Protein AF-A0AAE8ML41-F1 (afdb_monomer_lite)

pLDDT: mean 70.05, std 29.0, range [19.22, 98.69]

Secondary structure (DSSP, 8-state):
-EE--PPP-----------PPPP---PPPTTEEEEEE----------------------------------------------PPPPP----S-HHHHHHHHHHHHHHHHHHHHHHHTT-S--HHHHHHHHHHHHHHHHHHHHHHHHS--S-HHHHHHHTT-HHHHHHHHHHHHS----PPP-----B-TT-PEEP----GGG----TTTEE-----SSS--TTTT----SPPEEEEEE---S-TT-EEEEEEE-TTS-EEEE-STT-EE----TT-SS-EE--S---EEPPSTT-EEEEEEPS-EEEEEEEEESS----EEEE-SSSEEEEPPPSS-TTSTTTTS-EEEEEEEEETTEEEEEE--SSEE-S-EEEEEE-TT--EEEEPPP-TTHHHHHHHHHHHHHHHH---GGGGEEE-SSS-EEEEE-HHHHHHH-TTTTTTTTHHHHHHHHHHHHHS-EEEE-SSTT-EEEEEEETTEEEETT-SSPBPPP-HHHHHHSSSTTS---TT--TTHHHHSPP-

Foldseek 3Di:
DEQDADDDDDDDDDDDDDDDDDDDDDDPDLFWDDKDFFDDDDDDDDDDDDDDDDDDDDDDDDDDDDDDDDDDDDDDDDDDDDDDDDDDDDDDPDPPVVVVVVVVVLVVLVVVVVVVVVVPDDDDVVVVVNLVVVVVVVVVVVCCCVPVVPDDPVVVVVVCVPVSNVVVLVCVVPDPPPPQPPPPPADADPLGEGEFDAADLVLQDDDPVQKQFPDDDPPPDPPLLPDDQLFDWAKDKYAYQDPFPFKWKWKWFAFSVGFIKTAAPQGDIDGADPVQAQGWDKRPDDRTHTADPHGGMDMYTYDQWGHFMKIKMWSHDDIKTWHQPPVGIIIRHFDCLRSHHNCVQIFMAIKTWGHGNSIIIIGGDCLFKDARFDKDWDQGPVRDIRISHTDHPPVLVVLLVVLSVVCVVVVFSSSHQFYAHPVGHTGMGGFPLSVCSNPVVRCFCVCVVVLVVVLVVQQVDWDWDQLVDPVGIKTWGNDPQFIDIPPAPDGQHRDGPNCVSVLCDGLSPDDSPGDPVSVRRRDDD

Structure (mmCIF, N/CA/C/O backbone):
data_AF-A0AAE8ML41-F1
#
_entry.id   AF-A0AAE8ML41-F1
#
loop_
_atom_site.group_PDB
_atom_site.id
_atom_site.type_symbol
_atom_site.label_atom_id
_atom_site.label_alt_id
_atom_site.label_comp_id
_atom_site.label_asym_id
_atom_site.label_entity_id
_atom_site.label_seq_id
_atom_site.pdbx_PDB_ins_code
_atom_site.Cartn_x
_atom_site.Cartn_y
_atom_site.Cartn_z
_atom_site.occupancy
_atom_site.B_iso_or_equiv
_atom_site.auth_seq_id
_atom_site.auth_comp_id
_atom_site.auth_asym_id
_atom_site.auth_atom_id
_atom_site.pdbx_PDB_model_num
ATOM 1 N N . MET A 1 1 ? -4.166 -1.493 -17.630 1.00 55.47 1 MET A N 1
ATOM 2 C CA . MET A 1 1 ? -4.057 -0.531 -16.513 1.00 55.47 1 MET A CA 1
ATOM 3 C C . MET A 1 1 ? -3.730 0.830 -17.105 1.00 55.47 1 MET A C 1
ATOM 5 O O . MET A 1 1 ? -3.089 0.875 -18.151 1.00 55.47 1 MET A O 1
ATOM 9 N N . ALA A 1 2 ? -4.220 1.913 -16.515 1.00 27.84 2 ALA A N 1
ATOM 10 C CA . ALA A 1 2 ? -4.048 3.259 -17.047 1.00 27.84 2 ALA A CA 1
ATOM 11 C C . ALA A 1 2 ? -3.725 4.226 -15.911 1.00 27.84 2 ALA A C 1
ATOM 13 O O . ALA A 1 2 ? -4.442 4.266 -14.918 1.00 27.84 2 ALA A O 1
ATOM 14 N N . ILE A 1 3 ? -2.685 5.035 -16.076 1.00 33.97 3 ILE A N 1
ATOM 15 C CA . ILE A 1 3 ? -2.474 6.200 -15.214 1.00 33.97 3 ILE A CA 1
ATOM 16 C C . ILE A 1 3 ? -3.446 7.273 -15.714 1.00 33.97 3 ILE A C 1
ATOM 18 O O . ILE A 1 3 ? -3.464 7.524 -16.920 1.00 33.97 3 ILE A O 1
ATOM 22 N N . THR A 1 4 ? -4.300 7.859 -14.871 1.00 31.72 4 THR A N 1
ATOM 23 C CA . THR A 1 4 ? -5.467 8.638 -15.339 1.00 31.72 4 THR A CA 1
ATOM 24 C C . THR A 1 4 ? -5.586 10.029 -14.735 1.00 31.72 4 THR A C 1
ATOM 26 O O . THR A 1 4 ? -5.443 10.215 -13.535 1.00 31.72 4 THR A O 1
ATOM 29 N N . ARG A 1 5 ? -5.988 10.994 -15.570 1.00 28.91 5 ARG A N 1
ATOM 30 C CA . ARG A 1 5 ? -6.470 12.317 -15.158 1.00 28.91 5 ARG A CA 1
ATOM 31 C C . ARG A 1 5 ? -7.857 12.526 -15.772 1.00 28.91 5 ARG A C 1
ATOM 33 O O . ARG A 1 5 ? -7.953 12.907 -16.936 1.00 28.91 5 ARG A O 1
ATOM 40 N N . SER A 1 6 ? -8.919 12.192 -15.036 1.00 28.22 6 SER A N 1
ATOM 41 C CA . SER A 1 6 ? -10.299 12.321 -15.538 1.00 28.22 6 SER A CA 1
ATOM 42 C C . SER A 1 6 ? -10.838 13.750 -15.389 1.00 28.22 6 SER A C 1
ATOM 44 O O . SER A 1 6 ? -10.327 14.541 -14.595 1.00 28.22 6 SER A O 1
ATOM 46 N N . SER A 1 7 ? -11.851 14.092 -16.185 1.00 27.92 7 SER A N 1
ATOM 47 C CA . SER A 1 7 ? -12.430 15.441 -16.270 1.00 27.92 7 SER A CA 1
ATOM 48 C C . SER A 1 7 ? -13.702 15.594 -15.424 1.00 27.92 7 SER A C 1
ATOM 50 O O . SER A 1 7 ? -14.370 14.615 -15.101 1.00 27.92 7 SER A O 1
ATOM 52 N N . ARG A 1 8 ? -14.013 16.840 -15.036 1.00 26.28 8 ARG A N 1
ATOM 53 C CA . ARG A 1 8 ? -15.127 17.185 -14.135 1.00 26.28 8 ARG A CA 1
ATOM 54 C C . ARG A 1 8 ? -16.485 16.701 -14.655 1.00 26.28 8 ARG A C 1
ATOM 56 O O . ARG A 1 8 ? -16.868 17.036 -15.771 1.00 26.28 8 ARG A O 1
ATOM 63 N N . ILE A 1 9 ? -17.278 16.126 -13.755 1.00 25.75 9 ILE A N 1
ATOM 64 C CA . ILE A 1 9 ? -18.746 16.185 -13.785 1.00 25.75 9 ILE A CA 1
ATOM 65 C C . ILE A 1 9 ? -19.188 16.843 -12.467 1.00 25.75 9 ILE A C 1
ATOM 67 O O . ILE A 1 9 ? -18.585 16.597 -11.425 1.00 25.75 9 ILE A O 1
ATOM 71 N N . ARG A 1 10 ? -20.188 17.733 -12.512 1.00 25.52 10 ARG A N 1
ATOM 72 C CA . ARG A 1 10 ? -20.783 18.367 -11.319 1.00 25.52 10 ARG A CA 1
ATOM 73 C C . ARG A 1 10 ? -21.998 17.567 -10.845 1.00 25.52 10 ARG A C 1
ATOM 75 O O . ARG A 1 10 ? -22.843 17.221 -11.664 1.00 25.52 10 ARG A O 1
ATOM 82 N N . SER A 1 11 ? -22.153 17.434 -9.533 1.00 24.70 11 SER A N 1
ATOM 83 C CA . SER A 1 11 ? -23.434 17.179 -8.860 1.00 24.70 11 SER A CA 1
ATOM 84 C C . SER A 1 11 ? -23.532 18.041 -7.594 1.00 24.70 11 SER A C 1
ATOM 86 O O . SER A 1 11 ? -22.520 18.543 -7.104 1.00 24.70 11 SER A O 1
ATOM 88 N N . SER A 1 12 ? -24.753 18.297 -7.129 1.00 25.03 12 SER A N 1
ATOM 89 C CA . SER A 1 12 ? -25.080 19.310 -6.115 1.00 25.03 12 SER A CA 1
ATOM 90 C C . SER A 1 12 ? -25.002 18.811 -4.667 1.00 25.03 12 SER A C 1
ATOM 92 O O . SER A 1 12 ? -25.076 17.616 -4.398 1.00 25.03 12 SER A O 1
ATOM 94 N N . THR A 1 13 ? -24.896 19.759 -3.736 1.00 25.33 13 THR A N 1
ATOM 95 C CA . THR A 1 13 ? -24.903 19.567 -2.277 1.00 25.33 13 THR A CA 1
ATOM 96 C C . THR A 1 13 ? -26.307 19.398 -1.695 1.00 25.33 13 THR A C 1
ATOM 98 O O . THR A 1 13 ? -27.231 20.088 -2.123 1.00 25.33 13 THR A O 1
ATOM 101 N N . SER A 1 14 ? -26.429 18.606 -0.627 1.00 24.69 14 SER A N 1
ATOM 102 C CA . SER A 1 14 ? -27.565 18.607 0.306 1.00 24.69 14 SER A CA 1
ATOM 103 C C . SER A 1 14 ? -27.083 18.295 1.730 1.00 24.69 14 SER A C 1
ATOM 105 O O . SER A 1 14 ? -26.182 17.475 1.903 1.00 24.69 14 SER A O 1
ATOM 107 N N . SER A 1 15 ? -27.667 18.958 2.729 1.00 24.95 15 SER A N 1
ATOM 108 C CA . SER A 1 15 ? -27.318 18.839 4.158 1.00 24.95 15 SER A CA 1
ATOM 109 C C . SER A 1 15 ? -27.904 17.567 4.816 1.00 24.95 15 SER A C 1
ATOM 111 O O . SER A 1 15 ? -28.771 16.937 4.209 1.00 24.95 15 SER A O 1
ATOM 113 N N . PRO A 1 16 ? -27.444 17.159 6.020 1.00 28.30 16 PRO A N 1
ATOM 114 C CA . PRO A 1 16 ? -27.832 15.885 6.637 1.00 28.30 16 PRO A CA 1
ATOM 115 C C . PRO A 1 16 ? -29.041 15.980 7.587 1.00 28.30 16 PRO A C 1
ATOM 117 O O . PRO A 1 16 ? -29.184 16.965 8.307 1.00 28.30 16 PRO A O 1
ATOM 120 N N . GLU A 1 17 ? -29.824 14.899 7.672 1.00 27.92 17 GLU A N 1
ATOM 121 C CA . GLU A 1 17 ? -30.825 14.644 8.723 1.00 27.92 17 GLU A CA 1
ATOM 122 C C . GLU A 1 17 ? -30.768 13.177 9.207 1.00 27.92 17 GLU A C 1
ATOM 124 O O . GLU A 1 17 ? -30.438 12.274 8.440 1.00 27.92 17 GLU A O 1
ATOM 129 N N . ASP A 1 18 ? -31.080 12.989 10.494 1.00 27.86 18 ASP A N 1
ATOM 130 C CA . ASP A 1 18 ? -31.420 11.779 11.264 1.00 27.86 18 ASP A CA 1
ATOM 131 C C . ASP A 1 18 ? -30.800 10.397 10.957 1.00 27.86 18 ASP A C 1
ATOM 133 O O . ASP A 1 18 ? -31.028 9.737 9.941 1.00 27.86 18 ASP A O 1
ATOM 137 N N . THR A 1 19 ? -30.147 9.851 11.990 1.00 28.59 19 THR A N 1
ATOM 138 C CA . THR A 1 19 ? -29.627 8.478 12.024 1.00 28.59 19 THR A CA 1
ATOM 139 C C . THR A 1 19 ? -30.714 7.453 12.370 1.00 28.59 19 THR A C 1
ATOM 141 O O . THR A 1 19 ? -31.215 7.381 13.491 1.00 28.59 19 THR A O 1
ATOM 144 N N . LYS A 1 20 ? -31.036 6.585 11.405 1.00 27.17 20 LYS A N 1
ATOM 145 C CA . LYS A 1 20 ? -31.812 5.345 11.602 1.00 27.17 20 LYS A CA 1
ATOM 146 C C . LYS A 1 20 ? -30.871 4.128 11.664 1.00 27.17 20 LYS A C 1
ATOM 148 O O . LYS A 1 20 ? -29.755 4.221 11.155 1.00 27.17 20 LYS A O 1
ATOM 153 N N . PRO A 1 21 ? -31.273 3.000 12.290 1.00 29.12 21 PRO A N 1
ATOM 154 C CA . PRO A 1 21 ? -30.405 1.830 12.451 1.00 29.12 21 PRO A CA 1
ATOM 155 C C . PRO A 1 21 ? -29.902 1.306 11.098 1.00 29.12 21 PRO A C 1
ATOM 157 O O . PRO A 1 21 ? -30.691 0.956 10.220 1.00 29.12 21 PRO A O 1
ATOM 160 N N . GLY A 1 22 ? -28.578 1.287 10.933 1.00 28.95 22 GLY A N 1
ATOM 161 C CA . GLY A 1 22 ? -27.926 0.982 9.663 1.00 28.95 22 GLY A CA 1
ATOM 162 C C . GLY A 1 22 ? -27.803 -0.516 9.397 1.00 28.95 22 GLY A C 1
ATOM 163 O O . GLY A 1 22 ? -27.084 -1.215 10.105 1.00 28.95 22 GLY A O 1
ATOM 164 N N . TYR A 1 23 ? -28.433 -0.989 8.322 1.00 26.88 23 TYR A N 1
ATOM 165 C CA . TYR A 1 23 ? -28.110 -2.281 7.716 1.00 26.88 23 TYR A CA 1
ATOM 166 C C . TYR A 1 23 ? -26.818 -2.151 6.898 1.00 26.88 23 TYR A C 1
ATOM 168 O O . TYR A 1 23 ? -26.771 -1.400 5.919 1.00 26.88 23 TYR A O 1
ATOM 176 N N . ILE A 1 24 ? -25.769 -2.887 7.275 1.00 33.47 24 ILE A N 1
ATOM 177 C CA . ILE A 1 24 ? -24.485 -2.881 6.561 1.00 33.47 24 ILE A CA 1
ATOM 178 C C . ILE A 1 24 ? -24.578 -3.809 5.340 1.00 33.47 24 ILE A C 1
ATOM 180 O O . ILE A 1 24 ? -24.312 -5.007 5.399 1.00 33.47 24 ILE A O 1
ATOM 184 N N . HIS A 1 25 ? -24.966 -3.246 4.196 1.00 25.72 25 HIS A N 1
ATOM 185 C CA . HIS A 1 25 ? -24.898 -3.953 2.918 1.00 25.72 25 HIS A CA 1
ATOM 186 C C . HIS A 1 25 ? -23.476 -3.923 2.348 1.00 25.72 25 HIS A C 1
ATOM 188 O O . HIS A 1 25 ? -23.096 -2.971 1.661 1.00 25.72 25 HIS A O 1
ATOM 194 N N . HIS A 1 26 ? -22.718 -5.000 2.565 1.00 35.81 26 HIS A N 1
ATOM 195 C CA . HIS A 1 26 ? -21.456 -5.237 1.864 1.00 35.81 26 HIS A CA 1
ATOM 196 C C . HIS A 1 26 ? -21.672 -5.260 0.338 1.00 35.81 26 HIS A C 1
ATOM 198 O O . HIS A 1 26 ? -22.262 -6.183 -0.222 1.00 35.81 26 HIS A O 1
ATOM 204 N N . LYS A 1 27 ? -21.188 -4.218 -0.344 1.00 24.84 27 LYS A N 1
ATOM 205 C CA . LYS A 1 27 ? -20.986 -4.190 -1.800 1.00 24.84 27 LYS A CA 1
ATOM 206 C C . LYS A 1 27 ? -19.488 -4.348 -2.087 1.00 24.84 27 LYS A C 1
ATOM 208 O O . LYS A 1 27 ? -18.689 -3.890 -1.271 1.00 24.84 27 LYS A O 1
ATOM 213 N N . PRO A 1 28 ? -19.086 -4.924 -3.236 1.00 29.58 28 PRO A N 1
ATOM 214 C CA . PRO A 1 28 ? -17.687 -4.915 -3.656 1.00 29.58 28 PRO A CA 1
ATOM 215 C C . PRO A 1 28 ? -17.130 -3.486 -3.696 1.00 29.58 28 PRO A C 1
ATOM 217 O O . PRO A 1 28 ? -17.836 -2.559 -4.106 1.00 29.58 28 PRO A O 1
ATOM 220 N N . SER A 1 29 ? -15.870 -3.306 -3.296 1.00 37.03 29 SER A N 1
ATOM 221 C CA . SER A 1 29 ? -15.217 -1.997 -3.345 1.00 37.03 29 SER A CA 1
ATOM 222 C C . SER A 1 29 ? -15.101 -1.501 -4.793 1.00 37.03 29 SER A C 1
ATOM 224 O O . SER A 1 29 ? -14.806 -2.273 -5.705 1.00 37.03 29 SER A O 1
ATOM 226 N N . ALA A 1 30 ? -15.274 -0.194 -5.019 1.00 39.94 30 ALA A N 1
ATOM 227 C CA . ALA A 1 30 ? -15.186 0.421 -6.356 1.00 39.94 30 ALA A CA 1
ATOM 228 C C . ALA A 1 30 ? -13.781 0.335 -7.006 1.00 39.94 30 ALA A C 1
ATOM 230 O O . ALA A 1 30 ? -13.586 0.745 -8.153 1.00 39.94 30 ALA A O 1
ATOM 231 N N . ASN A 1 31 ? -12.816 -0.211 -6.264 1.00 38.53 31 ASN A N 1
ATOM 232 C CA . ASN A 1 31 ? -11.388 -0.225 -6.551 1.00 38.53 31 ASN A CA 1
ATOM 233 C C . ASN A 1 31 ? -10.877 -1.613 -7.001 1.00 38.53 31 ASN A C 1
ATOM 235 O O . ASN A 1 31 ? -9.704 -1.750 -7.355 1.00 38.53 31 ASN A O 1
ATOM 239 N N . SER A 1 32 ? -11.738 -2.639 -6.990 1.00 35.00 32 SER A N 1
ATOM 240 C CA . SER A 1 32 ? -11.384 -4.047 -7.226 1.00 35.00 32 SER A CA 1
ATOM 241 C C . SER A 1 32 ? -12.220 -4.705 -8.333 1.00 35.00 32 SER A C 1
ATOM 243 O O . SER A 1 32 ? -13.298 -4.233 -8.697 1.00 35.00 32 SER A O 1
ATOM 245 N N . PHE A 1 33 ? -11.723 -5.823 -8.874 1.00 35.41 33 PHE A N 1
ATOM 246 C CA . PHE A 1 33 ? -12.496 -6.719 -9.740 1.00 35.41 33 PHE A CA 1
ATOM 247 C C . PHE A 1 33 ? -12.778 -8.047 -9.034 1.00 35.41 33 PHE A C 1
ATOM 249 O O . PHE A 1 33 ? -11.857 -8.712 -8.559 1.00 35.41 33 PHE A O 1
ATOM 256 N N . THR A 1 34 ? -14.044 -8.472 -9.019 1.00 34.78 34 THR A N 1
ATOM 257 C CA . THR A 1 34 ? -14.427 -9.817 -8.565 1.00 34.78 34 THR A CA 1
ATOM 258 C C . THR A 1 34 ? -14.085 -10.874 -9.621 1.00 34.78 34 THR A C 1
ATOM 260 O O . THR A 1 34 ? -14.006 -10.595 -10.819 1.00 34.78 34 THR A O 1
ATOM 263 N N . SER A 1 35 ? -13.838 -12.107 -9.172 1.00 38.75 35 SER A N 1
ATOM 264 C CA . SER A 1 35 ? -13.163 -13.147 -9.955 1.00 38.75 35 SER A CA 1
ATOM 265 C C . SER A 1 35 ? -13.896 -13.542 -11.245 1.00 38.75 35 SER A C 1
ATOM 267 O O . SER A 1 35 ? -14.928 -14.216 -11.206 1.00 38.75 35 SER A O 1
ATOM 269 N N . VAL A 1 36 ? -13.320 -13.210 -12.404 1.00 44.38 36 VAL A N 1
ATOM 270 C CA . VAL A 1 36 ? -13.864 -13.608 -13.714 1.00 44.38 36 VAL A CA 1
ATOM 271 C C . VAL A 1 36 ? -13.203 -14.898 -14.200 1.00 44.38 36 VAL A C 1
ATOM 273 O O . VAL A 1 36 ? -12.045 -14.895 -14.617 1.00 44.38 36 VAL A O 1
ATOM 276 N N . SER A 1 37 ? -13.947 -16.008 -14.201 1.00 34.25 37 SER A N 1
ATOM 277 C CA . SER A 1 37 ? -13.475 -17.264 -14.800 1.00 34.25 37 SER A CA 1
ATOM 278 C C . SER A 1 37 ? -13.421 -17.146 -16.320 1.00 34.25 37 SER A C 1
ATOM 280 O O . SER A 1 37 ? -14.420 -16.792 -16.947 1.00 34.25 37 SER A O 1
ATOM 282 N N . THR A 1 38 ? -12.288 -17.481 -16.940 1.00 40.56 38 THR A N 1
ATOM 283 C CA . THR A 1 38 ? -12.157 -17.403 -18.403 1.00 40.56 38 THR A CA 1
ATOM 284 C C . THR A 1 38 ? -12.148 -18.800 -19.055 1.00 40.56 38 THR A C 1
ATOM 286 O O . THR A 1 38 ? -11.208 -19.198 -19.744 1.00 40.56 38 THR A O 1
ATOM 289 N N . TRP A 1 39 ? -13.214 -19.574 -18.823 1.00 27.17 39 TRP A N 1
ATOM 290 C CA . TRP A 1 39 ? -13.370 -20.953 -19.321 1.00 27.17 39 TRP A CA 1
ATOM 291 C C . TRP A 1 39 ? -13.500 -21.047 -20.857 1.00 27.17 39 TRP A C 1
ATOM 293 O O . TRP A 1 39 ? -13.723 -20.049 -21.543 1.00 27.17 39 TRP A O 1
ATOM 303 N N . SER A 1 40 ? -13.320 -22.249 -21.420 1.00 29.84 40 SER A N 1
ATOM 304 C CA . SER A 1 40 ? -13.475 -22.532 -22.860 1.00 29.84 40 SER A CA 1
ATOM 305 C C . SER A 1 40 ? -13.584 -24.055 -23.101 1.00 29.84 40 SER A C 1
ATOM 307 O O . SER A 1 40 ? -12.852 -24.796 -22.439 1.00 29.84 40 SER A O 1
ATOM 309 N N . PRO A 1 41 ? -14.457 -24.557 -24.002 1.00 27.17 41 PRO A N 1
ATOM 310 C CA . PRO A 1 41 ? -14.645 -26.001 -24.202 1.00 27.17 41 PRO A CA 1
ATOM 311 C C . PRO A 1 41 ? -13.417 -26.740 -24.765 1.00 27.17 41 PRO A C 1
ATOM 313 O O . PRO A 1 41 ? -12.616 -26.188 -25.519 1.00 27.17 41 PRO A O 1
ATOM 316 N N . ARG A 1 42 ? -13.287 -28.030 -24.427 1.00 26.48 42 ARG A N 1
ATOM 317 C CA . ARG A 1 42 ? -12.184 -28.901 -24.877 1.00 26.48 42 ARG A CA 1
ATOM 318 C C . ARG A 1 42 ? -12.442 -29.467 -26.278 1.00 26.48 42 ARG A C 1
ATOM 320 O O . ARG A 1 42 ? -13.453 -30.132 -26.478 1.00 26.48 42 ARG A O 1
ATOM 327 N N . HIS A 1 43 ? -11.462 -29.374 -27.179 1.00 27.48 43 HIS A N 1
ATOM 328 C CA . HIS A 1 43 ? -11.391 -30.217 -28.382 1.00 27.48 43 HIS A CA 1
ATOM 329 C C . HIS A 1 43 ? -10.222 -31.212 -28.311 1.00 27.48 43 HIS A C 1
ATOM 331 O O . HIS A 1 43 ? -9.120 -30.876 -27.884 1.00 27.48 43 HIS A O 1
ATOM 337 N N . ARG A 1 44 ? -10.469 -32.458 -28.739 1.00 26.38 44 ARG A N 1
ATOM 338 C CA . ARG A 1 44 ? -9.465 -33.533 -28.843 1.00 26.38 44 ARG A CA 1
ATOM 339 C C . ARG A 1 44 ? -8.763 -33.508 -30.209 1.00 26.38 44 ARG A C 1
ATOM 341 O O . ARG A 1 44 ? -9.449 -33.624 -31.220 1.00 26.38 44 ARG A O 1
ATOM 348 N N . ARG A 1 45 ? -7.425 -33.538 -30.220 1.00 25.58 45 ARG A N 1
ATOM 349 C CA . ARG A 1 45 ? -6.529 -34.264 -31.164 1.00 25.58 45 ARG A CA 1
ATOM 350 C C . ARG A 1 45 ? -5.116 -34.203 -30.553 1.00 25.58 45 ARG A C 1
ATOM 352 O O . ARG A 1 45 ? -4.682 -33.121 -30.194 1.00 25.58 45 ARG A O 1
ATOM 359 N N . ARG A 1 46 ? -4.518 -35.309 -30.091 1.00 25.08 46 ARG A N 1
ATOM 360 C CA . ARG A 1 46 ? -3.969 -36.519 -30.762 1.00 25.08 46 ARG A CA 1
ATOM 361 C C . ARG A 1 46 ? -2.507 -36.290 -31.190 1.00 25.08 46 ARG A C 1
ATOM 363 O O . ARG A 1 46 ? -2.192 -35.276 -31.791 1.00 25.08 46 ARG A O 1
ATOM 370 N N . GLN A 1 47 ? -1.636 -37.217 -30.790 1.00 24.05 47 GLN A N 1
ATOM 371 C CA . GLN A 1 47 ? -0.171 -37.092 -30.789 1.00 24.05 47 GLN A CA 1
ATOM 372 C C . GLN A 1 47 ? 0.468 -37.183 -32.184 1.00 24.05 47 GLN A C 1
ATOM 374 O O . GLN A 1 47 ? -0.000 -37.954 -33.019 1.00 24.05 47 GLN A O 1
ATOM 379 N N . GLN A 1 48 ? 1.633 -36.547 -32.335 1.00 23.39 48 GLN A N 1
ATOM 380 C CA . GLN A 1 48 ? 2.785 -37.067 -33.089 1.00 23.39 48 GLN A CA 1
ATOM 381 C C . GLN A 1 48 ? 4.089 -36.642 -32.376 1.00 23.39 48 GLN A C 1
ATOM 383 O O . GLN A 1 48 ? 4.037 -35.867 -31.419 1.00 23.39 48 GLN A O 1
ATOM 388 N N . ARG A 1 49 ? 5.229 -37.266 -32.712 1.00 22.25 49 ARG A N 1
ATOM 389 C CA . ARG A 1 49 ? 6.429 -37.347 -31.848 1.00 22.25 49 ARG A CA 1
ATOM 390 C C . ARG A 1 49 ? 7.700 -37.576 -32.690 1.00 22.25 49 ARG A C 1
ATOM 392 O O . ARG A 1 49 ? 7.573 -38.033 -33.821 1.00 22.25 49 ARG A O 1
ATOM 399 N N . GLN A 1 50 ? 8.877 -37.434 -32.065 1.00 22.98 50 GLN A N 1
ATOM 400 C CA . GLN A 1 50 ? 10.228 -37.757 -32.587 1.00 22.98 50 GLN A CA 1
ATOM 401 C C . GLN A 1 50 ? 10.864 -36.640 -33.478 1.00 22.98 50 GLN A C 1
ATOM 403 O O . GLN A 1 50 ? 10.188 -35.647 -33.738 1.00 22.98 50 GLN A O 1
ATOM 408 N N . PRO A 1 51 ? 12.188 -36.663 -33.773 1.00 27.84 51 PRO A N 1
ATOM 409 C CA . PRO A 1 51 ? 13.176 -36.078 -32.842 1.00 27.84 51 PRO A CA 1
ATOM 410 C C . PRO A 1 51 ? 14.350 -35.329 -33.528 1.00 27.84 51 PRO A C 1
ATOM 412 O O . PRO A 1 51 ? 14.547 -35.464 -34.726 1.00 27.84 51 PRO A O 1
ATOM 415 N N . TYR A 1 52 ? 15.230 -34.668 -32.761 1.00 22.83 52 TYR A N 1
ATOM 416 C CA . TYR A 1 52 ? 16.641 -34.476 -33.162 1.00 22.83 52 TYR A CA 1
ATOM 417 C C . TYR A 1 52 ? 17.602 -34.553 -31.956 1.00 22.83 52 TYR A C 1
ATOM 419 O O . TYR A 1 52 ? 17.168 -34.524 -30.804 1.00 22.83 52 TYR A O 1
ATOM 427 N N . ARG A 1 53 ? 18.895 -34.770 -32.237 1.00 20.28 53 ARG A N 1
ATOM 428 C CA . ARG A 1 53 ? 19.974 -35.180 -31.306 1.00 20.28 53 ARG A CA 1
ATOM 429 C C . ARG A 1 53 ? 21.308 -34.513 -31.725 1.00 20.28 53 ARG A C 1
ATOM 431 O O . ARG A 1 53 ? 21.298 -33.775 -32.703 1.00 20.28 53 ARG A O 1
ATOM 438 N N . TYR A 1 54 ? 22.417 -34.877 -31.062 1.00 21.45 54 TYR A N 1
ATOM 439 C CA . TYR A 1 54 ? 23.819 -34.416 -31.228 1.00 21.45 54 TYR A CA 1
ATOM 440 C C . TYR A 1 54 ? 24.179 -33.073 -30.547 1.00 21.45 54 TYR A C 1
ATOM 442 O O . TYR A 1 54 ? 23.327 -32.199 -30.449 1.00 21.45 54 TYR A O 1
ATOM 450 N N . GLU A 1 55 ? 25.425 -32.815 -30.106 1.00 20.88 55 GLU A N 1
ATOM 451 C CA . GLU A 1 55 ? 26.386 -33.672 -29.361 1.00 20.88 55 GLU A CA 1
ATOM 452 C C . GLU A 1 55 ? 27.515 -32.823 -28.711 1.00 20.88 55 GLU A C 1
ATOM 454 O O . GLU A 1 55 ? 27.510 -31.598 -28.798 1.00 20.88 55 GLU A O 1
ATOM 459 N N . PHE A 1 56 ? 28.470 -33.466 -28.025 1.00 21.02 56 PHE A N 1
ATOM 460 C CA . PHE A 1 56 ? 29.568 -32.846 -27.258 1.00 21.02 56 PHE A CA 1
ATOM 461 C C . PHE A 1 56 ? 30.749 -32.315 -28.099 1.00 21.02 56 PHE A C 1
ATOM 463 O O . PHE A 1 56 ? 31.108 -32.920 -29.107 1.00 21.02 56 PHE A O 1
ATOM 470 N N . ARG A 1 57 ? 31.502 -31.340 -27.543 1.00 22.59 57 ARG A N 1
ATOM 471 C CA . ARG A 1 57 ? 32.991 -31.360 -27.498 1.00 22.59 57 ARG A CA 1
ATOM 472 C C . ARG A 1 57 ? 33.600 -30.386 -26.466 1.00 22.59 57 ARG A C 1
ATOM 474 O O . ARG A 1 57 ? 32.955 -29.425 -26.066 1.00 22.59 57 ARG A O 1
ATOM 481 N N . HIS A 1 58 ? 34.844 -30.653 -26.039 1.00 22.52 58 HIS A N 1
ATOM 482 C CA . HIS A 1 58 ? 35.596 -29.932 -24.987 1.00 22.52 58 HIS A CA 1
ATOM 483 C C . HIS A 1 58 ? 37.087 -29.721 -25.361 1.00 22.52 58 HIS A C 1
ATOM 485 O O . HIS A 1 58 ? 37.697 -30.627 -25.924 1.00 22.52 58 HIS A O 1
ATOM 491 N N . SER A 1 59 ? 37.670 -28.573 -24.961 1.00 24.14 59 SER A N 1
ATOM 492 C CA . SER A 1 59 ? 39.118 -28.213 -24.907 1.00 24.14 59 SER A CA 1
ATOM 493 C C . SER A 1 59 ? 39.282 -26.808 -24.269 1.00 24.14 59 SER A C 1
ATOM 495 O O . SER A 1 59 ? 38.349 -26.020 -24.382 1.00 24.14 59 SER A O 1
ATOM 497 N N . GLY A 1 60 ? 40.366 -26.359 -23.611 1.00 20.62 60 GLY A N 1
ATOM 498 C CA . GLY A 1 60 ? 41.629 -26.989 -23.170 1.00 20.62 60 GLY A CA 1
ATOM 499 C C . GLY A 1 60 ? 42.892 -26.455 -23.892 1.00 20.62 60 GLY A C 1
ATOM 500 O O . GLY A 1 60 ? 42.890 -26.458 -25.114 1.00 20.62 60 GLY A O 1
ATOM 501 N N . CYS A 1 61 ? 44.011 -26.051 -23.253 1.00 19.22 61 CYS A N 1
ATOM 502 C CA . CYS A 1 61 ? 44.318 -25.758 -21.832 1.00 19.22 61 CYS A CA 1
ATOM 503 C C . CYS A 1 61 ? 45.719 -25.067 -21.677 1.00 19.22 61 CYS A C 1
ATOM 505 O O . CYS A 1 61 ? 46.560 -25.280 -22.543 1.00 19.22 61 CYS A O 1
ATOM 507 N N . ARG A 1 62 ? 46.018 -24.404 -20.526 1.00 21.41 62 ARG A N 1
ATOM 508 C CA . ARG A 1 62 ? 47.361 -23.893 -20.054 1.00 21.41 62 ARG A CA 1
ATOM 509 C C . ARG A 1 62 ? 47.970 -22.688 -20.841 1.00 21.41 62 ARG A C 1
ATOM 511 O O . ARG A 1 62 ? 47.510 -22.421 -21.937 1.00 21.41 62 ARG A O 1
ATOM 518 N N . SER A 1 63 ? 49.002 -21.922 -20.403 1.00 22.70 63 SER A N 1
ATOM 519 C CA . SER A 1 63 ? 49.514 -21.483 -19.061 1.00 22.70 63 SER A CA 1
ATOM 520 C C . SER A 1 63 ? 50.702 -20.467 -19.155 1.00 22.70 63 SER A C 1
ATOM 522 O O . SER A 1 63 ? 51.467 -20.559 -20.108 1.00 22.70 63 SER A O 1
ATOM 524 N N . SER A 1 64 ? 50.980 -19.674 -18.090 1.00 23.64 64 SER A N 1
ATOM 525 C CA . SER A 1 64 ? 52.229 -18.883 -17.785 1.00 23.64 64 SER A CA 1
ATOM 526 C C . SER A 1 64 ? 52.523 -17.581 -18.588 1.00 23.64 64 SER A C 1
ATOM 528 O O . SER A 1 64 ? 52.001 -17.437 -19.682 1.00 23.64 64 SER A O 1
ATOM 530 N N . GLY A 1 65 ? 53.329 -16.590 -18.129 1.00 21.89 65 GLY A N 1
ATOM 531 C CA . GLY A 1 65 ? 53.917 -16.313 -16.789 1.00 21.89 65 GLY A CA 1
ATOM 532 C C . GLY A 1 65 ? 55.080 -15.262 -16.735 1.00 21.89 65 GLY A C 1
ATOM 533 O O . GLY A 1 65 ? 55.671 -14.956 -17.762 1.00 21.89 65 GLY A O 1
ATOM 534 N N . ARG A 1 66 ? 55.471 -14.820 -15.509 1.00 24.14 66 ARG A N 1
ATOM 535 C CA . ARG A 1 66 ? 56.667 -14.006 -15.064 1.00 24.14 66 ARG A CA 1
ATOM 536 C C . ARG A 1 66 ? 56.569 -12.457 -14.900 1.00 24.14 66 ARG A C 1
ATOM 538 O O . ARG A 1 66 ? 55.572 -11.841 -15.241 1.00 24.14 66 ARG A O 1
ATOM 545 N N . LYS A 1 67 ? 57.584 -11.885 -14.207 1.00 24.20 67 LYS A N 1
ATOM 546 C CA . LYS A 1 67 ? 57.700 -10.538 -13.569 1.00 24.20 67 LYS A CA 1
ATOM 547 C C . LYS A 1 67 ? 59.052 -9.858 -13.894 1.00 24.20 67 LYS A C 1
ATOM 549 O O . LYS A 1 67 ? 59.990 -10.579 -14.221 1.00 24.20 67 LYS A O 1
ATOM 554 N N . LEU A 1 68 ? 59.212 -8.556 -13.589 1.00 23.61 68 LEU A N 1
ATOM 555 C CA . LEU A 1 68 ? 60.508 -7.920 -13.230 1.00 23.61 68 LEU A CA 1
ATOM 556 C C . LEU A 1 68 ? 60.333 -6.680 -12.299 1.00 23.61 68 LEU A C 1
ATOM 558 O O . LEU A 1 68 ? 59.219 -6.449 -11.832 1.00 23.61 68 LEU A O 1
ATOM 562 N N . ARG A 1 69 ? 61.421 -5.983 -11.908 1.00 22.38 69 ARG A N 1
ATOM 563 C CA . ARG A 1 69 ? 61.516 -5.061 -10.734 1.00 22.38 69 ARG A CA 1
ATOM 564 C C . ARG A 1 69 ? 61.948 -3.607 -11.061 1.00 22.38 69 ARG A C 1
ATOM 566 O O . ARG A 1 69 ? 62.510 -3.358 -12.119 1.00 22.38 69 ARG A O 1
ATOM 573 N N . SER A 1 70 ? 61.734 -2.700 -10.091 1.00 28.22 70 SER A N 1
ATOM 574 C CA . SER A 1 70 ? 62.293 -1.328 -9.943 1.00 28.22 70 SER A CA 1
ATOM 575 C C . SER A 1 70 ? 63.763 -1.309 -9.445 1.00 28.22 70 SER A C 1
ATOM 577 O O . SER A 1 70 ? 64.303 -2.404 -9.236 1.00 28.22 70 SER A O 1
ATOM 579 N N . PRO A 1 71 ? 64.430 -0.133 -9.237 1.00 37.00 71 PRO A N 1
ATOM 580 C CA . PRO A 1 71 ? 64.449 0.502 -7.880 1.00 37.00 71 PRO A CA 1
ATOM 581 C C . PRO A 1 71 ? 64.787 2.036 -7.720 1.00 37.00 71 PRO A C 1
ATOM 583 O O . PRO A 1 71 ? 65.495 2.595 -8.548 1.00 37.00 71 PRO A O 1
ATOM 586 N N . LEU A 1 72 ? 64.431 2.632 -6.547 1.00 24.70 72 LEU A N 1
ATOM 587 C CA . LEU A 1 72 ? 64.982 3.878 -5.892 1.00 24.70 72 LEU A CA 1
ATOM 588 C C . LEU A 1 72 ? 64.817 5.228 -6.678 1.00 24.70 72 LEU A C 1
ATOM 590 O O . LEU A 1 72 ? 64.362 5.181 -7.812 1.00 24.70 72 LEU A O 1
ATOM 594 N N . GLN A 1 73 ? 65.070 6.481 -6.217 1.00 27.03 73 GLN A N 1
ATOM 595 C CA . GLN A 1 73 ? 65.284 7.227 -4.928 1.00 27.03 73 GLN A CA 1
ATOM 596 C C . GLN A 1 73 ? 64.949 8.745 -5.188 1.00 27.03 73 GLN A C 1
ATOM 598 O O . GLN A 1 73 ? 64.577 9.040 -6.317 1.00 27.03 73 GLN A O 1
ATOM 603 N N . SER A 1 74 ? 65.042 9.812 -4.356 1.00 26.14 74 SER A N 1
ATOM 604 C CA . SER A 1 74 ? 65.401 10.200 -2.950 1.00 26.14 74 SER A CA 1
ATOM 605 C C . SER A 1 74 ? 64.695 11.582 -2.643 1.00 26.14 74 SER A C 1
ATOM 607 O O . SER A 1 74 ? 63.777 11.905 -3.386 1.00 26.14 74 SER A O 1
ATOM 609 N N . ALA A 1 75 ? 64.932 12.482 -1.655 1.00 25.16 75 ALA A N 1
ATOM 610 C CA . ALA A 1 75 ? 65.911 12.649 -0.557 1.00 25.16 75 ALA A CA 1
ATOM 611 C C . ALA A 1 75 ? 65.376 13.423 0.703 1.00 25.16 75 ALA A C 1
ATOM 613 O O . ALA A 1 75 ? 65.002 12.780 1.681 1.00 25.16 75 ALA A O 1
ATOM 614 N N . ARG A 1 76 ? 65.452 14.777 0.742 1.00 25.11 76 ARG A N 1
ATOM 615 C CA . ARG A 1 76 ? 65.442 15.698 1.932 1.00 25.11 76 ARG A CA 1
ATOM 616 C C . ARG A 1 76 ? 65.166 17.169 1.490 1.00 25.11 76 ARG A C 1
ATOM 618 O O . ARG A 1 76 ? 65.317 17.410 0.300 1.00 25.11 76 ARG A O 1
ATOM 625 N N . SER A 1 77 ? 64.872 18.222 2.289 1.00 25.39 77 SER A N 1
ATOM 626 C CA . SER A 1 77 ? 64.430 18.492 3.698 1.00 25.39 77 SER A CA 1
ATOM 627 C C . SER A 1 77 ? 64.262 20.036 3.891 1.00 25.39 77 SER A C 1
ATOM 629 O O . SER A 1 77 ? 65.005 20.755 3.234 1.00 25.39 77 SER A O 1
ATOM 631 N N . ALA A 1 78 ? 63.453 20.656 4.777 1.00 25.28 78 ALA A N 1
ATOM 632 C CA . ALA A 1 78 ? 62.430 20.152 5.713 1.00 25.28 78 ALA A CA 1
ATOM 633 C C . ALA A 1 78 ? 61.205 21.102 5.991 1.00 25.28 78 ALA A C 1
ATOM 635 O O . ALA A 1 78 ? 60.141 20.747 5.488 1.00 25.28 78 ALA A O 1
ATOM 636 N N . PRO A 1 79 ? 61.232 22.195 6.814 1.00 36.78 79 PRO A N 1
ATOM 637 C CA . PRO A 1 79 ? 60.119 22.386 7.771 1.00 36.78 79 PRO A CA 1
ATOM 638 C C . PRO A 1 79 ? 59.359 23.738 7.815 1.00 36.78 79 PRO A C 1
ATOM 640 O O . PRO A 1 79 ? 59.958 24.807 7.872 1.00 36.78 79 PRO A O 1
ATOM 643 N N . LEU A 1 80 ? 58.032 23.640 7.995 1.00 23.50 80 LEU A N 1
ATOM 644 C CA . LEU A 1 80 ? 57.148 24.515 8.798 1.00 23.50 80 LEU A CA 1
ATOM 645 C C . LEU A 1 80 ? 56.025 23.621 9.412 1.00 23.50 80 LEU A C 1
ATOM 647 O O . LEU A 1 80 ? 55.852 22.492 8.944 1.00 23.50 80 LEU A O 1
ATOM 651 N N . PRO A 1 81 ? 55.325 24.024 10.495 1.00 30.00 81 PRO A N 1
ATOM 652 C CA . PRO A 1 81 ? 54.692 23.077 11.431 1.00 30.00 81 PRO A CA 1
ATOM 653 C C . PRO A 1 81 ? 53.244 22.671 11.099 1.00 30.00 81 PRO A C 1
ATOM 655 O O . PRO A 1 81 ? 52.454 23.506 10.661 1.00 30.00 81 PRO A O 1
ATOM 658 N N . LYS A 1 82 ? 52.864 21.419 11.421 1.00 26.86 82 LYS A N 1
ATOM 659 C CA . LYS A 1 82 ? 51.474 20.921 11.380 1.00 26.86 82 LYS A CA 1
ATOM 660 C C . LYS A 1 82 ? 51.164 19.785 12.372 1.00 26.86 82 LYS A C 1
ATOM 662 O O . LYS A 1 82 ? 51.951 18.856 12.494 1.00 26.86 82 LYS A O 1
ATOM 667 N N . GLU A 1 83 ? 49.949 19.877 12.927 1.00 25.39 83 GLU A N 1
ATOM 668 C CA . GLU A 1 83 ? 48.980 18.817 13.301 1.00 25.39 83 GLU A CA 1
ATOM 669 C C . GLU A 1 83 ? 49.346 17.747 14.374 1.00 25.39 83 GLU A C 1
ATOM 671 O O . GLU A 1 83 ? 50.513 17.415 14.581 1.00 25.39 83 GLU A O 1
ATOM 676 N N . PRO A 1 84 ? 48.346 17.237 15.136 1.00 24.95 84 PRO A N 1
ATOM 677 C CA . PRO A 1 84 ? 48.566 16.292 16.237 1.00 24.95 84 PRO A CA 1
ATOM 678 C C . PRO A 1 84 ? 48.943 14.882 15.755 1.00 24.95 84 PRO A C 1
ATOM 680 O O . PRO A 1 84 ? 48.595 14.452 14.657 1.00 24.95 84 PRO A O 1
ATOM 683 N N . GLN A 1 85 ? 49.671 14.150 16.601 1.00 25.11 85 GLN A N 1
ATOM 684 C CA . GLN A 1 85 ? 50.360 12.913 16.224 1.00 25.11 85 GLN A CA 1
ATOM 685 C C . GLN A 1 85 ? 49.422 11.706 16.056 1.00 25.11 85 GLN A C 1
ATOM 687 O O . GLN A 1 85 ? 48.537 11.469 16.878 1.00 25.11 85 GLN A O 1
ATOM 692 N N . LEU A 1 86 ? 49.691 10.878 15.038 1.00 26.44 86 LEU A N 1
ATOM 693 C CA . LEU A 1 86 ? 49.130 9.527 14.936 1.00 26.44 86 LEU A CA 1
ATOM 694 C C . LEU A 1 86 ? 49.632 8.646 16.090 1.00 26.44 86 LEU A C 1
ATOM 696 O O . LEU A 1 86 ? 50.824 8.626 16.401 1.00 26.44 86 LEU A O 1
ATOM 700 N N . ILE A 1 87 ? 48.732 7.838 16.652 1.00 26.22 87 ILE A N 1
ATOM 701 C CA . ILE A 1 87 ? 49.088 6.760 17.583 1.00 26.22 87 ILE A CA 1
ATOM 702 C C . ILE A 1 87 ? 49.861 5.667 16.806 1.00 26.22 87 ILE A C 1
ATOM 704 O O . ILE A 1 87 ? 49.429 5.298 15.710 1.00 26.22 87 ILE A O 1
ATOM 708 N N . PRO A 1 88 ? 50.984 5.125 17.325 1.00 26.66 88 PRO A N 1
ATOM 709 C CA . PRO A 1 88 ? 51.807 4.171 16.580 1.00 26.66 88 PRO A CA 1
ATOM 710 C C . PRO A 1 88 ? 51.094 2.860 16.228 1.00 26.66 88 PRO A C 1
ATOM 712 O O . PRO A 1 88 ? 50.515 2.189 17.084 1.00 26.66 88 PRO A O 1
ATOM 715 N N . THR A 1 89 ? 51.240 2.422 14.976 1.00 32.81 89 THR A N 1
ATOM 716 C CA . THR A 1 89 ? 50.798 1.102 14.508 1.00 32.81 89 THR A CA 1
ATOM 717 C C . THR A 1 89 ? 51.724 -0.004 15.022 1.00 32.81 89 THR A C 1
ATOM 719 O O . THR A 1 89 ? 52.606 -0.485 14.306 1.00 32.81 89 THR A O 1
ATOM 722 N N . HIS A 1 90 ? 51.530 -0.434 16.269 1.00 29.81 90 HIS A N 1
ATOM 7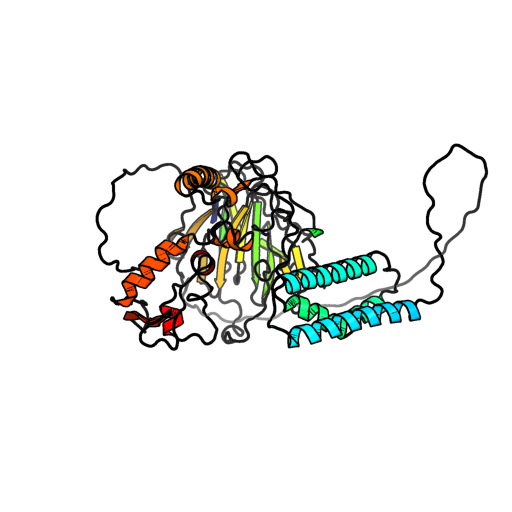23 C CA . HIS A 1 90 ? 52.120 -1.683 16.746 1.00 29.81 90 HIS A CA 1
ATOM 724 C C . HIS A 1 90 ? 51.501 -2.881 15.998 1.00 29.81 90 HIS A C 1
ATOM 726 O O . HIS A 1 90 ? 50.276 -3.019 16.001 1.00 29.81 90 HIS A O 1
ATOM 732 N N . PRO A 1 91 ? 52.299 -3.793 15.409 1.00 31.55 91 PRO A N 1
ATOM 733 C CA . PRO A 1 91 ? 51.766 -5.057 14.915 1.00 31.55 91 PRO A CA 1
ATOM 734 C C . PRO A 1 91 ? 51.236 -5.877 16.101 1.00 31.55 91 PRO A C 1
ATOM 736 O O . PRO A 1 91 ? 51.963 -6.121 17.068 1.00 31.55 91 PRO A O 1
ATOM 739 N N . MET A 1 92 ? 49.965 -6.288 16.038 1.00 33.97 92 MET A N 1
ATOM 740 C CA . MET A 1 92 ? 49.312 -7.070 17.096 1.00 33.97 92 MET A CA 1
ATOM 741 C C . MET A 1 92 ? 50.074 -8.375 17.355 1.00 33.97 92 MET A C 1
ATOM 743 O O . MET A 1 92 ? 50.095 -9.271 16.514 1.00 33.97 92 MET A O 1
ATOM 747 N N . LYS A 1 93 ? 50.691 -8.482 18.538 1.00 36.16 93 LYS A N 1
ATOM 748 C CA . LYS A 1 93 ? 51.597 -9.590 18.885 1.00 36.16 93 LYS A CA 1
ATOM 749 C C . LYS A 1 93 ? 50.923 -10.950 19.091 1.00 36.16 93 LYS A C 1
ATOM 751 O O . LYS A 1 93 ? 51.634 -11.947 19.114 1.00 36.16 93 LYS A O 1
ATOM 756 N N . ASP A 1 94 ? 49.598 -11.002 19.227 1.00 40.19 94 ASP A N 1
ATOM 757 C CA . ASP A 1 94 ? 48.849 -12.262 19.231 1.00 40.19 94 ASP A CA 1
ATOM 758 C C . ASP A 1 94 ? 47.376 -12.082 18.794 1.00 40.19 94 ASP A C 1
ATOM 760 O O . ASP A 1 94 ? 46.558 -11.567 19.562 1.00 40.19 94 ASP A O 1
ATOM 764 N N . PRO A 1 95 ? 46.996 -12.549 17.590 1.00 36.16 95 PRO A N 1
ATOM 765 C CA . PRO A 1 95 ? 45.598 -12.597 17.161 1.00 36.16 95 PRO A CA 1
ATOM 766 C C . PRO A 1 95 ? 44.714 -13.552 17.984 1.00 36.16 95 PRO A C 1
ATOM 768 O O . PRO A 1 95 ? 43.500 -13.356 18.036 1.00 36.16 95 PRO A O 1
ATOM 771 N N . LYS A 1 96 ? 45.274 -14.589 18.631 1.00 35.62 96 LYS A N 1
ATOM 772 C CA . LYS A 1 96 ? 44.482 -15.620 19.324 1.00 35.62 96 LYS A CA 1
ATOM 773 C C . LYS A 1 96 ? 43.910 -15.120 20.647 1.00 35.62 96 LYS A C 1
ATOM 775 O O . LYS A 1 96 ? 42.713 -15.278 20.874 1.00 35.62 96 LYS A O 1
ATOM 780 N N . SER A 1 97 ? 44.706 -14.476 21.501 1.00 34.75 97 SER A N 1
ATOM 781 C CA . SER A 1 97 ? 44.200 -13.855 22.736 1.00 34.75 97 SER A CA 1
ATOM 782 C C . SER A 1 97 ? 43.288 -12.656 22.467 1.00 34.75 97 SER A C 1
ATOM 784 O O . SER A 1 97 ? 42.379 -12.417 23.263 1.00 34.75 97 SER A O 1
ATOM 786 N N . TYR A 1 98 ? 43.460 -11.958 21.337 1.00 34.88 98 TYR A N 1
ATOM 787 C CA . TYR A 1 98 ? 42.525 -10.928 20.878 1.00 34.88 98 TYR A CA 1
ATOM 788 C C . TYR A 1 98 ? 41.163 -11.534 20.500 1.00 34.88 98 TYR A C 1
ATOM 790 O O . TYR A 1 98 ? 40.154 -11.170 21.103 1.00 34.88 98 TYR A O 1
ATOM 798 N N . ASN A 1 99 ? 41.133 -12.553 19.627 1.00 42.31 99 ASN A N 1
ATOM 799 C CA . ASN A 1 99 ? 39.904 -13.304 19.334 1.00 42.31 99 ASN A CA 1
ATOM 800 C C . ASN A 1 99 ? 39.269 -13.884 20.605 1.00 42.31 99 ASN A C 1
ATOM 802 O O . ASN A 1 99 ? 38.063 -13.774 20.781 1.00 42.31 99 ASN A O 1
ATOM 806 N N . ALA A 1 100 ? 40.058 -14.437 21.529 1.00 37.91 100 ALA A N 1
ATOM 807 C CA . ALA A 1 100 ? 39.539 -14.977 22.783 1.00 37.91 100 ALA A CA 1
ATOM 808 C C . ALA A 1 100 ? 38.960 -13.901 23.721 1.00 37.91 100 ALA A C 1
ATOM 810 O O . ALA A 1 100 ? 38.162 -14.226 24.594 1.00 37.91 100 ALA A O 1
ATOM 811 N N . ARG A 1 101 ? 39.365 -12.626 23.627 1.00 38.00 101 ARG A N 1
ATOM 812 C CA . ARG A 1 101 ? 38.693 -11.527 24.351 1.00 38.00 101 ARG A CA 1
ATOM 813 C C . ARG A 1 101 ? 37.372 -11.164 23.677 1.00 38.00 101 ARG A C 1
ATOM 815 O O . ARG A 1 101 ? 36.365 -11.098 24.367 1.00 38.00 101 ARG A O 1
ATOM 822 N N . ASN A 1 102 ? 37.366 -11.030 22.353 1.00 41.91 102 ASN A N 1
ATOM 823 C CA . ASN A 1 102 ? 36.162 -10.676 21.599 1.00 41.91 102 ASN A CA 1
ATOM 824 C C . ASN A 1 102 ? 35.087 -11.775 21.672 1.00 41.91 102 ASN A C 1
ATOM 826 O O . ASN A 1 102 ? 33.914 -11.452 21.818 1.00 41.91 102 ASN A O 1
ATOM 830 N N . LEU A 1 103 ? 35.488 -13.053 21.662 1.00 41.19 103 LEU A N 1
ATOM 831 C CA . LEU A 1 103 ? 34.608 -14.194 21.938 1.00 41.19 103 LEU A CA 1
ATOM 832 C C . LEU A 1 103 ? 33.983 -14.075 23.328 1.00 41.19 103 LEU A C 1
ATOM 834 O O . LEU A 1 103 ? 32.769 -14.024 23.409 1.00 41.19 103 LEU A O 1
ATOM 838 N N . ARG A 1 104 ? 34.770 -13.862 24.394 1.00 42.28 104 ARG A N 1
ATOM 839 C CA . ARG A 1 104 ? 34.212 -13.654 25.747 1.00 42.28 104 ARG A CA 1
ATOM 840 C C . ARG A 1 104 ? 33.253 -12.466 25.846 1.00 42.28 104 ARG A C 1
ATOM 842 O O . ARG A 1 104 ? 32.307 -12.541 26.617 1.00 42.28 104 ARG A O 1
ATOM 849 N N . CYS A 1 105 ? 33.457 -11.393 25.081 1.00 40.41 105 CYS A N 1
ATOM 850 C CA . CYS A 1 105 ? 32.494 -10.289 25.019 1.00 40.41 105 CYS A CA 1
ATOM 851 C C . CYS A 1 105 ? 31.209 -10.658 24.255 1.00 40.41 105 CYS A C 1
ATOM 853 O O . CYS A 1 105 ? 30.142 -10.166 24.610 1.00 40.41 105 CYS A O 1
ATOM 855 N N . ALA A 1 106 ? 31.288 -11.525 23.240 1.00 43.12 106 ALA A N 1
ATOM 856 C CA . ALA A 1 106 ? 30.114 -12.082 22.568 1.00 43.12 106 ALA A CA 1
ATOM 857 C C . ALA A 1 106 ? 29.376 -13.091 23.466 1.00 43.12 106 ALA A C 1
ATOM 859 O O . ALA A 1 106 ? 28.161 -13.001 23.593 1.00 43.12 106 ALA A O 1
ATOM 860 N N . ASP A 1 107 ? 30.105 -13.973 24.155 1.00 41.75 107 ASP A N 1
ATOM 861 C CA . ASP A 1 107 ? 29.569 -14.915 25.139 1.00 41.75 107 ASP A CA 1
ATOM 862 C C . ASP A 1 107 ? 28.840 -14.152 26.260 1.00 41.75 107 ASP A C 1
ATOM 864 O O . ASP A 1 107 ? 27.693 -14.452 26.554 1.00 41.75 107 ASP A O 1
ATOM 868 N N . GLN A 1 108 ? 29.438 -13.084 26.807 1.00 43.44 108 GLN A N 1
ATOM 869 C CA . GLN A 1 108 ? 28.795 -12.198 27.793 1.00 43.44 108 GLN A CA 1
ATOM 870 C C . GLN A 1 108 ? 27.553 -11.469 27.255 1.00 43.44 108 GLN A C 1
ATOM 872 O O . GLN A 1 108 ? 26.632 -11.187 28.019 1.00 43.44 108 GLN A O 1
ATOM 877 N N . ALA A 1 109 ? 27.504 -11.155 25.957 1.00 43.16 109 ALA A N 1
ATOM 878 C CA . ALA A 1 109 ? 26.311 -10.586 25.333 1.00 43.16 109 ALA A CA 1
ATOM 879 C C . ALA A 1 109 ? 25.200 -11.636 25.144 1.00 43.16 109 ALA A C 1
ATOM 881 O O . ALA A 1 109 ? 24.026 -11.297 25.249 1.00 43.16 109 ALA A O 1
ATOM 882 N N . ILE A 1 110 ? 25.558 -12.902 24.909 1.00 44.22 110 ILE A N 1
ATOM 883 C CA . ILE A 1 110 ? 24.621 -14.031 24.806 1.00 44.22 110 ILE A CA 1
ATOM 884 C C . ILE A 1 110 ? 24.081 -14.408 26.188 1.00 44.22 110 ILE A C 1
ATOM 886 O O . ILE A 1 110 ? 22.873 -14.500 26.347 1.00 44.22 110 ILE A O 1
ATOM 890 N N . ASP A 1 111 ? 24.944 -14.508 27.198 1.00 42.94 111 ASP A N 1
ATOM 891 C CA . ASP A 1 111 ? 24.585 -14.757 28.603 1.00 42.94 111 ASP A CA 1
ATOM 892 C C . ASP A 1 111 ? 23.602 -13.679 29.116 1.00 42.94 111 ASP A C 1
ATOM 894 O O . ASP A 1 111 ? 22.596 -13.968 29.769 1.00 42.94 111 ASP A O 1
ATOM 898 N N . ALA A 1 112 ? 23.812 -12.419 28.708 1.00 41.41 112 ALA A N 1
ATOM 899 C CA . ALA A 1 112 ? 22.872 -11.324 28.946 1.00 41.41 112 ALA A CA 1
ATOM 900 C C . ALA A 1 112 ? 21.547 -11.459 28.165 1.00 41.41 112 ALA A C 1
ATOM 902 O O . ALA A 1 112 ? 20.504 -11.087 28.698 1.00 41.41 112 ALA A O 1
ATOM 903 N N . LEU A 1 113 ? 21.554 -11.977 26.930 1.00 42.19 113 LEU A N 1
ATOM 904 C CA . LEU A 1 113 ? 20.344 -12.204 26.124 1.00 42.19 113 LEU A CA 1
ATOM 905 C C . LEU A 1 113 ? 19.511 -13.392 26.634 1.00 42.19 113 LEU A C 1
ATOM 907 O O . LEU A 1 113 ? 18.291 -13.278 26.720 1.00 42.19 113 LEU A O 1
ATOM 911 N N . GLU A 1 114 ? 20.145 -14.489 27.046 1.00 42.75 114 GLU A N 1
ATOM 912 C CA . GLU A 1 114 ? 19.468 -15.641 27.659 1.00 42.75 114 GLU A CA 1
ATOM 913 C C . GLU A 1 114 ? 18.909 -15.271 29.049 1.00 42.75 114 GLU A C 1
ATOM 915 O O . GLU A 1 114 ? 17.779 -15.626 29.390 1.00 42.75 114 GLU A O 1
ATOM 920 N N . THR A 1 115 ? 19.617 -14.420 29.805 1.00 37.78 115 THR A N 1
ATOM 921 C CA . THR A 1 115 ? 19.090 -13.799 31.037 1.00 37.78 115 THR A CA 1
ATOM 922 C C . THR A 1 115 ? 17.924 -12.828 30.770 1.00 37.78 115 THR A C 1
ATOM 924 O O . THR A 1 115 ? 17.088 -12.617 31.650 1.00 37.78 115 THR A O 1
ATOM 927 N N . LEU A 1 116 ? 17.827 -12.229 29.576 1.00 38.69 116 LEU A N 1
ATOM 928 C CA . LEU A 1 116 ? 16.728 -11.323 29.213 1.00 38.69 116 LEU A CA 1
ATOM 929 C C . LEU A 1 116 ? 15.436 -12.065 28.848 1.00 38.69 116 LEU A C 1
ATOM 931 O O . LEU A 1 116 ? 14.366 -11.595 29.235 1.00 38.69 116 LEU A O 1
ATOM 935 N N . ASP A 1 117 ? 15.522 -13.218 28.180 1.00 38.91 117 ASP A N 1
ATOM 936 C CA . ASP A 1 117 ? 14.357 -14.072 27.887 1.00 38.91 117 ASP A CA 1
ATOM 937 C C . ASP A 1 117 ? 13.688 -14.560 29.191 1.00 38.91 117 ASP A C 1
ATOM 939 O O . ASP A 1 117 ? 12.471 -14.480 29.366 1.00 38.91 117 ASP A O 1
ATOM 943 N N . ALA A 1 118 ? 14.506 -14.910 30.192 1.00 35.25 118 ALA A N 1
ATOM 944 C CA . ALA A 1 118 ? 14.055 -15.270 31.538 1.00 35.25 118 ALA A CA 1
ATOM 945 C C . ALA A 1 118 ? 13.420 -14.112 32.349 1.00 35.25 118 ALA A C 1
ATOM 947 O O . ALA A 1 118 ? 12.813 -14.360 33.394 1.00 35.25 118 ALA A O 1
ATOM 948 N N . LEU A 1 119 ? 13.548 -12.851 31.908 1.00 35.66 119 LEU A N 1
ATOM 949 C CA . LEU A 1 119 ? 13.151 -11.647 32.659 1.00 35.66 119 LEU A CA 1
ATOM 950 C C . LEU A 1 119 ? 12.144 -10.752 31.909 1.00 35.66 119 LEU A C 1
ATOM 952 O O . LEU A 1 119 ? 12.115 -9.533 32.102 1.00 35.66 119 LEU A O 1
ATOM 956 N N . ALA A 1 120 ? 11.266 -11.350 31.099 1.00 36.81 120 ALA A N 1
ATOM 957 C CA . ALA A 1 120 ? 10.245 -10.680 30.281 1.00 36.81 120 ALA A CA 1
ATOM 958 C C . ALA A 1 120 ? 9.077 -10.000 31.060 1.00 36.81 120 ALA A C 1
ATOM 960 O O . ALA A 1 120 ? 7.913 -10.097 30.666 1.00 36.81 120 ALA A O 1
ATOM 961 N N . ARG A 1 121 ? 9.356 -9.307 32.178 1.00 43.44 121 ARG A N 1
ATOM 962 C CA . ARG A 1 121 ? 8.393 -8.521 32.983 1.00 43.44 121 ARG A CA 1
ATOM 963 C C . ARG A 1 121 ? 9.026 -7.290 33.666 1.00 43.44 121 ARG A C 1
ATOM 965 O O . ARG A 1 121 ? 8.963 -7.175 34.886 1.00 43.44 121 ARG A O 1
ATOM 972 N N . GLU A 1 122 ? 9.616 -6.347 32.923 1.00 41.69 122 GLU A N 1
ATOM 973 C CA . GLU A 1 122 ? 10.021 -5.044 33.500 1.00 41.69 122 GLU A CA 1
ATOM 974 C C . GLU A 1 122 ? 10.132 -3.889 32.473 1.00 41.69 122 GLU A C 1
ATOM 976 O O . GLU A 1 122 ? 9.806 -4.055 31.300 1.00 41.69 122 GLU A O 1
ATOM 981 N N . SER A 1 123 ? 10.487 -2.678 32.927 1.00 47.50 123 SER A N 1
ATOM 982 C CA . SER A 1 123 ? 10.033 -1.411 32.318 1.00 47.50 123 SER A CA 1
ATOM 983 C C . SER A 1 123 ? 10.785 -0.872 31.078 1.00 47.50 123 SER A C 1
ATOM 985 O O . SER A 1 123 ? 11.955 -1.160 30.813 1.00 47.50 123 SER A O 1
ATOM 987 N N . SER A 1 124 ? 10.087 0.011 30.345 1.00 44.94 124 SER A N 1
ATOM 988 C CA . SER A 1 124 ? 10.487 0.666 29.081 1.00 44.94 124 SER A CA 1
ATOM 989 C C . SER A 1 124 ? 11.928 1.201 29.033 1.00 44.94 124 SER A C 1
ATOM 991 O O . SER A 1 124 ? 12.637 0.987 28.050 1.00 44.94 124 SER A O 1
ATOM 993 N N . ASP A 1 125 ? 12.405 1.884 30.077 1.00 38.53 125 ASP A N 1
ATOM 994 C CA . ASP A 1 125 ? 13.736 2.519 30.050 1.00 38.53 125 ASP A CA 1
ATOM 995 C C . ASP A 1 125 ? 14.896 1.541 30.305 1.00 38.53 125 ASP A C 1
ATOM 997 O O . ASP A 1 125 ? 16.068 1.927 30.220 1.00 38.53 125 ASP A O 1
ATOM 1001 N N . LYS A 1 126 ? 14.587 0.271 30.588 1.00 40.12 126 LYS A N 1
ATOM 1002 C CA . LYS A 1 126 ? 15.521 -0.863 30.527 1.00 40.12 126 LYS A CA 1
ATOM 1003 C C . LYS A 1 126 ? 15.595 -1.372 29.080 1.00 40.12 126 LYS A C 1
ATOM 1005 O O . LYS A 1 126 ? 16.679 -1.430 28.508 1.00 40.12 126 LYS A O 1
ATOM 1010 N N . ILE A 1 127 ? 14.436 -1.582 28.444 1.00 43.34 127 ILE A N 1
ATOM 1011 C CA . ILE A 1 127 ? 14.301 -2.004 27.035 1.00 43.34 127 ILE A CA 1
ATOM 1012 C C . ILE A 1 127 ? 15.038 -1.040 26.087 1.00 43.34 127 ILE A C 1
ATOM 1014 O O . ILE A 1 127 ? 15.851 -1.481 25.277 1.00 43.34 127 ILE A O 1
ATOM 1018 N N . ARG A 1 128 ? 14.844 0.279 26.239 1.00 39.25 128 ARG A N 1
ATOM 1019 C CA . ARG A 1 128 ? 15.532 1.312 25.434 1.00 39.25 128 ARG A CA 1
ATOM 1020 C C . ARG A 1 128 ? 17.062 1.228 25.517 1.00 39.25 128 ARG A C 1
ATOM 1022 O O . ARG A 1 128 ? 17.739 1.368 24.501 1.00 39.25 128 ARG A O 1
ATOM 1029 N N . ARG A 1 129 ? 17.615 0.976 26.711 1.00 39.31 129 ARG A N 1
ATOM 1030 C CA . ARG A 1 129 ? 19.068 0.815 26.912 1.00 39.31 129 ARG A CA 1
ATOM 1031 C C . ARG A 1 129 ? 19.588 -0.490 26.310 1.00 39.31 129 ARG A C 1
ATOM 1033 O O . ARG A 1 129 ? 20.653 -0.486 25.701 1.00 39.31 129 ARG A O 1
ATOM 1040 N N . ASN A 1 130 ? 18.816 -1.570 26.407 1.00 42.41 130 ASN A N 1
ATOM 1041 C CA . ASN A 1 130 ? 19.183 -2.869 25.845 1.00 42.41 130 ASN A CA 1
ATOM 1042 C C . ASN A 1 130 ? 19.174 -2.850 24.304 1.00 42.41 130 ASN A C 1
ATOM 1044 O O . ASN A 1 130 ? 20.105 -3.356 23.682 1.00 42.41 130 ASN A O 1
ATOM 1048 N N . ALA A 1 131 ? 18.188 -2.190 23.685 1.00 41.81 131 ALA A N 1
ATOM 1049 C CA . ALA A 1 131 ? 18.138 -1.993 22.234 1.00 41.81 131 ALA A CA 1
ATOM 1050 C C . ALA A 1 131 ? 19.338 -1.175 21.718 1.00 41.81 131 ALA A C 1
ATOM 1052 O O . ALA A 1 131 ? 19.966 -1.550 20.728 1.00 41.81 131 ALA A O 1
ATOM 1053 N N . ALA A 1 132 ? 19.719 -0.103 22.426 1.00 40.03 132 ALA A N 1
ATOM 1054 C CA . ALA A 1 132 ? 20.911 0.682 22.097 1.00 40.03 132 ALA A CA 1
ATOM 1055 C C . ALA A 1 132 ? 22.214 -0.140 22.208 1.00 40.03 132 ALA A C 1
ATOM 1057 O O . ALA A 1 132 ? 23.104 0.008 21.372 1.00 40.03 132 ALA A O 1
ATOM 1058 N N . LEU A 1 133 ? 22.311 -1.040 23.194 1.00 40.19 133 LEU A N 1
ATOM 1059 C CA . LEU A 1 133 ? 23.432 -1.977 23.352 1.00 40.19 133 LEU A CA 1
ATOM 1060 C C . LEU A 1 133 ? 23.516 -2.992 22.201 1.00 40.19 133 LEU A C 1
ATOM 1062 O O . LEU A 1 133 ? 24.593 -3.173 21.634 1.00 40.19 133 LEU A O 1
ATOM 1066 N N . ALA A 1 134 ? 22.394 -3.599 21.805 1.00 43.81 134 ALA A N 1
ATOM 1067 C CA . ALA A 1 134 ? 22.341 -4.523 20.668 1.00 43.81 134 ALA A CA 1
ATOM 1068 C C . ALA A 1 134 ? 22.713 -3.829 19.341 1.00 43.81 134 ALA A C 1
ATOM 1070 O O . ALA A 1 134 ? 23.493 -4.363 18.546 1.00 43.81 134 ALA A O 1
ATOM 1071 N N . PHE A 1 135 ? 22.230 -2.601 19.128 1.00 43.34 135 PHE A N 1
ATOM 1072 C CA . PHE A 1 135 ? 22.596 -1.782 17.971 1.00 43.34 135 PHE A CA 1
ATOM 1073 C C . PHE A 1 135 ? 24.092 -1.423 17.971 1.00 43.34 135 PHE A C 1
ATOM 1075 O O . PHE A 1 135 ? 24.761 -1.592 16.954 1.00 43.34 135 PHE A O 1
ATOM 1082 N N . ALA A 1 136 ? 24.655 -1.009 19.112 1.00 40.41 136 ALA A N 1
ATOM 1083 C CA . ALA A 1 136 ? 26.079 -0.687 19.246 1.00 40.41 136 ALA A CA 1
ATOM 1084 C C . ALA A 1 136 ? 26.998 -1.908 19.038 1.00 40.41 136 ALA A C 1
ATOM 1086 O O . ALA A 1 136 ? 28.053 -1.790 18.406 1.00 40.41 136 ALA A O 1
ATOM 1087 N N . ALA A 1 137 ? 26.595 -3.090 19.514 1.00 43.53 137 ALA A N 1
ATOM 1088 C CA . ALA A 1 137 ? 27.299 -4.343 19.247 1.00 43.53 137 ALA A CA 1
ATOM 1089 C C . ALA A 1 137 ? 27.276 -4.692 17.747 1.00 43.53 137 ALA A C 1
ATOM 1091 O O . ALA A 1 137 ? 28.316 -5.013 17.172 1.00 43.53 137 ALA A O 1
ATOM 1092 N N . THR A 1 138 ? 26.122 -4.534 17.091 1.00 46.56 138 THR A N 1
ATOM 1093 C CA . THR A 1 138 ? 25.948 -4.773 15.646 1.00 46.56 138 THR A CA 1
ATOM 1094 C C . THR A 1 138 ? 26.777 -3.800 14.797 1.00 46.56 138 THR A C 1
ATOM 1096 O O . THR A 1 138 ? 27.487 -4.222 13.886 1.00 46.56 138 THR A O 1
ATOM 1099 N N . GLN A 1 139 ? 26.772 -2.506 15.138 1.00 43.03 139 GLN A N 1
ATOM 1100 C CA . GLN A 1 139 ? 27.633 -1.481 14.528 1.00 43.03 139 GLN A CA 1
ATOM 1101 C C . GLN A 1 139 ? 29.121 -1.845 14.655 1.00 43.03 139 GLN A C 1
ATOM 1103 O O . GLN A 1 139 ? 29.869 -1.790 13.680 1.00 43.03 139 GLN A O 1
ATOM 1108 N N . THR A 1 140 ? 29.544 -2.285 15.844 1.00 41.16 140 THR A N 1
ATOM 1109 C CA . THR A 1 140 ? 30.936 -2.668 16.132 1.00 41.16 140 THR A CA 1
ATOM 1110 C C . THR A 1 140 ? 31.355 -3.925 15.359 1.00 41.16 140 THR A C 1
ATOM 1112 O O . THR A 1 140 ? 32.464 -3.982 14.826 1.00 41.16 140 THR A O 1
ATOM 1115 N N . PHE A 1 141 ? 30.465 -4.915 15.241 1.00 48.88 141 PHE A N 1
ATOM 1116 C CA . PHE A 1 141 ? 30.669 -6.113 14.424 1.00 48.88 141 PHE A CA 1
ATOM 1117 C C . PHE A 1 141 ? 30.810 -5.767 12.933 1.00 48.88 141 PHE A C 1
ATOM 1119 O O . PHE A 1 141 ? 31.776 -6.182 12.292 1.00 48.88 141 PHE A O 1
ATOM 1126 N N . ASN A 1 142 ? 29.911 -4.937 12.396 1.00 48.47 142 ASN A N 1
ATOM 1127 C CA . ASN A 1 142 ? 29.952 -4.498 10.998 1.00 48.47 142 ASN A CA 1
ATOM 1128 C C . ASN A 1 142 ? 31.221 -3.686 10.687 1.00 48.47 142 ASN A C 1
ATOM 1130 O O . ASN A 1 142 ? 31.879 -3.935 9.674 1.00 48.47 142 ASN A O 1
ATOM 1134 N N . TYR A 1 143 ? 31.622 -2.782 11.588 1.00 41.12 143 TYR A N 1
ATOM 1135 C CA . TYR A 1 143 ? 32.890 -2.058 11.492 1.00 41.12 143 TYR A CA 1
ATOM 1136 C C . TYR A 1 143 ? 34.088 -3.020 11.452 1.00 41.12 143 TYR A C 1
ATOM 1138 O O . TYR A 1 143 ? 34.974 -2.859 10.610 1.00 41.12 143 TYR A O 1
ATOM 1146 N N . PHE A 1 144 ? 34.098 -4.051 12.305 1.00 40.91 144 PHE A N 1
ATOM 1147 C CA . PHE A 1 144 ? 35.171 -5.047 12.346 1.00 40.91 144 PHE A CA 1
ATOM 1148 C C . PHE A 1 144 ? 35.270 -5.857 11.043 1.00 40.91 144 PHE A C 1
ATOM 1150 O O . PHE A 1 144 ? 36.367 -6.009 10.501 1.00 40.91 144 PHE A O 1
ATOM 1157 N N . VAL A 1 145 ? 34.133 -6.310 10.499 1.00 47.25 145 VAL A N 1
ATOM 1158 C CA . VAL A 1 145 ? 34.061 -7.028 9.213 1.00 47.25 145 VAL A CA 1
ATOM 1159 C C . VAL A 1 145 ? 34.574 -6.163 8.055 1.00 47.25 145 VAL A C 1
ATOM 1161 O O . VAL A 1 145 ? 35.323 -6.661 7.215 1.00 47.25 145 VAL A O 1
ATOM 1164 N N . GLN A 1 146 ? 34.235 -4.870 8.025 1.00 42.62 146 GLN A N 1
ATOM 1165 C CA . GLN A 1 146 ? 34.709 -3.944 6.988 1.00 42.62 146 GLN A CA 1
ATOM 1166 C C . GLN A 1 146 ? 36.210 -3.621 7.095 1.00 42.62 146 GLN A C 1
ATOM 1168 O O . GLN A 1 146 ? 36.893 -3.572 6.074 1.00 42.62 146 GLN A O 1
ATOM 1173 N N . HIS A 1 147 ? 36.738 -3.398 8.304 1.00 37.41 147 HIS A N 1
ATOM 1174 C CA . HIS A 1 147 ? 38.076 -2.812 8.489 1.00 37.41 147 HIS A CA 1
ATOM 1175 C C . HIS A 1 147 ? 39.194 -3.833 8.747 1.00 37.41 147 HIS A C 1
ATOM 1177 O O . HIS A 1 147 ? 40.363 -3.520 8.526 1.00 37.41 147 HIS A O 1
ATOM 1183 N N . PHE A 1 148 ? 38.864 -5.059 9.172 1.00 41.62 148 PHE A N 1
ATOM 1184 C CA . PHE A 1 148 ? 39.844 -6.121 9.454 1.00 41.62 148 PHE A CA 1
ATOM 1185 C C . PHE A 1 148 ? 39.693 -7.348 8.538 1.00 41.62 148 PHE A C 1
ATOM 1187 O O . PHE A 1 148 ? 40.253 -8.409 8.814 1.00 41.62 148 PHE A O 1
ATOM 1194 N N . GLY A 1 149 ? 38.991 -7.190 7.408 1.00 41.72 149 GLY A N 1
ATOM 1195 C CA . GLY A 1 149 ? 38.716 -8.207 6.383 1.00 41.72 149 GLY A CA 1
ATOM 1196 C C . GLY A 1 149 ? 39.921 -8.701 5.566 1.00 41.72 149 GLY A C 1
ATOM 1197 O O . GLY A 1 149 ? 39.795 -8.919 4.367 1.00 41.72 149 GLY A O 1
ATOM 1198 N N . ASN A 1 150 ? 41.082 -8.899 6.198 1.00 40.72 150 ASN A N 1
ATOM 1199 C CA . ASN A 1 150 ? 42.275 -9.522 5.605 1.00 40.72 150 ASN A CA 1
ATOM 1200 C C . ASN A 1 150 ? 42.449 -10.992 6.052 1.00 40.72 150 ASN A C 1
ATOM 1202 O O . ASN A 1 150 ? 43.547 -11.548 6.010 1.00 40.72 150 ASN A O 1
ATOM 1206 N N . ALA A 1 151 ? 41.358 -11.622 6.500 1.00 39.84 151 ALA A N 1
ATOM 1207 C CA . ALA A 1 151 ? 41.271 -13.069 6.651 1.00 39.84 151 ALA A CA 1
ATOM 1208 C C . ALA A 1 151 ? 41.141 -13.727 5.269 1.00 39.84 151 ALA A C 1
ATOM 1210 O O . ALA A 1 151 ? 40.437 -13.225 4.392 1.00 39.84 151 ALA A O 1
ATOM 1211 N N . THR A 1 152 ? 41.798 -14.869 5.068 1.00 40.00 152 THR A N 1
ATOM 1212 C CA . THR A 1 152 ? 41.633 -15.668 3.849 1.00 40.00 152 THR A CA 1
ATOM 1213 C C . THR A 1 152 ? 40.192 -16.158 3.705 1.00 40.00 152 THR A C 1
ATOM 1215 O O . THR A 1 152 ? 39.551 -16.502 4.695 1.00 40.00 152 THR A O 1
ATOM 1218 N N . SER A 1 153 ? 39.681 -16.232 2.469 1.00 44.06 153 SER A N 1
ATOM 1219 C CA . SER A 1 153 ? 38.256 -16.484 2.167 1.00 44.06 153 SER A CA 1
ATOM 1220 C C . SER A 1 153 ? 37.674 -17.762 2.787 1.00 44.06 153 SER A C 1
ATOM 1222 O O . SER A 1 153 ? 36.467 -17.861 2.999 1.00 44.06 153 SER A O 1
ATOM 1224 N N . ASP A 1 154 ? 38.532 -18.739 3.080 1.00 39.50 154 ASP A N 1
ATOM 1225 C CA . ASP A 1 154 ? 38.176 -19.997 3.735 1.00 39.50 154 ASP A CA 1
ATOM 1226 C C . ASP A 1 154 ? 37.759 -19.807 5.210 1.00 39.50 154 ASP A C 1
ATOM 1228 O O . ASP A 1 154 ? 36.958 -20.574 5.736 1.00 39.50 154 ASP A O 1
ATOM 1232 N N . ASP A 1 155 ? 38.240 -18.755 5.882 1.00 37.31 155 ASP A N 1
ATOM 1233 C CA . ASP A 1 155 ? 37.935 -18.474 7.290 1.00 37.31 155 ASP A CA 1
ATOM 1234 C C . ASP A 1 155 ? 36.679 -17.612 7.459 1.00 37.31 155 ASP A C 1
ATOM 1236 O O . ASP A 1 155 ? 35.882 -17.868 8.362 1.00 37.31 155 ASP A O 1
ATOM 1240 N N . THR A 1 156 ? 36.408 -16.684 6.534 1.00 40.69 156 THR A N 1
ATOM 1241 C CA . THR A 1 156 ? 35.108 -15.990 6.444 1.00 40.69 156 THR A CA 1
ATOM 1242 C C . THR A 1 156 ? 33.966 -17.002 6.289 1.00 40.69 156 THR A C 1
ATOM 1244 O O . THR A 1 156 ? 32.934 -16.907 6.955 1.00 40.69 156 THR A O 1
ATOM 1247 N N . ALA A 1 157 ? 34.186 -18.042 5.475 1.00 36.12 157 ALA A N 1
ATOM 1248 C CA . ALA A 1 157 ? 33.242 -19.139 5.273 1.00 36.12 157 ALA A CA 1
ATOM 1249 C C . ALA A 1 157 ? 33.069 -20.056 6.502 1.00 36.12 157 ALA A C 1
ATOM 1251 O O . ALA A 1 157 ? 32.033 -20.710 6.620 1.00 36.12 157 ALA A O 1
ATOM 1252 N N . LYS A 1 158 ? 34.043 -20.109 7.423 1.00 36.66 158 LYS A N 1
ATOM 1253 C CA . LYS A 1 158 ? 33.915 -20.803 8.721 1.00 36.66 158 LYS A CA 1
ATOM 1254 C C . LYS A 1 158 ? 33.184 -19.935 9.741 1.00 36.66 158 LYS A C 1
ATOM 1256 O O . LYS A 1 158 ? 32.346 -20.452 10.472 1.00 36.66 158 LYS A O 1
ATOM 1261 N N . LEU A 1 159 ? 33.430 -18.624 9.742 1.00 38.28 159 LEU A N 1
ATOM 1262 C CA . LEU A 1 159 ? 32.770 -17.672 10.638 1.00 38.28 159 LEU A CA 1
ATOM 1263 C C . LEU A 1 159 ? 31.243 -17.662 10.421 1.00 38.28 159 LEU A C 1
ATOM 1265 O O . LEU A 1 159 ? 30.489 -17.846 11.371 1.00 38.28 159 LEU A O 1
ATOM 1269 N N . HIS A 1 160 ? 30.775 -17.598 9.168 1.00 40.53 160 HIS A N 1
ATOM 1270 C CA . HIS A 1 160 ? 29.341 -17.707 8.838 1.00 40.53 160 HIS A CA 1
ATOM 1271 C C . HIS A 1 160 ? 28.726 -19.108 9.064 1.00 40.53 160 HIS A C 1
ATOM 1273 O O . HIS A 1 160 ? 27.504 -19.262 9.025 1.00 40.53 160 HIS A O 1
ATOM 1279 N N . LYS A 1 161 ? 29.549 -20.137 9.308 1.00 37.78 161 LYS A N 1
ATOM 1280 C CA . LYS A 1 161 ? 29.109 -21.492 9.690 1.00 37.78 161 LYS A CA 1
ATOM 1281 C C . LYS A 1 161 ? 29.160 -21.739 11.200 1.00 37.78 161 LYS A C 1
ATOM 1283 O O . LYS A 1 161 ? 28.780 -22.821 11.635 1.00 37.78 161 LYS A O 1
ATOM 1288 N N . HIS A 1 162 ? 29.623 -20.777 11.998 1.00 38.31 162 HIS A N 1
ATOM 1289 C CA . HIS A 1 162 ? 29.653 -20.923 13.447 1.00 38.31 162 HIS A CA 1
ATOM 1290 C C . HIS A 1 162 ? 28.222 -20.910 13.999 1.00 38.31 162 HIS A C 1
ATOM 1292 O O . HIS A 1 162 ? 27.461 -19.985 13.711 1.00 38.31 162 HIS A O 1
ATOM 1298 N N . GLU A 1 163 ? 27.851 -21.913 14.797 1.00 35.25 163 GLU A N 1
ATOM 1299 C CA . GLU A 1 163 ? 26.457 -22.122 15.217 1.00 35.25 163 GLU A CA 1
ATOM 1300 C C . GLU A 1 163 ? 25.877 -20.900 15.947 1.00 35.25 163 GLU A C 1
ATOM 1302 O O . GLU A 1 163 ? 24.762 -20.475 15.665 1.00 35.25 163 GLU A O 1
ATOM 1307 N N . ILE A 1 164 ? 26.682 -20.255 16.798 1.00 37.19 164 ILE A N 1
ATOM 1308 C CA . ILE A 1 164 ? 26.334 -19.004 17.491 1.00 37.19 164 ILE A CA 1
ATOM 1309 C C . ILE A 1 164 ? 25.982 -17.872 16.507 1.00 37.19 164 ILE A C 1
ATOM 1311 O O . ILE A 1 164 ? 25.040 -17.120 16.739 1.00 37.19 164 ILE A O 1
ATOM 1315 N N . ILE A 1 165 ? 26.694 -17.761 15.381 1.00 41.81 165 ILE A N 1
ATOM 1316 C CA . ILE A 1 165 ? 26.437 -16.729 14.364 1.00 41.81 165 ILE A CA 1
ATOM 1317 C C . ILE A 1 165 ? 25.189 -17.077 13.542 1.00 41.81 165 ILE A C 1
ATOM 1319 O O . ILE A 1 165 ? 24.462 -16.178 13.125 1.00 41.81 165 ILE A O 1
ATOM 1323 N N . GLN A 1 166 ? 24.870 -18.361 13.359 1.00 39.28 166 GLN A N 1
ATOM 1324 C CA . GLN A 1 166 ? 23.575 -18.753 12.795 1.00 39.28 166 GLN A CA 1
ATOM 1325 C C . GLN A 1 166 ? 22.427 -18.464 13.769 1.00 39.28 166 GLN A C 1
ATOM 1327 O O . GLN A 1 166 ? 21.429 -17.888 13.347 1.00 39.28 166 GLN A O 1
ATOM 1332 N N . ARG A 1 167 ? 22.589 -18.746 15.069 1.00 38.47 167 ARG A N 1
ATOM 1333 C CA . ARG A 1 167 ? 21.611 -18.395 16.114 1.00 38.47 167 ARG A CA 1
ATOM 1334 C C . ARG A 1 167 ? 21.377 -16.882 16.206 1.00 38.47 167 ARG A C 1
ATOM 1336 O O . ARG A 1 167 ? 20.226 -16.474 16.251 1.00 38.47 167 ARG A O 1
ATOM 1343 N N . LEU A 1 168 ? 22.424 -16.053 16.137 1.00 39.06 168 LEU A N 1
ATOM 1344 C CA . LEU A 1 168 ? 22.297 -14.586 16.101 1.00 39.06 168 LEU A CA 1
ATOM 1345 C C . LEU A 1 168 ? 21.557 -14.083 14.850 1.00 39.06 168 LEU A C 1
ATOM 1347 O O . LEU A 1 168 ? 20.687 -13.227 14.969 1.00 39.06 168 LEU A O 1
ATOM 1351 N N . ASN A 1 169 ? 21.851 -14.630 13.664 1.00 40.34 169 ASN A N 1
ATOM 1352 C CA . ASN A 1 169 ? 21.141 -14.259 12.432 1.00 40.34 169 ASN A CA 1
ATOM 1353 C C . ASN A 1 169 ? 19.680 -14.743 12.420 1.00 40.34 169 ASN A C 1
ATOM 1355 O O . ASN A 1 169 ? 18.811 -14.036 11.923 1.00 40.34 169 ASN A O 1
ATOM 1359 N N . VAL A 1 170 ? 19.392 -15.923 12.982 1.00 36.41 170 VAL A N 1
ATOM 1360 C CA . VAL A 1 170 ? 18.014 -16.408 13.167 1.00 36.41 170 VAL A CA 1
ATOM 1361 C C . VAL A 1 170 ? 17.276 -15.533 14.175 1.00 36.41 170 VAL A C 1
ATOM 1363 O O . VAL A 1 170 ? 16.165 -15.113 13.877 1.00 36.41 170 VAL A O 1
ATOM 1366 N N . ALA A 1 171 ? 17.903 -15.177 15.301 1.00 35.97 171 ALA A N 1
ATOM 1367 C CA . ALA A 1 171 ? 17.332 -14.246 16.269 1.00 35.97 171 ALA A CA 1
ATOM 1368 C C . ALA A 1 171 ? 16.955 -12.917 15.597 1.00 35.97 171 ALA A C 1
ATOM 1370 O O . ALA A 1 171 ? 15.819 -12.492 15.747 1.00 35.97 171 ALA A O 1
ATOM 1371 N N . LEU A 1 172 ? 17.839 -12.348 14.766 1.00 36.88 172 LEU A N 1
ATOM 1372 C CA . LEU A 1 172 ? 17.600 -11.142 13.953 1.00 36.88 172 LEU A CA 1
ATOM 1373 C C . LEU A 1 172 ? 16.449 -11.258 12.934 1.00 36.88 172 LEU A C 1
ATOM 1375 O O . LEU A 1 172 ? 15.918 -10.236 12.511 1.00 36.88 172 LEU A O 1
ATOM 1379 N N . LEU A 1 173 ? 16.070 -12.475 12.531 1.00 35.88 173 LEU A N 1
ATOM 1380 C CA . LEU A 1 173 ? 14.936 -12.747 11.636 1.00 35.88 173 LEU A CA 1
ATOM 1381 C C . LEU A 1 173 ? 13.642 -13.094 12.395 1.00 35.88 173 LEU A C 1
ATOM 1383 O O . LEU A 1 173 ? 12.556 -12.964 11.835 1.00 35.88 173 LEU A O 1
ATOM 1387 N N . THR A 1 174 ? 13.739 -13.547 13.650 1.00 31.62 174 THR A N 1
ATOM 1388 C CA . THR A 1 174 ? 12.585 -13.908 14.494 1.00 31.62 174 THR A CA 1
ATOM 1389 C C . THR A 1 174 ? 12.196 -12.837 15.509 1.00 31.62 174 THR A C 1
ATOM 1391 O O . THR A 1 174 ? 11.063 -12.842 15.983 1.00 31.62 174 THR A O 1
ATOM 1394 N N . SER A 1 175 ? 13.099 -11.919 15.862 1.00 31.75 175 SER A N 1
ATOM 1395 C CA . SER A 1 175 ? 12.770 -10.770 16.696 1.00 31.75 175 SER A CA 1
ATOM 1396 C C . SER A 1 175 ? 12.222 -9.643 15.828 1.00 31.75 175 SER A C 1
ATOM 1398 O O . SER A 1 175 ? 12.870 -9.163 14.901 1.00 31.75 175 SER A O 1
ATOM 1400 N N . SER A 1 176 ? 11.026 -9.163 16.168 1.00 30.67 176 SER A N 1
ATOM 1401 C CA . SER A 1 176 ? 10.435 -7.961 15.575 1.00 30.67 176 SER A CA 1
ATOM 1402 C C . SER A 1 176 ? 11.125 -6.694 16.095 1.00 30.67 176 SER A C 1
ATOM 1404 O O . SER A 1 176 ? 10.492 -5.819 16.683 1.00 30.67 176 SER A O 1
ATOM 1406 N N . PHE A 1 177 ? 12.441 -6.588 15.890 1.00 32.97 177 PHE A N 1
ATOM 1407 C CA . PHE A 1 177 ? 13.146 -5.321 16.007 1.00 32.97 177 PHE A CA 1
ATOM 1408 C C . PHE A 1 177 ? 12.769 -4.446 14.814 1.00 32.97 177 PHE A C 1
ATOM 1410 O O . PHE A 1 177 ? 13.523 -4.321 13.850 1.00 32.97 177 PHE A O 1
ATOM 1417 N N . SER A 1 178 ? 11.614 -3.784 14.916 1.00 30.98 178 SER A N 1
ATOM 1418 C CA . SER A 1 178 ? 11.440 -2.491 14.264 1.00 30.98 178 SER A CA 1
ATOM 1419 C C . SER A 1 178 ? 12.663 -1.656 14.625 1.00 30.98 178 SER A C 1
ATOM 1421 O O . SER A 1 178 ? 12.898 -1.382 15.808 1.00 30.98 178 SER A O 1
ATOM 1423 N N . ALA A 1 179 ? 13.474 -1.301 13.630 1.00 32.94 179 ALA A N 1
ATOM 1424 C CA . ALA A 1 179 ? 14.551 -0.352 13.836 1.00 32.94 179 ALA A CA 1
ATOM 1425 C C . ALA A 1 179 ? 13.893 0.941 14.320 1.00 32.94 179 ALA A C 1
ATOM 1427 O O . ALA A 1 179 ? 13.197 1.598 13.552 1.00 32.94 179 ALA A O 1
ATOM 1428 N N . VAL A 1 180 ? 14.041 1.265 15.611 1.00 31.22 180 VAL A N 1
ATOM 1429 C CA . VAL A 1 180 ? 13.528 2.526 16.158 1.00 31.22 180 VAL A CA 1
ATOM 1430 C C . VAL A 1 180 ? 14.157 3.627 15.311 1.00 31.22 180 VAL A C 1
ATOM 1432 O O . VAL A 1 180 ? 15.392 3.708 15.319 1.00 31.22 180 VAL A O 1
ATOM 1435 N N . PRO A 1 181 ? 13.371 4.430 14.566 1.00 37.44 181 PRO A N 1
ATOM 1436 C CA . PRO A 1 181 ? 13.947 5.382 13.637 1.00 37.44 181 PRO A CA 1
ATOM 1437 C C . PRO A 1 181 ? 14.929 6.275 14.386 1.00 37.44 181 PRO A C 1
ATOM 1439 O O . PRO A 1 181 ? 14.576 6.894 15.396 1.00 37.44 181 PRO A O 1
ATOM 1442 N N . SER A 1 182 ? 16.180 6.318 13.914 1.00 35.09 182 SER A N 1
ATOM 1443 C CA . SER A 1 182 ? 17.139 7.315 14.388 1.00 35.09 182 SER A CA 1
ATOM 1444 C C . SER A 1 182 ? 16.446 8.667 14.270 1.00 35.09 182 SER A C 1
ATOM 1446 O O . SER A 1 182 ? 15.943 8.990 13.193 1.00 35.09 182 SER A O 1
ATOM 1448 N N . ALA A 1 183 ? 16.355 9.411 15.378 1.00 37.19 183 ALA A N 1
ATOM 1449 C CA . ALA A 1 183 ? 15.464 10.563 15.537 1.00 37.19 183 ALA A CA 1
ATOM 1450 C C . ALA A 1 183 ? 15.957 11.818 14.784 1.00 37.19 183 ALA A C 1
ATOM 1452 O O . ALA A 1 183 ? 16.034 12.926 15.324 1.00 37.19 183 ALA A O 1
ATOM 1453 N N . HIS A 1 184 ? 16.293 11.637 13.509 1.00 46.59 184 HIS A N 1
ATOM 1454 C CA . HIS A 1 184 ? 16.438 12.676 12.516 1.00 46.59 184 HIS A CA 1
ATOM 1455 C C . HIS A 1 184 ? 15.107 13.413 12.419 1.00 46.59 184 HIS A C 1
ATOM 1457 O O . HIS A 1 184 ? 14.148 12.918 11.832 1.00 46.59 184 HIS A O 1
ATOM 1463 N N . LYS A 1 185 ? 15.054 14.617 12.993 1.00 55.06 185 LYS A N 1
ATOM 1464 C CA . LYS A 1 185 ? 13.960 15.555 12.750 1.00 55.06 185 LYS A CA 1
ATOM 1465 C C . LYS A 1 185 ? 13.889 15.808 11.246 1.00 55.06 185 LYS A C 1
ATOM 1467 O O . LYS A 1 185 ? 14.718 16.547 10.715 1.00 55.06 185 LYS A O 1
ATOM 1472 N N . HIS A 1 186 ? 12.942 15.166 10.566 1.00 70.69 186 HIS A N 1
ATOM 1473 C CA . HIS A 1 186 ? 12.683 15.427 9.158 1.00 70.69 186 HIS A CA 1
ATOM 1474 C C . HIS A 1 186 ? 12.410 16.923 8.992 1.00 70.69 186 HIS A C 1
ATOM 1476 O O . HIS A 1 186 ? 11.693 17.516 9.802 1.00 70.69 186 HIS A O 1
ATOM 1482 N N . SER A 1 187 ? 12.996 17.550 7.969 1.00 88.00 187 SER A N 1
ATOM 1483 C CA . SER A 1 187 ? 12.561 18.899 7.614 1.00 88.00 187 SER A CA 1
ATOM 1484 C C . SER A 1 187 ? 11.091 18.859 7.177 1.00 88.00 187 SER A C 1
ATOM 1486 O O . SER A 1 187 ? 10.594 17.838 6.698 1.00 88.00 187 SER A O 1
ATOM 1488 N N . VAL A 1 188 ? 10.378 19.955 7.415 1.00 94.44 188 VAL A N 1
ATOM 1489 C CA . VAL A 1 188 ? 8.924 20.043 7.241 1.00 94.44 188 VAL A CA 1
ATOM 1490 C C . VAL A 1 188 ? 8.627 21.269 6.384 1.00 94.44 188 VAL A C 1
ATOM 1492 O O . VAL A 1 188 ? 9.322 22.282 6.502 1.00 94.44 188 VAL A O 1
ATOM 1495 N N . THR A 1 189 ? 7.633 21.196 5.500 1.00 96.62 189 THR A N 1
ATOM 1496 C CA . THR A 1 189 ? 7.190 22.373 4.731 1.00 96.62 189 THR A CA 1
ATOM 1497 C C . THR A 1 189 ? 6.430 23.367 5.631 1.00 96.62 189 THR A C 1
ATOM 1499 O O . THR A 1 189 ? 5.968 22.973 6.706 1.00 96.62 189 THR A O 1
ATOM 1502 N N . PRO A 1 190 ? 6.246 24.643 5.229 1.00 95.56 190 PRO A N 1
ATOM 1503 C CA . PRO A 1 190 ? 5.459 25.619 5.999 1.00 95.56 190 PRO A CA 1
ATOM 1504 C C . PRO A 1 190 ? 4.011 25.177 6.274 1.00 95.56 190 PRO A C 1
ATOM 1506 O O . PRO A 1 190 ? 3.414 25.560 7.278 1.00 95.56 190 PRO A O 1
ATOM 1509 N N . GLU A 1 191 ? 3.448 24.344 5.400 1.00 96.12 191 GLU A N 1
ATOM 1510 C CA . GLU A 1 191 ? 2.119 23.752 5.544 1.00 96.12 191 GLU A CA 1
ATOM 1511 C C . GLU A 1 191 ? 2.097 22.662 6.622 1.00 96.12 191 GLU A C 1
ATOM 1513 O O . GLU A 1 191 ? 1.046 22.417 7.215 1.00 96.12 191 GLU A O 1
ATOM 1518 N N . GLY A 1 192 ? 3.242 22.041 6.922 1.00 95.19 192 GLY A N 1
ATOM 1519 C CA . GLY A 1 192 ? 3.387 20.922 7.852 1.00 95.19 192 GLY A CA 1
ATOM 1520 C C . GLY A 1 192 ? 3.505 19.550 7.180 1.00 95.19 192 GLY A C 1
ATOM 1521 O O . GLY A 1 192 ? 3.090 18.569 7.796 1.0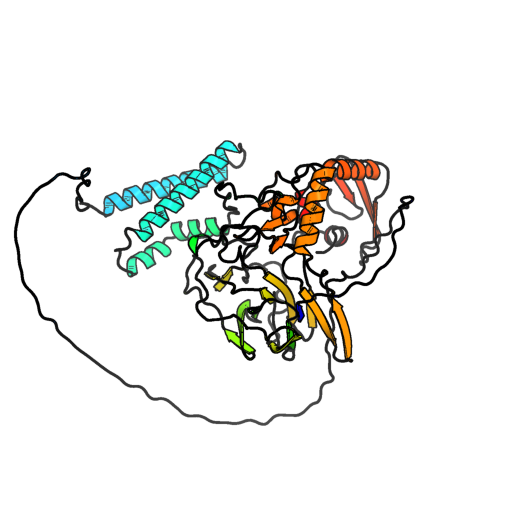0 95.19 192 GLY A O 1
ATOM 1522 N N . PHE A 1 193 ? 3.998 19.474 5.936 1.00 97.69 193 PHE A N 1
ATOM 1523 C CA . PHE A 1 193 ? 4.230 18.213 5.216 1.00 97.69 193 PHE A CA 1
ATOM 1524 C C . PHE A 1 193 ? 5.631 17.656 5.508 1.00 97.69 193 PHE A C 1
ATOM 1526 O O . PHE A 1 193 ? 6.614 18.402 5.491 1.00 97.69 193 PHE A O 1
ATOM 1533 N N . THR A 1 194 ? 5.736 16.348 5.737 1.00 96.62 194 THR A N 1
ATOM 1534 C CA . THR A 1 194 ? 6.999 15.653 6.033 1.00 96.62 194 THR A CA 1
ATOM 1535 C C . THR A 1 194 ? 7.871 15.597 4.779 1.00 96.62 194 THR A C 1
ATOM 1537 O O . THR A 1 194 ? 7.457 15.046 3.759 1.00 96.62 194 THR A O 1
ATOM 1540 N N . LYS A 1 195 ? 9.084 16.159 4.819 1.00 97.00 195 LYS A N 1
ATOM 1541 C CA . LYS A 1 195 ? 9.964 16.234 3.645 1.00 97.00 195 LYS A CA 1
ATOM 1542 C C . LYS A 1 195 ? 10.925 15.044 3.573 1.00 97.00 195 LYS A C 1
ATOM 1544 O O . LYS A 1 195 ? 11.551 14.676 4.570 1.00 97.00 195 LYS A O 1
ATOM 1549 N N . VAL A 1 196 ? 11.077 14.457 2.388 1.00 96.31 196 VAL A N 1
ATOM 1550 C CA . VAL A 1 196 ? 11.968 13.307 2.148 1.00 96.31 196 VAL A CA 1
ATOM 1551 C C . VAL A 1 196 ? 13.424 13.723 1.960 1.00 96.31 196 VAL A C 1
ATOM 1553 O O . VAL A 1 196 ? 13.729 14.816 1.483 1.00 96.31 196 VAL A O 1
ATOM 1556 N N . HIS A 1 197 ? 14.330 12.828 2.348 1.00 94.56 197 HIS A N 1
ATOM 1557 C CA . HIS A 1 197 ? 15.779 13.016 2.301 1.00 94.56 197 HIS A CA 1
ATOM 1558 C C . HIS A 1 197 ? 16.408 11.704 1.788 1.00 94.56 197 HIS A C 1
ATOM 1560 O O . HIS A 1 197 ? 17.001 10.977 2.591 1.00 94.56 197 HIS A O 1
ATOM 1566 N N . PRO A 1 198 ? 16.207 11.357 0.496 1.00 94.56 198 PRO A N 1
ATOM 1567 C CA . PRO A 1 198 ? 16.520 10.037 -0.054 1.00 94.56 198 PRO A CA 1
ATOM 1568 C C . PRO A 1 198 ? 17.993 9.678 0.150 1.00 94.56 198 PRO A C 1
ATOM 1570 O O . PRO A 1 198 ? 18.884 10.512 -0.026 1.00 94.56 198 PRO A O 1
ATOM 1573 N N . GLY A 1 199 ? 18.217 8.436 0.561 1.00 93.94 199 GLY A N 1
ATOM 1574 C CA . GLY A 1 199 ? 19.500 7.900 0.982 1.00 93.94 199 GLY A CA 1
ATOM 1575 C C . GLY A 1 199 ? 20.151 6.962 -0.031 1.00 93.94 199 GLY A C 1
ATOM 1576 O O . GLY A 1 199 ? 19.773 6.911 -1.206 1.00 93.94 199 GLY A O 1
ATOM 1577 N N . GLY A 1 200 ? 21.163 6.237 0.439 1.00 90.38 200 GLY A N 1
ATOM 1578 C CA . GLY A 1 200 ? 21.898 5.248 -0.346 1.00 90.38 200 GLY A CA 1
ATOM 1579 C C . GLY A 1 200 ? 21.410 3.813 -0.130 1.00 90.38 200 GLY A C 1
ATOM 1580 O O . GLY A 1 200 ? 20.306 3.562 0.349 1.00 90.38 200 GLY A O 1
ATOM 1581 N N . LEU A 1 201 ? 22.254 2.841 -0.485 1.00 88.44 201 LEU A N 1
ATOM 1582 C CA . LEU A 1 201 ? 21.975 1.414 -0.258 1.00 88.44 201 LEU A CA 1
ATOM 1583 C C . LEU A 1 201 ? 21.894 1.091 1.245 1.00 88.44 201 LEU A C 1
ATOM 1585 O O . LEU A 1 201 ? 21.152 0.208 1.662 1.00 88.44 201 LEU A O 1
ATOM 1589 N N . GLU A 1 202 ? 22.661 1.829 2.039 1.00 87.75 202 GLU A N 1
ATOM 1590 C CA . GLU A 1 202 ? 22.734 1.799 3.495 1.00 87.75 202 GLU A CA 1
ATOM 1591 C C . GLU A 1 202 ? 21.440 2.235 4.201 1.00 87.75 202 GLU A C 1
ATOM 1593 O O . GLU A 1 202 ? 21.238 1.872 5.356 1.00 87.75 202 GLU A O 1
ATOM 1598 N N . ASP A 1 203 ? 20.557 2.962 3.508 1.00 91.31 203 ASP A N 1
ATOM 1599 C CA . ASP A 1 203 ? 19.258 3.414 4.022 1.00 91.31 203 ASP A CA 1
ATOM 1600 C C . ASP A 1 203 ? 18.091 2.498 3.599 1.00 91.31 203 ASP A C 1
ATOM 1602 O O . ASP A 1 203 ? 16.929 2.798 3.878 1.00 91.31 203 ASP A O 1
ATOM 1606 N N . VAL A 1 204 ? 18.376 1.375 2.922 1.00 91.00 204 VAL A N 1
ATOM 1607 C CA . VAL A 1 204 ? 17.369 0.380 2.521 1.00 91.00 204 VAL A CA 1
ATOM 1608 C C . VAL A 1 204 ? 17.016 -0.516 3.707 1.00 91.00 204 VAL A C 1
ATOM 1610 O O . VAL A 1 204 ? 17.721 -1.473 4.033 1.00 91.00 204 VAL A O 1
ATOM 1613 N N . GLU A 1 205 ? 15.882 -0.225 4.334 1.00 89.50 205 GLU A N 1
ATOM 1614 C CA . GLU A 1 205 ? 15.301 -1.053 5.391 1.00 89.50 205 GLU A CA 1
ATOM 1615 C C . GLU A 1 205 ? 14.749 -2.377 4.839 1.00 89.50 205 GLU A C 1
ATOM 1617 O O . GLU A 1 205 ? 14.097 -2.419 3.792 1.00 89.50 205 GLU A O 1
ATOM 1622 N N . VAL A 1 206 ? 14.963 -3.466 5.581 1.00 86.56 206 VAL A N 1
ATOM 1623 C CA . VAL A 1 206 ? 14.389 -4.789 5.301 1.00 86.56 206 VAL A CA 1
ATOM 1624 C C . VAL A 1 206 ? 13.433 -5.144 6.430 1.00 86.56 206 VAL A C 1
ATOM 1626 O O . VAL A 1 206 ? 13.843 -5.244 7.583 1.00 86.56 206 VAL A O 1
ATOM 1629 N N . THR A 1 207 ? 12.160 -5.342 6.100 1.00 83.69 207 THR A N 1
ATOM 1630 C CA . THR A 1 207 ? 11.097 -5.668 7.057 1.00 83.69 207 THR A CA 1
ATOM 1631 C C . THR A 1 207 ? 10.207 -6.776 6.502 1.00 83.69 207 THR A C 1
ATOM 1633 O O . THR A 1 207 ? 10.140 -7.001 5.293 1.00 83.69 207 THR A O 1
ATOM 1636 N N . THR A 1 208 ? 9.458 -7.450 7.371 1.00 77.62 208 THR A N 1
ATOM 1637 C CA . THR A 1 208 ? 8.437 -8.422 6.945 1.00 77.62 208 THR A CA 1
ATOM 1638 C C . THR A 1 208 ? 7.330 -7.792 6.093 1.00 77.62 208 THR A C 1
ATOM 1640 O O . THR A 1 208 ? 6.736 -8.495 5.283 1.00 77.62 208 THR A O 1
ATOM 1643 N N . GLY A 1 209 ? 7.076 -6.484 6.231 1.00 76.19 209 GLY A N 1
ATOM 1644 C CA . GLY A 1 209 ? 6.075 -5.753 5.447 1.00 76.19 209 GLY A CA 1
ATOM 1645 C C . GLY A 1 209 ? 6.530 -5.344 4.040 1.00 76.19 209 GLY A C 1
ATOM 1646 O O . GLY A 1 209 ? 5.697 -5.264 3.139 1.00 76.19 209 GLY A O 1
ATOM 1647 N N . ASN A 1 210 ? 7.832 -5.110 3.811 1.00 87.31 210 ASN A N 1
ATOM 1648 C CA . ASN A 1 210 ? 8.347 -4.749 2.480 1.00 87.31 210 ASN A CA 1
ATOM 1649 C C . ASN A 1 210 ? 9.001 -5.909 1.709 1.00 87.31 210 ASN A C 1
ATOM 1651 O O . ASN A 1 210 ? 9.215 -5.780 0.501 1.00 87.31 210 ASN A O 1
ATOM 1655 N N . LEU A 1 211 ? 9.254 -7.059 2.337 1.00 90.56 211 LEU A N 1
ATOM 1656 C CA . LEU A 1 211 ? 9.735 -8.258 1.647 1.00 90.56 211 LEU A CA 1
ATOM 1657 C C . LEU A 1 211 ? 8.638 -8.952 0.823 1.00 90.56 211 LEU A C 1
ATOM 1659 O O . LEU A 1 211 ? 7.603 -9.358 1.341 1.00 90.56 211 LEU A O 1
ATOM 1663 N N . LEU A 1 212 ? 8.917 -9.178 -0.461 1.00 89.88 212 LEU A N 1
ATOM 1664 C CA . LEU A 1 212 ? 8.208 -10.141 -1.303 1.00 89.88 212 LEU A CA 1
ATOM 1665 C C . LEU A 1 212 ? 9.033 -11.439 -1.366 1.00 89.88 212 LEU A C 1
ATOM 1667 O O . LEU A 1 212 ? 10.034 -11.514 -2.086 1.00 89.88 212 LEU A O 1
ATOM 1671 N N . SER A 1 213 ? 8.608 -12.431 -0.581 1.00 79.69 213 SER A N 1
ATOM 1672 C CA . SER A 1 213 ? 9.281 -13.713 -0.314 1.00 79.69 213 SER A CA 1
ATOM 1673 C C . SER A 1 213 ? 8.314 -14.912 -0.413 1.00 79.69 213 SER A C 1
ATOM 1675 O O . SER A 1 213 ? 7.115 -14.730 -0.636 1.00 79.69 213 SER A O 1
ATOM 1677 N N . GLU A 1 214 ? 8.804 -16.146 -0.211 1.00 66.06 214 GLU A N 1
ATOM 1678 C CA . GLU A 1 214 ? 7.955 -17.328 0.043 1.00 66.06 214 GLU A CA 1
ATOM 1679 C C . GLU A 1 214 ? 8.225 -17.956 1.427 1.00 66.06 214 GLU A C 1
ATOM 1681 O O . GLU A 1 214 ? 8.668 -19.094 1.554 1.00 66.06 214 GLU A O 1
ATOM 1686 N N . ALA A 1 215 ? 7.888 -17.218 2.488 1.00 47.78 215 ALA A N 1
ATOM 1687 C CA . ALA A 1 215 ? 7.728 -17.744 3.846 1.00 47.78 215 ALA A CA 1
ATOM 1688 C C . ALA A 1 215 ? 6.687 -16.884 4.599 1.00 47.78 215 ALA A C 1
ATOM 1690 O O . ALA A 1 215 ? 6.710 -15.668 4.468 1.00 47.78 215 ALA A O 1
ATOM 1691 N N . LEU A 1 216 ? 5.730 -17.401 5.381 1.00 37.91 216 LEU A N 1
ATOM 1692 C CA . LEU A 1 216 ? 5.418 -18.782 5.768 1.00 37.91 216 LEU A CA 1
ATOM 1693 C C . LEU A 1 216 ? 3.992 -19.173 5.342 1.00 37.91 216 LEU A C 1
ATOM 1695 O O . LEU A 1 216 ? 3.062 -18.374 5.356 1.00 37.91 216 LEU A O 1
ATOM 1699 N N . SER A 1 217 ? 3.793 -20.457 5.058 1.00 33.03 217 SER A N 1
ATOM 1700 C CA . SER A 1 217 ? 2.466 -21.078 4.974 1.00 33.03 217 SER A CA 1
ATOM 1701 C C . SER A 1 217 ? 2.561 -22.528 5.441 1.00 33.03 217 SER A C 1
ATOM 1703 O O . SER A 1 217 ? 2.465 -23.468 4.655 1.00 33.03 217 SER A O 1
ATOM 1705 N N . LYS A 1 218 ? 2.828 -22.707 6.742 1.00 32.69 218 LYS A N 1
ATOM 1706 C CA . LYS A 1 218 ? 2.865 -24.036 7.377 1.00 32.69 218 LYS A CA 1
ATOM 1707 C C . LYS A 1 218 ? 1.462 -24.559 7.727 1.00 32.69 218 LYS A C 1
ATOM 1709 O O . LYS A 1 218 ? 1.299 -25.775 7.743 1.00 32.69 218 LYS A O 1
ATOM 1714 N N . GLY A 1 219 ? 0.467 -23.683 7.925 1.00 32.28 219 GLY A N 1
ATOM 1715 C CA . GLY A 1 219 ? -0.945 -24.060 8.081 1.00 32.28 219 GLY A CA 1
ATOM 1716 C C . GLY A 1 219 ? -1.750 -24.128 6.774 1.00 32.28 219 GLY A C 1
ATOM 1717 O O . GLY A 1 219 ? -2.649 -24.962 6.649 1.00 32.28 219 GLY A O 1
ATOM 1718 N N . ALA A 1 220 ? -1.431 -23.313 5.757 1.00 31.62 220 ALA A N 1
ATOM 1719 C CA . ALA A 1 220 ? -2.183 -23.323 4.498 1.00 31.62 220 ALA A CA 1
ATOM 1720 C C . ALA A 1 220 ? -1.967 -24.639 3.722 1.00 31.62 220 ALA A C 1
ATOM 1722 O O . ALA A 1 220 ? -0.867 -24.960 3.268 1.00 31.62 220 ALA A O 1
ATOM 1723 N N . SER A 1 221 ? -3.044 -25.412 3.571 1.00 29.77 221 SER A N 1
ATOM 1724 C CA . SER A 1 221 ? -2.996 -26.769 3.021 1.00 29.77 221 SER A CA 1
ATOM 1725 C C . SER A 1 221 ? -2.378 -26.822 1.614 1.00 29.77 221 SER A C 1
ATOM 1727 O O . SER A 1 221 ? -2.741 -26.039 0.733 1.00 29.77 221 SER A O 1
ATOM 1729 N N . ARG A 1 222 ? -1.479 -27.791 1.370 1.00 33.84 222 ARG A N 1
ATOM 1730 C CA . ARG A 1 222 ? -0.678 -27.956 0.129 1.00 33.84 222 ARG A CA 1
ATOM 1731 C C . ARG A 1 222 ? -1.499 -28.472 -1.074 1.00 33.84 222 ARG A C 1
ATOM 1733 O O . ARG A 1 222 ? -1.038 -29.276 -1.873 1.00 33.84 222 ARG A O 1
ATOM 1740 N N . VAL A 1 223 ? -2.730 -27.989 -1.226 1.00 33.59 223 VAL A N 1
ATOM 1741 C CA . VAL A 1 223 ? -3.740 -28.412 -2.220 1.00 33.59 223 VAL A CA 1
ATOM 1742 C C . VAL A 1 223 ? -3.496 -27.799 -3.615 1.00 33.59 223 VAL A C 1
ATOM 1744 O O . VAL A 1 223 ? -4.198 -28.111 -4.576 1.00 33.59 223 VAL A O 1
ATOM 1747 N N . LEU A 1 224 ? -2.482 -26.938 -3.761 1.00 41.12 224 LEU A N 1
ATOM 1748 C CA . LEU A 1 224 ? -2.127 -26.279 -5.026 1.00 41.12 224 LEU A CA 1
ATOM 1749 C C . LEU A 1 224 ? -0.789 -26.730 -5.638 1.00 41.12 224 LEU A C 1
ATOM 1751 O O . LEU A 1 224 ? -0.469 -26.286 -6.737 1.00 41.12 224 LEU A O 1
ATOM 1755 N N . THR A 1 225 ? -0.028 -27.621 -4.994 1.00 35.84 225 THR A N 1
ATOM 1756 C CA . THR A 1 225 ? 1.341 -27.976 -5.426 1.00 35.84 225 THR A CA 1
ATOM 1757 C C . THR A 1 225 ? 1.429 -29.058 -6.513 1.00 35.84 225 THR A C 1
ATOM 1759 O O . THR A 1 225 ? 2.514 -29.580 -6.737 1.00 35.84 225 THR A O 1
ATOM 1762 N N . ASP A 1 226 ? 0.325 -29.416 -7.183 1.00 37.94 226 ASP A N 1
ATOM 1763 C CA . ASP A 1 226 ? 0.319 -30.466 -8.222 1.00 37.94 226 ASP A CA 1
ATOM 1764 C C . ASP A 1 226 ? -0.622 -30.180 -9.413 1.00 37.94 226 ASP A C 1
ATOM 1766 O O . ASP A 1 226 ? -1.353 -31.048 -9.888 1.00 37.94 226 ASP A O 1
ATOM 1770 N N . ARG A 1 227 ? -0.632 -28.933 -9.913 1.00 41.25 227 ARG A N 1
ATOM 1771 C CA . ARG A 1 227 ? -1.016 -28.638 -11.310 1.00 41.25 227 ARG A CA 1
ATOM 1772 C C . ARG A 1 227 ? -0.140 -27.541 -11.898 1.00 41.25 227 ARG A C 1
ATOM 1774 O O . ARG A 1 227 ? -0.175 -26.401 -11.440 1.00 41.25 227 ARG A O 1
ATOM 1781 N N . GLY A 1 228 ? 0.595 -27.896 -12.952 1.00 47.72 228 GLY A N 1
ATOM 1782 C CA . GLY A 1 228 ? 1.252 -26.932 -13.833 1.00 47.72 228 GLY A CA 1
ATOM 1783 C C . 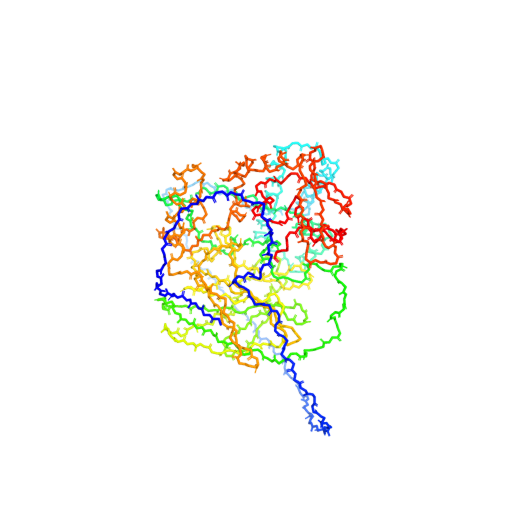GLY A 1 228 ? 0.247 -25.995 -14.512 1.00 47.72 228 GLY A C 1
ATOM 1784 O O . GLY A 1 228 ? -0.965 -26.186 -14.426 1.00 47.72 228 GLY A O 1
ATOM 1785 N N . SER A 1 229 ? 0.757 -24.956 -15.172 1.00 55.09 229 SER A N 1
ATOM 1786 C CA . SER A 1 229 ? -0.047 -23.804 -15.589 1.00 55.09 229 SER A CA 1
ATOM 1787 C C . SER A 1 229 ? -1.216 -24.133 -16.535 1.00 55.09 229 SER A C 1
ATOM 1789 O O . SER A 1 229 ? -1.036 -24.307 -17.738 1.00 55.09 229 SER A O 1
ATOM 1791 N N . ASP A 1 230 ? -2.434 -24.147 -15.982 1.00 65.31 230 ASP A N 1
ATOM 1792 C CA . ASP A 1 230 ? -3.702 -24.243 -16.723 1.00 65.31 230 ASP A CA 1
ATOM 1793 C C . ASP A 1 230 ? -4.108 -22.906 -17.394 1.00 65.31 230 ASP A C 1
ATOM 1795 O O . ASP A 1 230 ? -5.050 -22.877 -18.195 1.00 65.31 230 ASP A O 1
ATOM 1799 N N . SER A 1 231 ? -3.464 -21.775 -17.064 1.00 75.50 231 SER A N 1
ATOM 1800 C CA . SER A 1 231 ? -3.845 -20.469 -17.626 1.00 75.50 231 SER A CA 1
ATOM 1801 C C . SER A 1 231 ? -3.271 -20.222 -19.020 1.00 75.50 231 SER A C 1
ATOM 1803 O O . SER A 1 231 ? -2.198 -20.701 -19.377 1.00 75.50 231 SER A O 1
ATOM 1805 N N . ARG A 1 232 ? -3.945 -19.373 -19.800 1.00 87.06 232 ARG A N 1
ATOM 1806 C CA . ARG A 1 232 ? -3.327 -18.726 -20.972 1.00 87.06 232 ARG A CA 1
ATOM 1807 C C . ARG A 1 232 ? -2.487 -17.520 -20.526 1.00 87.06 232 ARG A C 1
ATOM 1809 O O . ARG A 1 232 ? -2.853 -16.923 -19.512 1.00 87.06 232 ARG A O 1
ATOM 1816 N N . PRO A 1 233 ? -1.430 -17.123 -21.260 1.00 90.69 233 PRO A N 1
ATOM 1817 C CA . PRO A 1 233 ? -0.730 -15.861 -21.013 1.00 90.69 233 PRO A CA 1
ATOM 1818 C C . PRO A 1 233 ? -1.707 -14.676 -21.002 1.00 90.69 233 PRO A C 1
ATOM 1820 O O . PRO A 1 233 ? -2.677 -14.671 -21.766 1.00 90.69 233 PRO A O 1
ATOM 1823 N N . LEU A 1 234 ? -1.482 -13.699 -20.121 1.00 92.25 234 LEU A N 1
ATOM 1824 C CA . LEU A 1 234 ? -2.413 -12.594 -19.878 1.00 92.25 234 LEU A CA 1
ATOM 1825 C C . LEU A 1 234 ? -1.968 -11.335 -20.645 1.00 92.25 234 LEU A C 1
ATOM 1827 O O . LEU A 1 234 ? -1.001 -10.693 -20.233 1.00 92.25 234 LEU A O 1
ATOM 1831 N N . PRO A 1 235 ? -2.646 -10.942 -21.741 1.00 93.88 235 PRO A N 1
ATOM 1832 C CA . PRO A 1 235 ? -2.341 -9.694 -22.427 1.00 93.88 235 PRO A CA 1
ATOM 1833 C C . PRO A 1 235 ? -2.773 -8.500 -21.570 1.00 93.88 235 PRO A C 1
ATOM 1835 O O . PRO A 1 235 ? -3.952 -8.338 -21.246 1.00 93.88 235 PRO A O 1
ATOM 1838 N N . ILE A 1 236 ? -1.821 -7.632 -21.242 1.00 95.50 236 ILE A N 1
ATOM 1839 C CA . ILE A 1 236 ? -2.062 -6.346 -20.593 1.00 95.50 236 ILE A CA 1
ATOM 1840 C C . ILE A 1 236 ? -1.746 -5.196 -21.547 1.00 95.50 236 ILE A C 1
ATOM 1842 O O . ILE A 1 236 ? -0.930 -5.302 -22.463 1.00 95.50 236 ILE A O 1
ATOM 1846 N N . ARG A 1 237 ? -2.370 -4.049 -21.282 1.00 96.12 237 ARG A N 1
ATOM 1847 C CA . ARG A 1 237 ? -2.012 -2.771 -21.896 1.00 96.12 237 ARG A CA 1
ATOM 1848 C C . ARG A 1 237 ? -1.782 -1.735 -20.805 1.00 96.12 237 ARG A C 1
ATOM 1850 O O . ARG A 1 237 ? -2.653 -1.547 -19.950 1.00 96.12 237 ARG A O 1
ATOM 1857 N N . LEU A 1 238 ? -0.613 -1.108 -20.840 1.00 96.00 238 LEU A N 1
ATOM 1858 C CA . LEU A 1 238 ? -0.199 0.015 -20.004 1.00 96.00 238 LEU A CA 1
ATOM 1859 C C . LEU A 1 238 ? -0.521 1.301 -20.774 1.00 96.00 238 LEU A C 1
ATOM 1861 O O . LEU A 1 238 ? -0.146 1.414 -21.939 1.00 96.00 238 LEU A O 1
ATOM 1865 N N . VAL A 1 239 ? -1.235 2.248 -20.165 1.00 95.25 239 VAL A N 1
ATOM 1866 C CA . VAL A 1 239 ? -1.633 3.512 -20.814 1.00 95.25 239 VAL A CA 1
ATOM 1867 C C . VAL A 1 239 ? -1.113 4.690 -20.001 1.00 95.25 239 VAL A C 1
ATOM 1869 O O . VAL A 1 239 ? -1.427 4.800 -18.813 1.00 95.25 239 VAL A O 1
ATOM 1872 N N . ASN A 1 240 ? -0.349 5.574 -20.644 1.00 94.81 240 ASN A N 1
ATOM 1873 C CA . ASN A 1 240 ? 0.201 6.767 -20.012 1.00 94.81 240 ASN A CA 1
ATOM 1874 C C . ASN A 1 240 ? -0.688 7.986 -20.299 1.00 94.81 240 ASN A C 1
ATOM 1876 O O . ASN A 1 240 ? -0.794 8.405 -21.448 1.00 94.81 240 ASN A O 1
ATOM 1880 N N . ASN A 1 241 ? -1.288 8.593 -19.271 1.00 90.88 241 ASN A N 1
ATOM 1881 C CA . ASN A 1 241 ? -1.935 9.909 -19.389 1.00 90.88 241 ASN A CA 1
ATOM 1882 C C . ASN A 1 241 ? -1.285 10.985 -18.494 1.00 90.88 241 ASN A C 1
ATOM 1884 O O . ASN A 1 241 ? -1.859 12.065 -18.333 1.00 90.88 241 ASN A O 1
ATOM 1888 N N . LEU A 1 242 ? -0.103 10.713 -17.925 1.00 86.88 242 LEU A N 1
ATOM 1889 C CA . LEU A 1 242 ? 0.677 11.705 -17.184 1.00 86.88 242 LEU A CA 1
ATOM 1890 C C . LEU A 1 242 ? 1.179 12.814 -18.112 1.00 86.88 242 LEU A C 1
ATOM 1892 O O . LEU A 1 242 ? 1.375 12.615 -19.308 1.00 86.88 242 LEU A O 1
ATOM 1896 N N . ASN A 1 243 ? 1.445 13.984 -17.532 1.00 76.69 243 ASN A N 1
ATOM 1897 C CA . ASN A 1 243 ? 2.203 15.049 -18.195 1.00 76.69 243 ASN A CA 1
ATOM 1898 C C . ASN A 1 243 ? 3.733 14.867 -18.041 1.00 76.69 243 ASN A C 1
ATOM 1900 O O . ASN A 1 243 ? 4.487 15.694 -18.541 1.00 76.69 243 ASN A O 1
ATOM 1904 N N . ALA A 1 244 ? 4.191 13.823 -17.339 1.00 68.12 244 ALA A N 1
ATOM 1905 C CA . ALA A 1 244 ? 5.606 13.533 -17.114 1.00 68.12 244 ALA A CA 1
ATOM 1906 C C . ALA A 1 244 ? 6.241 12.864 -18.345 1.00 68.12 244 ALA A C 1
ATOM 1908 O O . ALA A 1 244 ? 5.700 11.891 -18.875 1.00 68.12 244 ALA A O 1
ATOM 1909 N N . GLY A 1 245 ? 7.401 13.366 -18.779 1.00 68.75 245 GLY A N 1
ATOM 1910 C CA . GLY A 1 245 ? 8.126 12.839 -19.943 1.00 68.75 245 GLY A CA 1
ATOM 1911 C C . GLY A 1 245 ? 8.819 11.492 -19.705 1.00 68.75 245 GLY A C 1
ATOM 1912 O O . GLY A 1 245 ? 9.010 10.740 -20.656 1.00 68.75 245 GLY A O 1
ATOM 1913 N N . ASN A 1 246 ? 9.148 11.168 -18.450 1.00 83.81 246 ASN A N 1
ATOM 1914 C CA . ASN A 1 246 ? 10.007 10.032 -18.095 1.00 83.81 246 ASN A CA 1
ATOM 1915 C C . ASN A 1 246 ? 9.251 8.784 -17.607 1.00 83.81 246 ASN A C 1
ATOM 1917 O O . ASN A 1 246 ? 9.902 7.807 -17.244 1.00 83.81 246 ASN A O 1
ATOM 1921 N N . ALA A 1 247 ? 7.911 8.801 -17.616 1.00 94.00 247 ALA A N 1
ATOM 1922 C CA . ALA A 1 247 ? 7.067 7.822 -16.930 1.00 94.00 247 ALA A CA 1
ATOM 1923 C C . ALA A 1 247 ? 7.462 6.351 -17.182 1.00 94.00 247 ALA A C 1
ATOM 1925 O O . ALA A 1 247 ? 7.563 5.898 -18.329 1.00 94.00 247 ALA A O 1
ATOM 1926 N N . LYS A 1 248 ? 7.641 5.588 -16.100 1.00 96.19 248 LYS A N 1
ATOM 1927 C CA . LYS A 1 248 ? 8.039 4.172 -16.130 1.00 96.19 248 LYS A CA 1
ATOM 1928 C C . LYS A 1 248 ? 6.926 3.259 -15.631 1.00 96.19 248 LYS A C 1
ATOM 1930 O O . LYS A 1 248 ? 5.992 3.691 -14.954 1.00 96.19 248 LYS A O 1
ATOM 1935 N N . ALA A 1 249 ? 7.074 1.973 -15.927 1.00 97.38 249 ALA A N 1
ATOM 1936 C CA . ALA A 1 249 ? 6.399 0.887 -15.240 1.00 97.38 249 ALA A CA 1
ATOM 1937 C C . ALA A 1 249 ? 7.396 -0.216 -14.850 1.00 97.38 249 ALA A C 1
ATOM 1939 O O . ALA A 1 249 ? 8.416 -0.400 -15.514 1.00 97.38 249 ALA A O 1
ATOM 1940 N N . TYR A 1 250 ? 7.076 -0.974 -13.804 1.00 98.12 250 TYR A N 1
ATOM 1941 C CA . TYR A 1 250 ? 7.846 -2.141 -13.359 1.00 98.12 250 TYR A CA 1
ATOM 1942 C C . TYR A 1 250 ? 6.871 -3.246 -12.983 1.00 98.12 250 TYR A C 1
ATOM 1944 O O . TYR A 1 250 ? 5.891 -2.986 -12.287 1.00 98.12 250 TYR A O 1
ATOM 1952 N N . ILE A 1 251 ? 7.115 -4.469 -13.446 1.00 98.19 251 ILE A N 1
ATOM 1953 C CA . ILE A 1 251 ? 6.189 -5.592 -13.272 1.00 98.19 251 ILE A CA 1
ATOM 1954 C C . ILE A 1 251 ? 6.930 -6.719 -12.567 1.00 98.19 251 ILE A C 1
ATOM 1956 O O . ILE A 1 251 ? 7.877 -7.273 -13.121 1.00 98.19 251 ILE A O 1
ATOM 1960 N N . THR A 1 252 ? 6.479 -7.070 -11.368 1.00 97.81 252 THR A N 1
ATOM 1961 C CA . THR A 1 252 ? 7.062 -8.131 -10.537 1.00 97.81 252 THR A CA 1
ATOM 1962 C C . THR A 1 252 ? 5.970 -8.985 -9.889 1.00 97.81 252 THR A C 1
ATOM 1964 O O . THR A 1 252 ? 4.788 -8.639 -9.941 1.00 97.81 252 THR A O 1
ATOM 1967 N N . GLY A 1 253 ? 6.353 -10.123 -9.320 1.00 96.44 253 GLY A N 1
ATOM 1968 C CA . GLY A 1 253 ? 5.488 -11.073 -8.630 1.00 96.44 253 GLY A CA 1
ATOM 1969 C C . GLY A 1 253 ? 6.228 -12.383 -8.364 1.00 96.44 253 GLY A C 1
ATOM 1970 O O . GLY A 1 253 ? 7.419 -12.498 -8.656 1.00 96.44 253 GLY A O 1
ATOM 1971 N N . LEU A 1 254 ? 5.511 -13.373 -7.836 1.00 94.94 254 LEU A N 1
ATOM 1972 C CA . LEU A 1 254 ? 6.005 -14.730 -7.596 1.00 94.94 254 LEU A CA 1
ATOM 1973 C C . LEU A 1 254 ? 5.515 -15.687 -8.690 1.00 94.94 254 LEU A C 1
ATOM 1975 O O . LEU A 1 254 ? 4.336 -15.667 -9.064 1.00 94.94 254 LEU A O 1
ATOM 1979 N N . ASP A 1 255 ? 6.403 -16.543 -9.193 1.00 92.50 255 ASP A N 1
ATOM 1980 C CA . ASP A 1 255 ? 6.052 -17.583 -10.164 1.00 92.50 255 ASP A CA 1
ATOM 1981 C C . ASP A 1 255 ? 5.424 -18.834 -9.508 1.00 92.50 255 ASP A C 1
ATOM 1983 O O . ASP A 1 255 ? 5.161 -18.886 -8.302 1.00 92.50 255 ASP A O 1
ATOM 1987 N N . SER A 1 256 ? 5.150 -19.875 -10.303 1.00 89.94 256 SER A N 1
ATOM 1988 C CA . SER A 1 256 ? 4.567 -21.133 -9.806 1.00 89.94 256 SER A CA 1
ATOM 1989 C C . SER A 1 256 ? 5.505 -21.968 -8.921 1.00 89.94 256 SER A C 1
ATOM 1991 O O . SER A 1 256 ? 5.074 -22.986 -8.389 1.00 89.94 256 SER A O 1
ATOM 1993 N N . SER A 1 257 ? 6.768 -21.560 -8.778 1.00 88.38 257 SER A N 1
ATOM 1994 C CA . SER A 1 257 ? 7.773 -22.131 -7.874 1.00 88.38 257 SER A CA 1
ATOM 1995 C C . SER A 1 257 ? 8.134 -21.200 -6.708 1.00 88.38 257 SER A C 1
ATOM 1997 O O . SER A 1 257 ? 9.147 -21.427 -6.053 1.00 88.38 257 SER A O 1
ATOM 1999 N N . GLY A 1 258 ? 7.337 -20.147 -6.476 1.00 88.44 258 GLY A N 1
ATOM 2000 C CA . GLY A 1 258 ? 7.537 -19.201 -5.374 1.00 88.44 258 GLY A CA 1
ATOM 2001 C C . GLY A 1 258 ? 8.645 -18.174 -5.606 1.00 88.44 258 GLY A C 1
ATOM 2002 O O . GLY A 1 258 ? 8.931 -17.376 -4.720 1.00 88.44 258 GLY A O 1
ATOM 2003 N N . LYS A 1 259 ? 9.280 -18.161 -6.784 1.00 91.81 259 LYS A N 1
ATOM 2004 C CA . LYS A 1 259 ? 10.428 -17.289 -7.055 1.00 91.81 259 LYS A CA 1
ATOM 2005 C C . LYS A 1 259 ? 9.980 -15.915 -7.518 1.00 91.81 259 LYS A C 1
ATOM 2007 O O . LYS A 1 259 ? 9.152 -15.810 -8.426 1.00 91.81 259 LYS A O 1
ATOM 2012 N N . VAL A 1 260 ? 10.584 -14.873 -6.950 1.00 94.94 260 VAL A N 1
ATOM 2013 C CA . VAL A 1 260 ? 10.375 -13.500 -7.411 1.00 94.94 260 VAL A CA 1
ATOM 2014 C C . VAL A 1 260 ? 11.025 -13.271 -8.775 1.00 94.94 260 VAL A C 1
ATOM 2016 O O . VAL A 1 260 ? 12.179 -13.640 -8.999 1.00 94.94 260 VAL A O 1
ATOM 2019 N N . PHE A 1 261 ? 10.286 -12.650 -9.691 1.00 95.69 261 PHE A N 1
ATOM 2020 C CA . PHE A 1 261 ? 10.763 -12.296 -11.028 1.00 95.69 261 PHE A CA 1
ATOM 2021 C C . PHE A 1 261 ? 10.434 -10.834 -11.368 1.00 95.69 261 PHE A C 1
ATOM 2023 O O . PHE A 1 261 ? 9.587 -10.212 -10.727 1.00 95.69 261 PHE A O 1
ATOM 2030 N N . PHE A 1 262 ? 11.070 -10.293 -12.406 1.00 97.62 262 PHE A N 1
ATOM 2031 C CA . PHE A 1 262 ? 10.651 -9.055 -13.076 1.00 97.62 262 PHE A CA 1
ATOM 2032 C C . PHE A 1 262 ? 10.417 -9.314 -14.562 1.00 97.62 262 PHE A C 1
ATOM 2034 O O . PHE A 1 262 ? 11.234 -9.986 -15.188 1.00 97.62 262 PHE A O 1
ATOM 2041 N N . ILE A 1 263 ? 9.342 -8.758 -15.128 1.00 96.69 263 ILE A N 1
ATOM 2042 C CA . ILE A 1 263 ? 9.165 -8.656 -16.586 1.00 96.69 263 ILE A CA 1
ATOM 2043 C C . ILE A 1 263 ? 9.965 -7.446 -17.082 1.00 96.69 263 ILE A C 1
ATOM 2045 O O . ILE A 1 263 ? 9.950 -6.390 -16.448 1.00 96.69 263 ILE A O 1
ATOM 2049 N N . LEU A 1 264 ? 10.660 -7.610 -18.202 1.00 92.50 264 LEU A N 1
ATOM 2050 C CA . LEU A 1 264 ? 11.421 -6.572 -18.894 1.00 92.50 264 LEU A CA 1
ATOM 2051 C C . LEU A 1 264 ? 10.555 -5.867 -19.956 1.00 92.50 264 LEU A C 1
ATOM 2053 O O . LEU A 1 264 ? 9.333 -6.032 -20.021 1.00 92.50 264 LEU A O 1
ATOM 2057 N N . ASP A 1 265 ? 11.188 -5.091 -20.831 1.00 80.69 265 ASP A N 1
ATOM 2058 C CA . ASP A 1 265 ? 10.584 -4.748 -22.111 1.00 80.69 265 ASP A CA 1
ATOM 2059 C C . ASP A 1 265 ? 10.306 -6.009 -22.959 1.00 80.69 265 ASP A C 1
ATOM 2061 O O . ASP A 1 265 ? 10.812 -7.104 -22.713 1.00 80.69 265 ASP A O 1
ATOM 2065 N N . HIS A 1 266 ? 9.396 -5.868 -23.926 1.00 73.94 266 HIS A N 1
ATOM 2066 C CA . HIS A 1 266 ? 8.935 -6.914 -24.856 1.00 73.94 266 HIS A CA 1
ATOM 2067 C C . HIS A 1 266 ? 8.266 -8.174 -24.253 1.00 73.94 266 HIS A C 1
ATOM 2069 O O . HIS A 1 266 ? 7.551 -8.863 -24.981 1.00 73.94 266 HIS A O 1
ATOM 2075 N N . GLY A 1 267 ? 8.372 -8.423 -22.943 1.00 75.69 267 GLY A N 1
ATOM 2076 C CA . GLY A 1 267 ? 7.730 -9.542 -22.237 1.00 75.69 267 GLY A CA 1
ATOM 2077 C C . GLY A 1 267 ? 8.678 -10.654 -21.775 1.00 75.69 267 GLY A C 1
ATOM 2078 O O . GLY A 1 267 ? 8.209 -11.621 -21.174 1.00 75.69 267 GLY A O 1
ATOM 2079 N N . ASP A 1 268 ? 9.986 -10.514 -22.011 1.00 86.56 268 ASP A N 1
ATOM 2080 C CA . ASP A 1 268 ? 11.009 -11.355 -21.376 1.00 86.56 268 ASP A CA 1
ATOM 2081 C C . ASP A 1 268 ? 11.050 -11.117 -19.858 1.00 86.56 268 ASP A C 1
ATOM 2083 O O . ASP A 1 268 ? 10.484 -10.147 -19.352 1.00 86.56 268 ASP A O 1
ATOM 2087 N N . TYR A 1 269 ? 11.716 -11.991 -19.099 1.00 92.38 269 TYR A N 1
ATOM 2088 C CA . TYR A 1 269 ? 11.769 -11.879 -17.640 1.00 92.38 269 TYR A CA 1
ATOM 2089 C C . TYR A 1 269 ? 13.104 -12.320 -17.033 1.00 92.38 269 TYR A C 1
ATOM 2091 O O . TYR A 1 269 ? 13.877 -13.065 -17.636 1.00 92.38 269 TYR A O 1
ATOM 2099 N N . ILE A 1 270 ? 13.372 -11.842 -15.816 1.00 95.25 270 ILE A N 1
ATOM 2100 C CA . ILE A 1 270 ? 14.554 -12.187 -15.015 1.00 95.25 270 ILE A CA 1
ATOM 2101 C C . ILE A 1 270 ? 14.159 -12.648 -13.617 1.00 95.25 270 ILE A C 1
ATOM 2103 O O . ILE A 1 270 ? 13.158 -12.192 -13.070 1.00 95.25 270 ILE A O 1
ATOM 2107 N N . TYR A 1 271 ? 15.012 -13.468 -13.009 1.00 95.69 271 TYR A N 1
ATOM 2108 C CA . TYR A 1 271 ? 15.012 -13.724 -11.570 1.00 95.69 271 TYR A CA 1
ATOM 2109 C C . TYR A 1 271 ? 16.142 -12.899 -10.933 1.00 95.69 271 TYR A C 1
ATOM 2111 O O . TYR A 1 271 ? 17.304 -13.121 -11.287 1.00 95.69 271 TYR A O 1
ATOM 2119 N N . PRO A 1 272 ? 15.847 -11.928 -10.049 1.00 94.62 272 PRO A N 1
ATOM 2120 C CA . PRO A 1 272 ? 16.866 -11.228 -9.272 1.00 94.62 272 PRO A CA 1
ATOM 2121 C C . PRO A 1 272 ? 17.663 -12.187 -8.379 1.00 94.62 272 PRO A C 1
ATOM 2123 O O . PRO A 1 272 ? 17.118 -13.161 -7.858 1.00 94.62 272 PRO A O 1
ATOM 2126 N N . ASP A 1 273 ? 18.947 -11.890 -8.177 1.00 91.88 273 ASP A N 1
ATOM 2127 C CA . ASP A 1 273 ? 19.841 -12.706 -7.355 1.00 91.88 273 ASP A CA 1
ATOM 2128 C C . ASP A 1 273 ? 20.666 -11.854 -6.384 1.00 91.88 273 ASP A C 1
ATOM 2130 O O . ASP A 1 273 ? 21.430 -10.984 -6.810 1.00 91.88 273 ASP A O 1
ATOM 2134 N N . ALA A 1 274 ? 20.531 -12.131 -5.083 1.00 91.44 274 ALA A N 1
ATOM 2135 C CA . ALA A 1 274 ? 21.323 -11.513 -4.024 1.00 91.44 274 ALA A CA 1
ATOM 2136 C C . ALA A 1 274 ? 22.716 -12.142 -3.878 1.00 91.44 274 ALA A C 1
ATOM 2138 O O . ALA A 1 274 ? 23.523 -11.637 -3.099 1.00 91.44 274 ALA A O 1
ATOM 2139 N N . ARG A 1 275 ? 23.026 -13.234 -4.598 1.00 90.75 275 ARG A N 1
ATOM 2140 C CA . ARG A 1 275 ? 24.315 -13.952 -4.530 1.00 90.75 275 ARG A CA 1
ATOM 2141 C C . ARG A 1 275 ? 24.638 -14.427 -3.105 1.00 90.75 275 ARG A C 1
ATOM 2143 O O . ARG A 1 275 ? 25.774 -14.322 -2.646 1.00 90.75 275 ARG A O 1
ATOM 2150 N N . SER A 1 276 ? 23.606 -14.889 -2.397 1.00 86.94 276 SER A N 1
ATOM 2151 C CA . SER A 1 276 ? 23.613 -15.222 -0.962 1.00 86.94 276 SER A CA 1
ATOM 2152 C C . SER A 1 276 ? 23.970 -14.075 -0.000 1.00 86.94 276 SER A C 1
ATOM 2154 O O . SER A 1 276 ? 24.338 -14.312 1.152 1.00 86.94 276 SER A O 1
ATOM 2156 N N . SER A 1 277 ? 23.837 -12.816 -0.433 1.00 87.75 277 SER A N 1
ATOM 2157 C CA . SER A 1 277 ? 23.947 -11.658 0.457 1.00 87.75 277 SER A CA 1
ATOM 2158 C C . SER A 1 277 ? 22.759 -11.574 1.414 1.00 87.75 277 SER A C 1
ATOM 2160 O O . SER A 1 277 ? 21.605 -11.530 0.988 1.00 87.75 277 SER A O 1
ATOM 2162 N N . ARG A 1 278 ? 23.062 -11.465 2.712 1.00 85.81 278 ARG A N 1
ATOM 2163 C CA . ARG A 1 278 ? 22.089 -11.185 3.784 1.00 85.81 278 ARG A CA 1
ATOM 2164 C C . ARG A 1 278 ? 21.804 -9.692 3.982 1.00 85.81 278 ARG A C 1
ATOM 2166 O O . ARG A 1 278 ? 20.958 -9.333 4.790 1.00 85.81 278 ARG A O 1
ATOM 2173 N N . LEU A 1 279 ? 22.493 -8.838 3.227 1.00 88.06 279 LEU A N 1
ATOM 2174 C CA . LEU A 1 279 ? 22.216 -7.408 3.094 1.00 88.06 279 LEU A CA 1
ATOM 2175 C C . LEU A 1 279 ? 21.566 -7.134 1.724 1.00 88.06 279 LEU A C 1
ATOM 2177 O O . LEU A 1 279 ? 21.858 -7.876 0.778 1.00 88.06 279 LEU A O 1
ATOM 2181 N N . PRO A 1 280 ? 20.749 -6.074 1.575 1.00 90.19 280 PRO A N 1
ATOM 2182 C CA . PRO A 1 280 ? 20.195 -5.667 0.286 1.00 90.19 280 PRO A CA 1
ATOM 2183 C C . PRO A 1 280 ? 21.257 -5.530 -0.811 1.00 90.19 280 PRO A C 1
ATOM 2185 O O . PRO A 1 280 ? 22.294 -4.894 -0.630 1.00 90.19 280 PRO A O 1
ATOM 2188 N N . VAL A 1 281 ? 20.970 -6.087 -1.987 1.00 94.31 281 VAL A N 1
ATOM 2189 C CA . VAL A 1 281 ? 21.770 -5.924 -3.207 1.00 94.31 281 VAL A CA 1
ATOM 2190 C C . VAL A 1 281 ? 20.905 -5.254 -4.264 1.00 94.31 281 VAL A C 1
ATOM 2192 O O . VAL A 1 281 ? 19.844 -5.765 -4.618 1.00 94.31 281 VAL A O 1
ATOM 2195 N N . LYS A 1 282 ? 21.342 -4.108 -4.799 1.00 96.44 282 LYS A N 1
ATOM 2196 C CA . LYS A 1 282 ? 20.607 -3.406 -5.861 1.00 96.44 282 LYS A CA 1
ATOM 2197 C C . LYS A 1 282 ? 20.512 -4.269 -7.122 1.00 96.44 282 LYS A C 1
ATOM 2199 O O . LYS A 1 282 ? 21.519 -4.798 -7.597 1.00 96.44 282 LYS A O 1
ATOM 2204 N N . ILE A 1 283 ? 19.316 -4.367 -7.701 1.00 95.75 283 ILE A N 1
ATOM 2205 C CA . ILE A 1 283 ? 19.089 -5.085 -8.958 1.00 95.75 283 ILE A CA 1
ATOM 2206 C C . ILE A 1 283 ? 19.778 -4.309 -10.092 1.00 95.75 283 ILE A C 1
ATOM 2208 O O . ILE A 1 283 ? 19.321 -3.256 -10.523 1.00 95.75 283 ILE A O 1
ATOM 2212 N N . ALA A 1 284 ? 20.920 -4.825 -10.555 1.00 90.69 284 ALA A N 1
ATOM 2213 C CA . ALA A 1 284 ? 21.791 -4.146 -11.522 1.00 90.69 284 ALA A CA 1
ATOM 2214 C C . ALA A 1 284 ? 21.345 -4.282 -12.994 1.00 90.69 284 ALA A C 1
ATOM 2216 O O . ALA A 1 284 ? 21.881 -3.609 -13.873 1.00 90.69 284 ALA A O 1
ATOM 2217 N N . LYS A 1 285 ? 20.386 -5.167 -13.286 1.00 93.50 285 LYS A N 1
ATOM 2218 C CA . LYS A 1 285 ? 19.762 -5.295 -14.610 1.00 93.50 285 LYS A CA 1
ATOM 2219 C C . LYS A 1 285 ? 18.638 -4.265 -14.710 1.00 93.50 285 LYS A C 1
ATOM 2221 O O . LYS A 1 285 ? 17.813 -4.190 -13.807 1.00 93.50 285 LYS A O 1
ATOM 2226 N N . ASN A 1 286 ? 18.581 -3.512 -15.811 1.00 94.00 286 ASN A N 1
ATOM 2227 C CA . ASN A 1 286 ? 17.458 -2.608 -16.050 1.00 94.00 286 ASN A CA 1
ATOM 2228 C C . ASN A 1 286 ? 16.137 -3.399 -16.095 1.00 94.00 286 ASN A C 1
ATOM 2230 O O . ASN A 1 286 ? 15.993 -4.296 -16.926 1.00 94.00 286 ASN A O 1
ATOM 2234 N N . VAL A 1 287 ? 15.210 -3.041 -15.207 1.00 96.25 287 VAL A N 1
ATOM 2235 C CA . VAL A 1 287 ? 13.835 -3.563 -15.103 1.00 96.25 287 VAL A CA 1
ATOM 2236 C C . VAL A 1 287 ? 12.780 -2.478 -15.384 1.00 96.25 287 VAL A C 1
ATOM 2238 O O . VAL A 1 287 ? 11.586 -2.732 -15.245 1.00 96.25 287 VAL A O 1
ATOM 2241 N N . ALA A 1 288 ? 13.204 -1.269 -15.774 1.00 96.25 288 ALA A N 1
ATOM 2242 C CA . ALA A 1 288 ? 12.327 -0.145 -16.079 1.00 96.25 288 ALA A CA 1
ATOM 2243 C C . ALA A 1 288 ? 11.732 -0.265 -17.487 1.00 96.25 288 ALA A C 1
ATOM 2245 O O . ALA A 1 288 ? 12.413 -0.079 -18.500 1.00 96.25 288 ALA A O 1
ATOM 2246 N N . ILE A 1 289 ? 10.424 -0.501 -17.549 1.00 96.12 289 ILE A N 1
ATOM 2247 C CA . ILE A 1 289 ? 9.649 -0.477 -18.786 1.00 96.12 289 ILE A CA 1
ATOM 2248 C C . ILE A 1 289 ? 9.264 0.982 -19.046 1.00 96.12 289 ILE A C 1
ATOM 2250 O O . ILE A 1 289 ? 8.352 1.521 -18.418 1.00 96.12 289 ILE A O 1
ATOM 2254 N N . SER A 1 290 ? 9.973 1.650 -19.957 1.00 94.81 290 SER A N 1
ATOM 2255 C CA . SER A 1 290 ? 9.659 3.041 -20.310 1.00 94.81 290 SER A CA 1
ATOM 2256 C C . SER A 1 290 ? 8.315 3.117 -21.038 1.00 94.81 290 SER A C 1
ATOM 2258 O O . SER A 1 290 ? 8.098 2.425 -22.035 1.00 94.81 290 SER A O 1
ATOM 2260 N N . LEU A 1 291 ? 7.399 3.952 -20.543 1.00 94.38 291 LEU A N 1
ATOM 2261 C CA . LEU A 1 291 ? 6.107 4.157 -21.187 1.00 94.38 291 LEU A CA 1
ATOM 2262 C C . LEU A 1 291 ? 6.241 5.120 -22.378 1.00 94.38 291 LEU A C 1
ATOM 2264 O O . LEU A 1 291 ? 7.095 6.008 -22.364 1.00 94.38 291 LEU A O 1
ATOM 2268 N N . PRO A 1 292 ? 5.380 4.997 -23.404 1.00 92.94 292 PRO A N 1
ATOM 2269 C CA . PRO A 1 292 ? 5.281 6.010 -24.447 1.00 92.94 292 PRO A CA 1
ATOM 2270 C C . PRO A 1 292 ? 4.795 7.351 -23.875 1.00 92.94 292 PRO A C 1
ATOM 2272 O O . PRO A 1 292 ? 4.262 7.428 -22.763 1.00 92.94 292 PRO A O 1
ATOM 2275 N N . SER A 1 293 ? 4.931 8.406 -24.677 1.00 91.50 293 SER A N 1
ATOM 2276 C CA . SER A 1 293 ? 4.415 9.741 -24.368 1.00 91.50 293 SER A CA 1
ATOM 2277 C C . SER A 1 293 ? 2.901 9.747 -24.097 1.00 91.50 293 SER A C 1
ATOM 2279 O O . SER A 1 293 ? 2.170 8.808 -24.424 1.00 91.50 293 SER A O 1
ATOM 2281 N N . LYS A 1 294 ? 2.427 10.828 -23.469 1.00 92.19 294 LYS A N 1
ATOM 2282 C CA . LYS A 1 294 ? 1.033 11.018 -23.049 1.00 92.19 294 LYS A CA 1
ATOM 2283 C C . LYS A 1 294 ? 0.017 10.690 -24.155 1.00 92.19 294 LYS A C 1
ATOM 2285 O O . LYS A 1 294 ? 0.100 11.211 -25.262 1.00 92.19 294 LYS A O 1
ATOM 2290 N N . GLY A 1 295 ? -0.982 9.877 -23.815 1.00 91.38 295 GLY A N 1
ATOM 2291 C CA . GLY A 1 295 ? -1.995 9.339 -24.728 1.00 91.38 295 GLY A CA 1
ATOM 2292 C C . GLY A 1 295 ? -1.577 8.025 -25.399 1.00 91.38 295 GLY A C 1
ATOM 2293 O O . GLY A 1 295 ? -2.429 7.296 -25.905 1.00 91.38 295 GLY A O 1
ATOM 2294 N N . GLY A 1 296 ? -0.286 7.687 -25.370 1.00 93.81 296 GLY A N 1
ATOM 2295 C CA . GLY A 1 296 ? 0.248 6.425 -25.860 1.00 93.81 296 GLY A CA 1
ATOM 2296 C C . GLY A 1 296 ? -0.035 5.237 -24.936 1.00 93.81 296 GLY A C 1
ATOM 2297 O O . GLY A 1 296 ? -0.375 5.368 -23.755 1.00 93.81 296 GLY A O 1
ATOM 2298 N N . SER A 1 297 ? 0.151 4.035 -25.482 1.00 94.94 297 SER A N 1
ATOM 2299 C CA . SER A 1 297 ? 0.029 2.789 -24.726 1.00 94.94 297 SER A CA 1
ATOM 2300 C C . SER A 1 297 ? 0.997 1.713 -25.202 1.00 94.94 297 SER A C 1
ATOM 2302 O O . SER A 1 297 ? 1.151 1.532 -26.409 1.00 94.94 297 SER A O 1
ATOM 2304 N N . LEU A 1 298 ? 1.561 0.953 -24.265 1.00 93.94 298 LEU A N 1
ATOM 2305 C CA . LEU A 1 298 ? 2.383 -0.231 -24.522 1.00 93.94 298 LEU A CA 1
ATOM 2306 C C . LEU A 1 298 ? 1.570 -1.496 -24.213 1.00 93.94 298 LEU A C 1
ATOM 2308 O O . LEU A 1 298 ? 0.817 -1.522 -23.239 1.00 93.94 298 LEU A O 1
ATOM 2312 N N . SER A 1 299 ? 1.710 -2.544 -25.025 1.00 94.69 299 SER A N 1
ATOM 2313 C CA . SER A 1 299 ? 1.069 -3.846 -24.783 1.00 94.69 299 SER A CA 1
ATOM 2314 C C . SER A 1 299 ? 2.125 -4.893 -24.444 1.00 94.69 299 SER A C 1
ATOM 2316 O O . SER A 1 299 ? 3.153 -4.956 -25.111 1.00 94.69 299 SER A O 1
ATOM 2318 N N . ILE A 1 300 ? 1.872 -5.695 -23.411 1.00 94.31 300 ILE A N 1
ATOM 2319 C CA . ILE A 1 300 ? 2.788 -6.720 -22.887 1.00 94.31 300 ILE A CA 1
ATOM 2320 C C . ILE A 1 300 ? 1.971 -7.985 -22.628 1.00 94.31 300 ILE A C 1
ATOM 2322 O O . ILE A 1 300 ? 0.812 -7.903 -22.225 1.00 94.31 300 ILE A O 1
ATOM 2326 N N . THR A 1 301 ? 2.557 -9.158 -22.852 1.00 93.25 301 THR A N 1
ATOM 2327 C CA . THR A 1 301 ? 1.927 -10.436 -22.498 1.00 93.25 301 THR A CA 1
ATOM 2328 C C . THR A 1 301 ? 2.582 -10.979 -21.236 1.00 93.25 301 THR A C 1
ATOM 2330 O O . THR A 1 301 ? 3.773 -11.263 -21.241 1.00 93.25 301 THR A O 1
ATOM 2333 N N . LEU A 1 302 ? 1.814 -11.112 -20.155 1.00 94.00 302 LEU A N 1
ATOM 2334 C CA . LEU A 1 302 ? 2.307 -11.648 -18.890 1.00 94.00 302 LEU A CA 1
ATOM 2335 C C . LEU A 1 302 ? 2.308 -13.187 -18.879 1.00 94.00 302 LEU A C 1
ATOM 2337 O O . LEU A 1 302 ? 1.418 -13.802 -19.487 1.00 94.00 302 LEU A O 1
ATOM 2341 N N . PRO A 1 303 ? 3.236 -13.815 -18.129 1.00 92.31 303 PRO A N 1
ATOM 2342 C CA . PRO A 1 303 ? 3.211 -15.238 -17.817 1.00 92.31 303 PRO A CA 1
ATOM 2343 C C . PRO A 1 303 ? 1.840 -15.759 -17.342 1.00 92.31 303 PRO A C 1
ATOM 2345 O O . PRO A 1 303 ? 1.077 -15.042 -16.693 1.00 92.31 303 PRO A O 1
ATOM 2348 N N . PRO A 1 304 ? 1.517 -17.037 -17.615 1.00 90.69 304 PRO A N 1
ATOM 2349 C CA . PRO A 1 304 ? 0.226 -17.631 -17.270 1.00 90.69 304 PRO A CA 1
ATOM 2350 C C . PRO A 1 304 ? 0.052 -17.962 -15.771 1.00 90.69 304 PRO A C 1
ATOM 2352 O O . PRO A 1 304 ? -0.983 -18.494 -15.373 1.00 90.69 304 PRO A O 1
ATOM 2355 N N . PHE A 1 305 ? 1.042 -17.682 -14.927 1.00 93.69 305 PHE A N 1
ATOM 2356 C CA . PHE A 1 305 ? 0.930 -17.807 -13.476 1.00 93.69 305 PHE A CA 1
ATOM 2357 C C . PHE A 1 305 ? 1.697 -16.664 -12.817 1.00 93.69 305 PHE A C 1
ATOM 2359 O O . PHE A 1 305 ? 2.900 -16.547 -13.036 1.00 93.69 305 PHE A O 1
ATOM 2366 N N . ILE A 1 306 ? 1.009 -15.852 -12.011 1.00 94.50 306 ILE A N 1
ATOM 2367 C CA . ILE A 1 306 ? 1.606 -14.811 -11.166 1.00 94.50 306 ILE A CA 1
ATOM 2368 C C . ILE A 1 306 ? 0.841 -14.764 -9.836 1.00 94.50 306 ILE A C 1
ATOM 2370 O O . ILE A 1 306 ? -0.372 -14.549 -9.827 1.00 94.50 306 ILE A O 1
ATOM 2374 N N . ARG A 1 307 ? 1.551 -14.944 -8.719 1.00 94.56 307 ARG A N 1
ATOM 2375 C CA . ARG A 1 307 ? 1.089 -14.670 -7.345 1.00 94.56 307 ARG A CA 1
ATOM 2376 C C . ARG A 1 307 ? 1.662 -13.341 -6.865 1.00 94.56 307 ARG A C 1
ATOM 2378 O O . ARG A 1 307 ? 2.770 -12.997 -7.267 1.00 94.56 307 ARG A O 1
ATOM 2385 N N . SER A 1 308 ? 0.942 -12.637 -5.989 1.00 94.06 308 SER A N 1
ATOM 2386 C CA . SER A 1 308 ? 1.441 -11.429 -5.301 1.00 94.06 308 SER A CA 1
ATOM 2387 C C . SER A 1 308 ? 2.079 -10.415 -6.265 1.00 94.06 308 SER A C 1
ATOM 2389 O O . SER A 1 308 ? 3.162 -9.887 -6.022 1.00 94.06 308 SER A O 1
ATOM 2391 N N . GLY A 1 309 ? 1.451 -10.234 -7.429 1.00 96.31 309 GLY A N 1
ATOM 2392 C CA . GLY A 1 309 ? 1.984 -9.434 -8.519 1.00 96.31 309 GLY A CA 1
ATOM 2393 C C . GLY A 1 309 ? 1.738 -7.950 -8.292 1.00 96.31 309 GLY A C 1
ATOM 2394 O O . GLY A 1 309 ? 0.641 -7.551 -7.901 1.00 96.31 309 GLY A O 1
ATOM 2395 N N . ARG A 1 310 ? 2.736 -7.120 -8.592 1.00 97.75 310 ARG A N 1
ATOM 2396 C CA . ARG A 1 310 ? 2.624 -5.658 -8.559 1.00 97.75 310 ARG A CA 1
ATOM 2397 C C . ARG A 1 310 ? 3.086 -5.063 -9.886 1.00 97.75 310 ARG A C 1
ATOM 2399 O O . ARG A 1 310 ? 4.142 -5.422 -10.408 1.00 97.75 310 ARG A O 1
ATOM 2406 N N . ILE A 1 311 ? 2.274 -4.158 -10.432 1.00 97.94 311 ILE A N 1
ATOM 2407 C CA . ILE A 1 311 ? 2.641 -3.276 -11.545 1.00 97.94 311 ILE A CA 1
ATOM 2408 C C . ILE A 1 311 ? 2.804 -1.872 -10.976 1.00 97.94 311 ILE A C 1
ATOM 2410 O O . ILE A 1 311 ? 1.823 -1.151 -10.789 1.00 97.94 311 ILE A O 1
ATOM 2414 N N . TYR A 1 312 ? 4.050 -1.517 -10.680 1.00 97.94 312 TYR A N 1
ATOM 2415 C CA . TYR A 1 312 ? 4.436 -0.174 -10.268 1.00 97.94 312 TYR A CA 1
ATOM 2416 C C . TYR A 1 312 ? 4.409 0.770 -11.470 1.00 97.94 312 TYR A C 1
ATOM 2418 O O . TYR A 1 312 ? 4.712 0.368 -12.595 1.00 97.94 312 TYR A O 1
ATOM 2426 N N . PHE A 1 313 ? 4.113 2.036 -11.204 1.00 97.31 313 PHE A N 1
ATOM 2427 C CA . PHE A 1 313 ? 4.240 3.157 -12.126 1.00 97.31 313 PHE A CA 1
ATOM 2428 C C . PHE A 1 313 ? 4.907 4.323 -11.399 1.00 97.31 313 PHE A C 1
ATOM 2430 O O . PHE A 1 313 ? 4.589 4.569 -10.235 1.00 97.31 313 PHE A O 1
ATOM 2437 N N . SER A 1 314 ? 5.783 5.056 -12.080 1.00 96.31 314 SER A N 1
ATOM 2438 C CA . SER A 1 314 ? 6.521 6.190 -11.508 1.00 96.31 314 SER A CA 1
ATOM 2439 C C . SER A 1 314 ? 6.732 7.314 -12.523 1.00 96.31 314 SER A C 1
ATOM 2441 O O . SER A 1 314 ? 6.637 7.081 -13.733 1.00 96.31 314 SER A O 1
ATOM 2443 N N . ASP A 1 315 ? 7.005 8.532 -12.047 1.00 94.19 315 ASP A N 1
ATOM 2444 C CA . ASP A 1 315 ? 7.394 9.670 -12.894 1.00 94.19 315 ASP A CA 1
ATOM 2445 C C . ASP A 1 315 ? 8.911 9.774 -13.149 1.00 94.19 315 ASP A C 1
ATOM 2447 O O . ASP A 1 315 ? 9.303 10.409 -14.131 1.00 94.19 315 ASP A O 1
ATOM 2451 N N . ASP A 1 316 ? 9.728 9.072 -12.356 1.00 93.62 316 ASP A N 1
ATOM 2452 C CA . ASP A 1 316 ? 11.183 8.900 -12.516 1.00 93.62 316 ASP A CA 1
ATOM 2453 C C . ASP A 1 316 ? 11.625 7.436 -12.243 1.00 93.62 316 ASP A C 1
ATOM 2455 O O . ASP A 1 316 ? 10.784 6.571 -11.978 1.00 93.62 316 ASP A O 1
ATOM 2459 N N . ASP A 1 317 ? 12.917 7.112 -12.337 1.00 95.12 317 ASP A N 1
ATOM 2460 C CA . ASP A 1 317 ? 13.428 5.739 -12.159 1.00 95.12 317 ASP A CA 1
ATOM 2461 C C . ASP A 1 317 ? 13.346 5.220 -10.703 1.00 95.12 317 ASP A C 1
ATOM 2463 O O . ASP A 1 317 ? 13.829 5.853 -9.765 1.00 95.12 317 ASP A O 1
ATOM 2467 N N . LEU A 1 318 ? 12.792 4.011 -10.519 1.00 97.06 318 LEU A N 1
ATOM 2468 C CA . LEU A 1 318 ? 12.735 3.302 -9.235 1.00 97.06 318 LEU A CA 1
ATOM 2469 C C . LEU A 1 318 ? 13.909 2.327 -9.077 1.00 97.06 318 LEU A C 1
ATOM 2471 O O . LEU A 1 318 ? 14.337 1.649 -10.014 1.00 97.06 318 LEU A O 1
ATOM 2475 N N . GLN A 1 319 ? 14.394 2.216 -7.845 1.00 97.44 319 GLN A N 1
ATOM 2476 C CA . GLN A 1 319 ? 15.468 1.334 -7.413 1.00 97.44 319 GLN A CA 1
ATOM 2477 C C . GLN A 1 319 ? 14.891 0.172 -6.599 1.00 97.44 319 GLN A C 1
ATOM 2479 O O . GLN A 1 319 ? 14.273 0.376 -5.556 1.00 97.44 319 GLN A O 1
ATOM 2484 N N . PHE A 1 320 ? 15.137 -1.052 -7.064 1.00 97.81 320 PHE A N 1
ATOM 2485 C CA . PHE A 1 320 ? 14.725 -2.287 -6.397 1.00 97.81 320 PHE A CA 1
ATOM 2486 C C . PHE A 1 320 ? 15.946 -3.061 -5.891 1.00 97.81 320 PHE A C 1
ATOM 2488 O O . PHE A 1 320 ? 17.014 -3.040 -6.518 1.00 97.81 320 PHE A O 1
ATOM 2495 N N . PHE A 1 321 ? 15.781 -3.772 -4.776 1.00 97.19 321 PHE A N 1
ATOM 2496 C CA . PHE A 1 321 ? 16.858 -4.485 -4.089 1.00 97.19 321 PHE A CA 1
ATOM 2497 C C . PHE A 1 321 ? 16.432 -5.923 -3.775 1.00 97.19 321 PHE A C 1
ATOM 2499 O O . PHE A 1 321 ? 15.256 -6.195 -3.569 1.00 97.19 321 PHE A O 1
ATOM 2506 N N . VAL A 1 322 ? 17.375 -6.859 -3.750 1.00 96.06 322 VAL A N 1
ATOM 2507 C CA . VAL A 1 322 ? 17.133 -8.282 -3.472 1.00 96.06 322 VAL A CA 1
ATOM 2508 C C . VAL A 1 322 ? 18.029 -8.746 -2.323 1.00 96.06 322 VAL A C 1
ATOM 2510 O O . VAL A 1 322 ? 19.165 -8.288 -2.202 1.00 96.06 322 VAL A O 1
ATOM 2513 N N . VAL A 1 323 ? 17.520 -9.635 -1.471 1.00 92.75 323 VAL A N 1
ATOM 2514 C CA . VAL A 1 323 ? 18.231 -10.193 -0.310 1.00 92.75 323 VAL A CA 1
ATOM 2515 C C . VAL A 1 323 ? 17.963 -11.697 -0.190 1.00 92.75 323 VAL A C 1
ATOM 2517 O O . VAL A 1 323 ? 16.870 -12.161 -0.510 1.00 92.75 323 VAL A O 1
ATOM 2520 N N . ASP A 1 324 ? 18.957 -12.470 0.246 1.00 89.06 324 ASP A N 1
ATOM 2521 C CA . ASP A 1 324 ? 18.798 -13.889 0.580 1.00 89.06 324 ASP A CA 1
ATOM 2522 C C . ASP A 1 324 ? 18.279 -14.017 2.020 1.00 89.06 324 ASP A C 1
ATOM 2524 O O . ASP A 1 324 ? 18.970 -13.656 2.976 1.00 89.06 324 ASP A O 1
ATOM 2528 N N . ILE A 1 325 ? 17.062 -14.536 2.200 1.00 82.50 325 ILE A N 1
ATOM 2529 C CA . ILE A 1 325 ? 16.503 -14.796 3.539 1.00 82.50 325 ILE A CA 1
ATOM 2530 C C . ILE A 1 325 ? 16.806 -16.219 4.046 1.00 82.50 325 ILE A C 1
ATOM 2532 O O . ILE A 1 325 ? 16.742 -16.469 5.249 1.00 82.50 325 ILE A O 1
ATOM 2536 N N . GLY A 1 326 ? 17.323 -17.107 3.191 1.00 80.19 326 GLY A N 1
ATOM 2537 C CA . GLY A 1 326 ? 17.878 -18.420 3.548 1.00 80.19 326 GLY A CA 1
ATOM 2538 C C . GLY A 1 326 ? 17.150 -19.621 2.954 1.00 80.19 326 GLY A C 1
ATOM 2539 O O . GLY A 1 326 ? 17.753 -20.684 2.826 1.00 80.19 326 GLY A O 1
ATOM 2540 N N . ASP A 1 327 ? 15.893 -19.444 2.558 1.00 74.25 327 ASP A N 1
ATOM 2541 C CA . ASP A 1 327 ? 15.133 -20.353 1.694 1.00 74.25 327 ASP A CA 1
ATOM 2542 C C . ASP A 1 327 ? 15.025 -19.824 0.248 1.00 74.25 327 ASP A C 1
ATOM 2544 O O . ASP A 1 327 ? 14.830 -20.612 -0.681 1.00 74.25 327 ASP A O 1
ATOM 2548 N N . GLY A 1 328 ? 15.266 -18.525 0.019 1.00 84.00 328 GLY A N 1
ATOM 2549 C CA . GLY A 1 328 ? 15.436 -17.965 -1.320 1.00 84.00 328 GLY A CA 1
ATOM 2550 C C . GLY A 1 328 ? 15.768 -16.470 -1.388 1.00 84.00 328 GLY A C 1
ATOM 2551 O O . GLY A 1 328 ? 15.786 -15.744 -0.392 1.00 84.00 328 GLY A O 1
ATOM 2552 N N . ASN A 1 329 ? 15.994 -16.010 -2.623 1.00 90.62 329 ASN A N 1
ATOM 2553 C CA . ASN A 1 329 ? 16.084 -14.593 -2.974 1.00 90.62 329 ASN A CA 1
ATOM 2554 C C . ASN A 1 329 ? 14.699 -13.935 -2.854 1.00 90.62 329 ASN A C 1
ATOM 2556 O O . ASN A 1 329 ? 13.754 -14.367 -3.514 1.00 90.62 329 ASN A O 1
ATOM 2560 N N . SER A 1 330 ? 14.606 -12.871 -2.061 1.00 91.38 330 SER A N 1
ATOM 2561 C CA . SER A 1 330 ? 13.388 -12.087 -1.830 1.00 91.38 330 SER A CA 1
ATOM 2562 C C . SER A 1 330 ? 13.584 -10.635 -2.260 1.00 91.38 330 SER A C 1
ATOM 2564 O O . SER A 1 330 ? 14.663 -10.067 -2.078 1.00 91.38 330 SER A O 1
ATOM 2566 N N . LEU A 1 331 ? 12.548 -10.026 -2.835 1.00 96.56 331 LEU A N 1
ATOM 2567 C CA . LEU A 1 331 ? 12.578 -8.624 -3.258 1.00 96.56 331 LEU A CA 1
ATOM 2568 C C . LEU A 1 331 ? 12.269 -7.715 -2.064 1.00 96.56 331 LEU A C 1
ATOM 2570 O O . LEU A 1 331 ? 11.212 -7.841 -1.454 1.00 96.56 331 LEU A O 1
ATOM 2574 N N . VAL A 1 332 ? 13.151 -6.758 -1.788 1.00 95.88 332 VAL A N 1
ATOM 2575 C CA . VAL A 1 332 ? 12.876 -5.625 -0.901 1.00 95.88 332 VAL A CA 1
ATOM 2576 C C . VAL A 1 332 ? 12.151 -4.566 -1.729 1.00 95.88 332 VAL A C 1
ATOM 2578 O O . VAL A 1 332 ? 12.700 -4.027 -2.696 1.00 95.88 332 VAL A O 1
ATOM 2581 N N . GLN A 1 333 ? 10.887 -4.320 -1.399 1.00 95.00 333 GLN A N 1
ATOM 2582 C CA . GLN A 1 333 ? 10.034 -3.374 -2.115 1.00 95.00 333 GLN A CA 1
ATOM 2583 C C . GLN A 1 333 ? 10.255 -1.939 -1.597 1.00 95.00 333 GLN A C 1
ATOM 2585 O O . GLN A 1 333 ? 10.545 -1.777 -0.409 1.00 95.00 333 GLN A O 1
ATOM 2590 N N . PRO A 1 334 ? 10.102 -0.904 -2.450 1.00 95.81 334 PRO A N 1
ATOM 2591 C CA . PRO A 1 334 ? 10.256 0.493 -2.044 1.00 95.81 334 PRO A CA 1
ATOM 2592 C C . PRO A 1 334 ? 9.379 0.852 -0.839 1.00 95.81 334 PRO A C 1
ATOM 2594 O O . PRO A 1 334 ? 8.169 0.619 -0.855 1.00 95.81 334 PRO A O 1
ATOM 2597 N N . SER A 1 335 ? 9.983 1.429 0.197 1.00 95.00 335 SER A N 1
ATOM 2598 C CA . SER A 1 335 ? 9.275 1.868 1.396 1.00 95.00 335 SER A CA 1
ATOM 2599 C C . SER A 1 335 ? 8.627 3.238 1.189 1.00 95.00 335 SER A C 1
ATOM 2601 O O . SER A 1 335 ? 9.187 4.138 0.557 1.00 95.00 335 SER A O 1
ATOM 2603 N N . VAL A 1 336 ? 7.429 3.411 1.752 1.00 94.25 336 VAL A N 1
ATOM 2604 C CA . VAL A 1 336 ? 6.757 4.716 1.848 1.00 94.25 336 VAL A CA 1
ATOM 2605 C C . VAL A 1 336 ? 6.918 5.360 3.223 1.00 94.25 336 VAL A C 1
ATOM 2607 O O . VAL A 1 336 ? 6.839 6.585 3.325 1.00 94.25 336 VAL A O 1
ATOM 2610 N N . THR A 1 337 ? 7.165 4.565 4.263 1.00 92.81 337 THR A N 1
ATOM 2611 C CA . THR A 1 337 ? 7.315 5.032 5.646 1.00 92.81 337 THR A CA 1
ATOM 2612 C C . THR A 1 337 ? 8.738 5.495 5.961 1.00 92.81 337 THR A C 1
ATOM 2614 O O . THR A 1 337 ? 8.927 6.419 6.749 1.00 92.81 337 THR A O 1
ATOM 2617 N N . ASN A 1 338 ? 9.740 4.944 5.274 1.00 94.00 338 ASN A N 1
ATOM 2618 C CA . ASN A 1 338 ? 11.128 5.382 5.374 1.00 94.00 338 ASN A CA 1
ATOM 2619 C C . ASN A 1 338 ? 11.380 6.635 4.515 1.00 94.00 338 ASN A C 1
ATOM 2621 O O . ASN A 1 338 ? 11.493 6.572 3.290 1.00 94.00 338 ASN A O 1
ATOM 2625 N N . MET A 1 339 ? 11.536 7.791 5.165 1.00 94.00 339 MET A N 1
ATOM 2626 C CA . MET A 1 339 ? 11.822 9.075 4.501 1.00 94.00 339 MET A CA 1
ATOM 2627 C C . MET A 1 339 ? 13.240 9.177 3.901 1.00 94.00 339 MET A C 1
ATOM 2629 O O . MET A 1 339 ? 13.566 10.197 3.284 1.00 94.00 339 MET A O 1
ATOM 2633 N N . ARG A 1 340 ? 14.077 8.147 4.089 1.00 95.06 340 ARG A N 1
ATOM 2634 C CA . ARG A 1 340 ? 15.422 7.980 3.521 1.00 95.06 340 ARG A CA 1
ATOM 2635 C C . ARG A 1 340 ? 15.519 6.841 2.498 1.00 95.06 340 ARG A C 1
ATOM 2637 O O . ARG A 1 340 ? 16.603 6.637 1.963 1.00 95.06 340 ARG A O 1
ATOM 2644 N N . ASP A 1 341 ? 14.427 6.150 2.160 1.00 96.81 341 ASP A N 1
ATOM 2645 C CA . ASP A 1 341 ? 14.439 5.160 1.073 1.00 96.81 341 ASP A CA 1
ATOM 2646 C C . ASP A 1 341 ? 14.989 5.806 -0.226 1.00 96.81 341 ASP A C 1
ATOM 2648 O O . ASP A 1 341 ? 14.630 6.952 -0.532 1.00 96.81 341 ASP A O 1
ATOM 2652 N N . PRO A 1 342 ? 15.838 5.126 -1.022 1.00 97.12 342 PRO A N 1
ATOM 2653 C CA . PRO A 1 342 ? 16.340 5.652 -2.298 1.00 97.12 342 PRO A CA 1
ATOM 2654 C C . PRO A 1 342 ? 15.251 6.086 -3.296 1.00 97.12 342 PRO A C 1
ATOM 2656 O O . PRO A 1 342 ? 15.522 6.867 -4.208 1.00 97.12 342 PRO A O 1
ATOM 2659 N N . ASN A 1 343 ? 14.020 5.597 -3.127 1.00 97.69 343 ASN A N 1
ATOM 2660 C CA . ASN A 1 343 ? 12.830 5.932 -3.907 1.00 97.69 343 ASN A CA 1
ATOM 2661 C C . ASN A 1 343 ? 11.959 7.025 -3.266 1.00 97.69 343 ASN A C 1
ATOM 2663 O O . ASN A 1 343 ? 10.953 7.415 -3.860 1.00 97.69 343 ASN A O 1
ATOM 2667 N N . ALA A 1 344 ? 12.288 7.517 -2.065 1.00 97.06 344 ALA A N 1
ATOM 2668 C CA . ALA A 1 344 ? 11.400 8.375 -1.276 1.00 97.06 344 ALA A CA 1
ATOM 2669 C C . ALA A 1 344 ? 10.999 9.673 -2.006 1.00 97.06 344 ALA A C 1
ATOM 2671 O O . ALA A 1 344 ? 9.892 10.165 -1.796 1.00 97.06 344 ALA A O 1
ATOM 2672 N N . ASN A 1 345 ? 11.875 10.187 -2.878 1.00 96.44 345 ASN A N 1
ATOM 2673 C CA . ASN A 1 345 ? 11.679 11.398 -3.685 1.00 96.44 345 ASN A CA 1
ATOM 2674 C C . ASN A 1 345 ? 10.932 11.182 -5.016 1.00 96.44 345 ASN A C 1
ATOM 2676 O O . ASN A 1 345 ? 10.525 12.154 -5.647 1.00 96.44 345 ASN A O 1
ATOM 2680 N N . VAL A 1 346 ? 10.759 9.938 -5.462 1.00 96.12 346 VAL A N 1
ATOM 2681 C CA . VAL A 1 346 ? 10.049 9.621 -6.710 1.00 96.12 346 VAL A CA 1
ATOM 2682 C C . VAL A 1 346 ? 8.542 9.637 -6.437 1.00 96.12 346 VAL A C 1
ATOM 2684 O O . VAL A 1 346 ? 8.104 9.133 -5.400 1.00 96.12 346 VAL A O 1
ATOM 2687 N N . SER A 1 347 ? 7.716 10.165 -7.348 1.00 95.31 347 SER A N 1
ATOM 2688 C CA . SER A 1 347 ? 6.270 9.941 -7.255 1.00 95.31 347 SER A CA 1
ATOM 2689 C C . SER A 1 347 ? 5.945 8.613 -7.930 1.00 95.31 347 SER A C 1
ATOM 2691 O O . SER A 1 347 ? 6.287 8.375 -9.089 1.00 95.31 347 SER A O 1
ATOM 2693 N N . TRP A 1 348 ? 5.301 7.710 -7.195 1.00 96.56 348 TRP A N 1
ATOM 2694 C CA . TRP A 1 348 ? 4.951 6.384 -7.693 1.00 96.56 348 TRP A CA 1
ATOM 2695 C C . TRP A 1 348 ? 3.627 5.879 -7.118 1.00 96.56 348 TRP A C 1
ATOM 2697 O O . TRP A 1 348 ? 2.962 6.553 -6.332 1.00 96.56 348 TRP A O 1
ATOM 2707 N N . GLY A 1 349 ? 3.210 4.708 -7.580 1.00 96.25 349 GLY A N 1
ATOM 2708 C CA . GLY A 1 349 ? 2.066 3.936 -7.100 1.00 96.25 349 GLY A CA 1
ATOM 2709 C C . GLY A 1 349 ? 2.092 2.548 -7.738 1.00 96.25 349 GLY A C 1
ATOM 2710 O O . GLY A 1 349 ? 2.858 2.324 -8.677 1.00 96.25 349 GLY A O 1
ATOM 2711 N N . PHE A 1 350 ? 1.258 1.615 -7.280 1.00 97.12 350 PHE A N 1
ATOM 2712 C CA . PHE A 1 350 ? 1.133 0.301 -7.918 1.00 97.12 350 PHE A CA 1
ATOM 2713 C C . PHE A 1 350 ? -0.317 -0.164 -8.081 1.00 97.12 350 PHE A C 1
ATOM 2715 O O . PHE A 1 350 ? -1.222 0.238 -7.353 1.00 97.12 350 PHE A O 1
ATOM 2722 N N . VAL A 1 351 ? -0.517 -1.037 -9.066 1.00 96.75 351 VAL A N 1
ATOM 2723 C CA . VAL A 1 351 ? -1.658 -1.953 -9.138 1.00 96.75 351 VAL A CA 1
ATOM 2724 C C . VAL A 1 351 ? -1.210 -3.301 -8.600 1.00 96.75 351 VAL A C 1
ATOM 2726 O O . VAL A 1 351 ? -0.158 -3.798 -9.003 1.00 96.75 351 VAL A O 1
ATOM 2729 N N . GLU A 1 352 ? -2.031 -3.923 -7.766 1.00 95.75 352 GLU A N 1
ATOM 2730 C CA . GLU A 1 352 ? -1.816 -5.292 -7.304 1.00 95.75 352 GLU A CA 1
ATOM 2731 C C . GLU A 1 352 ? -2.668 -6.265 -8.113 1.00 95.75 352 GLU A C 1
ATOM 2733 O O . GLU A 1 352 ? -3.761 -5.926 -8.581 1.00 95.75 352 GLU A O 1
ATOM 2738 N N . PHE A 1 353 ? -2.160 -7.479 -8.316 1.00 96.12 353 PHE A N 1
ATOM 2739 C CA . PHE A 1 353 ? -2.889 -8.527 -9.012 1.00 96.12 353 PHE A CA 1
ATOM 2740 C C . PHE A 1 353 ? -2.402 -9.938 -8.667 1.00 96.12 353 PHE A C 1
ATOM 2742 O O . PHE A 1 353 ? -1.264 -10.174 -8.270 1.00 96.12 353 PHE A O 1
ATOM 2749 N N . THR A 1 354 ? -3.273 -10.917 -8.880 1.00 95.25 354 THR A N 1
ATOM 2750 C CA . THR A 1 354 ? -2.927 -12.341 -8.892 1.00 95.25 354 THR A CA 1
ATOM 2751 C C . THR A 1 354 ? -3.636 -12.999 -10.068 1.00 95.25 354 THR A C 1
ATOM 2753 O O . THR A 1 354 ? -4.840 -12.821 -10.265 1.00 95.25 354 THR A O 1
ATOM 2756 N N . TYR A 1 355 ? -2.881 -13.750 -10.870 1.00 93.75 355 TYR A N 1
ATOM 2757 C CA . TYR A 1 355 ? -3.368 -14.418 -12.071 1.00 93.75 355 TYR A CA 1
ATOM 2758 C C . TYR A 1 355 ? -3.007 -15.906 -12.058 1.00 93.75 355 TYR A C 1
ATOM 2760 O O . TYR A 1 355 ? -1.854 -16.289 -12.257 1.00 93.75 355 TYR A O 1
ATOM 2768 N N . ILE A 1 356 ? -4.005 -16.752 -11.794 1.00 90.50 356 ILE A N 1
ATOM 2769 C CA . ILE A 1 356 ? -3.852 -18.197 -11.567 1.00 90.50 356 ILE A CA 1
ATOM 2770 C C . ILE A 1 356 ? -5.079 -18.920 -12.142 1.00 90.50 356 ILE A C 1
ATOM 2772 O O . ILE A 1 356 ? -6.199 -18.441 -11.992 1.00 90.50 356 ILE A O 1
ATOM 2776 N N . LYS A 1 357 ? -4.910 -20.100 -12.760 1.00 88.19 357 LYS A N 1
ATOM 2777 C CA . LYS A 1 357 ? -6.018 -20.957 -13.251 1.00 88.19 357 LYS A CA 1
ATOM 2778 C C . LYS A 1 357 ? -7.036 -20.213 -14.143 1.00 88.19 357 LYS A C 1
ATOM 2780 O O . LYS A 1 357 ? -8.238 -20.452 -14.050 1.00 88.19 357 LYS A O 1
ATOM 2785 N N . ASN A 1 358 ? -6.573 -19.323 -15.027 1.00 86.31 358 ASN A N 1
ATOM 2786 C CA . ASN A 1 358 ? -7.420 -18.445 -15.860 1.00 86.31 358 ASN A CA 1
ATOM 2787 C C . ASN A 1 358 ? -8.343 -17.467 -15.084 1.00 86.31 358 ASN A C 1
ATOM 2789 O O . ASN A 1 358 ? -9.286 -16.944 -15.687 1.00 86.31 358 ASN A O 1
ATOM 2793 N N . LEU A 1 359 ? -8.089 -17.218 -13.794 1.00 89.81 359 LEU A N 1
ATOM 2794 C CA . LEU A 1 359 ? -8.745 -16.200 -12.963 1.00 89.81 359 LEU A CA 1
ATOM 2795 C C . LEU A 1 359 ? -7.792 -15.020 -12.760 1.00 89.81 359 LEU A C 1
ATOM 2797 O O . LEU A 1 359 ? -6.622 -15.230 -12.441 1.00 89.81 359 LEU A O 1
ATOM 2801 N N . LEU A 1 360 ? -8.300 -13.795 -12.908 1.00 92.50 360 LEU A N 1
ATOM 2802 C CA . LEU A 1 360 ? -7.604 -12.568 -12.519 1.00 92.50 360 LEU A CA 1
ATOM 2803 C C . LEU A 1 360 ? -8.313 -11.942 -11.317 1.00 92.50 360 LEU A C 1
ATOM 2805 O O . LEU A 1 360 ? -9.518 -11.694 -11.372 1.00 92.50 360 LEU A O 1
ATOM 2809 N N . TYR A 1 361 ? -7.531 -11.645 -10.287 1.00 92.44 361 TYR A N 1
ATOM 2810 C CA . TYR A 1 361 ? -7.863 -10.741 -9.191 1.00 92.44 361 TYR A CA 1
ATOM 2811 C C . TYR A 1 361 ? -6.958 -9.521 -9.354 1.00 92.44 361 TYR A C 1
ATOM 2813 O O . TYR A 1 361 ? -5.768 -9.699 -9.623 1.00 92.44 361 TYR A O 1
ATOM 2821 N N . ALA A 1 362 ? -7.494 -8.305 -9.258 1.00 94.69 362 ALA A N 1
ATOM 2822 C CA . ALA A 1 362 ? -6.688 -7.087 -9.311 1.00 94.69 362 ALA A CA 1
ATOM 2823 C C . ALA A 1 362 ? -7.385 -5.917 -8.611 1.00 94.69 362 ALA A C 1
ATOM 2825 O O . ALA A 1 362 ? -8.612 -5.782 -8.688 1.00 94.69 362 ALA A O 1
ATOM 2826 N N . ASN A 1 363 ? -6.584 -5.058 -7.987 1.00 93.25 363 ASN A N 1
ATOM 2827 C CA . ASN A 1 363 ? -7.018 -3.906 -7.204 1.00 93.25 363 ASN A CA 1
ATOM 2828 C C . ASN A 1 363 ? -6.061 -2.717 -7.391 1.00 93.25 363 ASN A C 1
ATOM 2830 O O . ASN A 1 363 ? -4.850 -2.872 -7.552 1.00 93.25 363 ASN A O 1
ATOM 2834 N N . ILE A 1 364 ? -6.626 -1.512 -7.345 1.00 93.94 364 ILE A N 1
ATOM 2835 C CA . ILE A 1 364 ? -5.899 -0.316 -6.906 1.00 93.94 364 ILE A CA 1
ATOM 2836 C C . ILE A 1 364 ? -6.158 -0.170 -5.407 1.00 93.94 364 ILE A C 1
ATOM 2838 O O . ILE A 1 364 ? -7.290 -0.350 -4.962 1.00 93.94 364 ILE A O 1
ATOM 2842 N N . SER A 1 365 ? -5.122 0.117 -4.625 1.00 89.81 365 SER A N 1
ATOM 2843 C CA . SER A 1 365 ? -5.233 0.261 -3.172 1.00 89.81 365 SER A CA 1
ATOM 2844 C C . SER A 1 365 ? -4.758 1.637 -2.727 1.00 89.81 365 SER A C 1
ATOM 2846 O O . SER A 1 365 ? -3.837 2.198 -3.318 1.00 89.81 365 SER A O 1
ATOM 2848 N N . TYR A 1 366 ? -5.394 2.146 -1.674 1.00 93.50 366 TYR A N 1
ATOM 2849 C CA . TYR A 1 366 ? -4.961 3.324 -0.919 1.00 93.50 366 TYR A CA 1
ATOM 2850 C C . TYR A 1 366 ? -4.818 2.996 0.582 1.00 93.50 366 TYR A C 1
ATOM 2852 O O . TYR A 1 366 ? -4.782 3.905 1.406 1.00 93.50 366 TYR A O 1
ATOM 2860 N N . VAL A 1 367 ? -4.741 1.698 0.928 1.00 90.75 367 VAL A N 1
ATOM 2861 C CA . VAL A 1 367 ? -4.486 1.201 2.296 1.00 90.75 367 VAL A CA 1
ATOM 2862 C C . VAL A 1 367 ? -3.123 1.677 2.794 1.00 90.75 367 VAL A C 1
ATOM 2864 O O . VAL A 1 367 ? -3.008 2.113 3.935 1.00 90.75 367 VAL A O 1
ATOM 2867 N N . ASP A 1 368 ? -2.109 1.672 1.924 1.00 92.50 368 ASP A N 1
ATOM 2868 C CA . ASP A 1 368 ? -0.779 2.161 2.278 1.00 92.50 368 ASP A CA 1
ATOM 2869 C C . ASP A 1 368 ? -0.645 3.685 2.115 1.00 92.50 368 ASP A C 1
ATOM 2871 O O . ASP A 1 368 ? -0.177 4.384 3.019 1.00 92.50 368 ASP A O 1
ATOM 2875 N N . PHE A 1 369 ? -0.997 4.198 0.929 1.00 96.88 369 PHE A N 1
ATOM 2876 C CA . PHE A 1 369 ? -0.817 5.598 0.538 1.00 96.88 369 PHE A CA 1
ATOM 2877 C C . PHE A 1 369 ? -1.612 5.964 -0.729 1.00 96.88 369 PHE A C 1
ATOM 2879 O O . PHE A 1 369 ? -1.971 5.110 -1.538 1.00 96.88 369 PHE A O 1
ATOM 2886 N N . VAL A 1 370 ? -1.795 7.265 -0.959 1.00 97.69 370 VAL A N 1
ATOM 2887 C CA . VAL A 1 370 ? -2.139 7.861 -2.258 1.00 97.69 370 VAL A CA 1
ATOM 2888 C C . VAL A 1 370 ? -0.873 8.441 -2.888 1.00 97.69 370 VAL A C 1
ATOM 2890 O O . VAL A 1 370 ? -0.184 9.241 -2.262 1.00 97.69 370 VAL A O 1
ATOM 2893 N N . GLY A 1 371 ? -0.563 8.061 -4.127 1.00 95.06 371 GLY A N 1
ATOM 2894 C CA . GLY A 1 371 ? 0.581 8.574 -4.890 1.00 95.06 371 GLY A CA 1
ATOM 2895 C C . GLY A 1 371 ? 0.170 8.951 -6.312 1.00 95.06 371 GLY A C 1
ATOM 2896 O O . GLY A 1 371 ? -0.787 9.703 -6.507 1.00 95.06 371 GLY A O 1
ATOM 2897 N N . ILE A 1 372 ? 0.850 8.396 -7.319 1.00 93.06 372 ILE A N 1
ATOM 2898 C CA . ILE A 1 372 ? 0.418 8.534 -8.717 1.00 93.06 372 ILE A CA 1
ATOM 2899 C C . ILE A 1 372 ? -1.011 7.992 -8.901 1.00 93.06 372 ILE A C 1
ATOM 2901 O O . ILE A 1 372 ? -1.384 6.940 -8.383 1.00 93.06 372 ILE A O 1
ATOM 2905 N N . VAL A 1 373 ? -1.822 8.720 -9.674 1.00 93.44 373 VAL A N 1
ATOM 2906 C CA . VAL A 1 373 ? -3.250 8.433 -9.867 1.00 93.44 373 VAL A CA 1
ATOM 2907 C C . VAL A 1 373 ? -3.458 7.288 -10.867 1.00 93.44 373 VAL A C 1
ATOM 2909 O O . VAL A 1 373 ? -3.442 7.478 -12.087 1.00 93.44 373 VAL A O 1
ATOM 2912 N N . LEU A 1 374 ? -3.667 6.084 -10.336 1.00 94.75 374 LEU A N 1
ATOM 2913 C CA . LEU A 1 374 ? -3.867 4.849 -11.099 1.00 94.75 374 LEU A CA 1
ATOM 2914 C C . LEU A 1 374 ? -5.341 4.466 -11.227 1.00 94.75 374 LEU A C 1
ATOM 2916 O O . LEU A 1 374 ? -6.095 4.551 -10.265 1.00 94.75 374 LEU A O 1
ATOM 2920 N N . GLY A 1 375 ? -5.718 3.965 -12.403 1.00 94.62 375 GLY A N 1
ATOM 2921 C CA . GLY A 1 375 ? -7.013 3.356 -12.691 1.00 94.62 375 GLY A CA 1
ATOM 2922 C C . GLY A 1 375 ? -6.876 2.074 -13.519 1.00 94.62 375 GLY A C 1
ATOM 2923 O O . GLY A 1 375 ? -5.852 1.797 -14.159 1.00 94.62 375 GLY A O 1
ATOM 2924 N N . MET A 1 376 ? -7.927 1.259 -13.547 1.00 95.25 376 MET A N 1
ATOM 2925 C CA . MET A 1 376 ? -7.921 -0.015 -14.266 1.00 95.25 376 MET A CA 1
ATOM 2926 C C . MET A 1 376 ? -9.161 -0.223 -15.119 1.00 95.25 376 MET A C 1
ATOM 2928 O O . MET A 1 376 ? -10.264 0.183 -14.775 1.00 95.25 376 MET A O 1
ATOM 2932 N N . LYS A 1 377 ? -8.969 -0.963 -16.211 1.00 95.62 377 LYS A N 1
ATOM 2933 C CA . LYS A 1 377 ? -10.033 -1.483 -17.062 1.00 95.62 377 LYS A CA 1
ATOM 2934 C C . LYS A 1 377 ? -9.735 -2.943 -17.377 1.00 95.62 377 LYS A C 1
ATOM 2936 O O . LYS A 1 377 ? -8.690 -3.231 -17.964 1.00 95.62 377 LYS A O 1
ATOM 2941 N N . LEU A 1 378 ? -10.651 -3.825 -17.002 1.00 94.56 378 LEU A N 1
ATOM 2942 C CA . LEU A 1 378 ? -10.675 -5.230 -17.385 1.00 94.56 378 LEU A CA 1
ATOM 2943 C C . LEU A 1 378 ? -11.609 -5.391 -18.589 1.00 94.56 378 LEU A C 1
ATOM 2945 O O . LEU A 1 378 ? -12.721 -4.862 -18.598 1.00 94.56 378 LEU A O 1
ATOM 2949 N N . VAL A 1 379 ? -11.154 -6.123 -19.604 1.00 93.12 379 VAL A N 1
ATOM 2950 C CA . VAL A 1 379 ? -11.995 -6.603 -20.707 1.00 93.12 379 VAL A CA 1
ATOM 2951 C C . VAL A 1 379 ? -12.064 -8.119 -20.587 1.00 93.12 379 VAL A C 1
ATOM 2953 O O . VAL A 1 379 ? -11.039 -8.798 -20.570 1.00 93.12 379 VAL A O 1
ATOM 2956 N N . THR A 1 380 ? -13.277 -8.633 -20.443 1.00 88.31 380 THR A N 1
ATOM 2957 C CA . THR A 1 380 ? -13.567 -10.059 -20.237 1.00 88.31 380 THR A CA 1
ATOM 2958 C C . THR A 1 380 ? -13.725 -10.799 -21.575 1.00 88.31 380 THR A C 1
ATOM 2960 O O . THR A 1 380 ? -13.804 -10.171 -22.632 1.00 88.31 380 THR A O 1
ATOM 2963 N N . LYS A 1 381 ? -13.751 -12.144 -21.566 1.00 83.00 381 LYS A N 1
ATOM 2964 C CA . LYS A 1 381 ? -13.820 -12.947 -22.811 1.00 83.00 381 LYS A CA 1
ATOM 2965 C C . LYS A 1 381 ? -15.124 -12.765 -23.593 1.00 83.00 381 LYS A C 1
ATOM 2967 O O . LYS A 1 381 ? -15.114 -12.916 -24.808 1.00 83.00 381 LYS A O 1
ATOM 2972 N N . ASP A 1 382 ? -16.212 -12.425 -22.915 1.00 88.56 382 ASP A N 1
ATOM 2973 C CA . ASP A 1 382 ? -17.514 -12.073 -23.487 1.00 88.56 382 ASP A CA 1
ATOM 2974 C C . ASP A 1 382 ? -17.657 -10.560 -23.753 1.00 88.56 382 ASP A C 1
ATOM 2976 O O . ASP A 1 382 ? -18.759 -10.050 -23.940 1.00 88.56 382 ASP A O 1
ATOM 2980 N N . GLY A 1 383 ? -16.543 -9.820 -23.767 1.00 90.44 383 GLY A N 1
ATOM 2981 C CA . GLY A 1 383 ? -16.488 -8.405 -24.138 1.00 90.44 383 GLY A CA 1
ATOM 2982 C C . GLY A 1 383 ? -16.970 -7.428 -23.063 1.00 90.44 383 GLY A C 1
ATOM 2983 O O . GLY A 1 383 ? -16.777 -6.222 -23.230 1.00 90.44 383 GLY A O 1
ATOM 2984 N N . LYS A 1 384 ? -17.538 -7.902 -21.941 1.00 93.88 384 LYS A N 1
ATOM 2985 C CA . LYS A 1 384 ? -17.935 -7.022 -20.833 1.00 93.88 384 LYS A CA 1
ATOM 2986 C C . LYS A 1 384 ? -16.722 -6.272 -20.288 1.00 93.88 384 LYS A C 1
ATOM 2988 O O . LYS A 1 384 ? -15.644 -6.842 -20.090 1.00 93.88 384 LYS A O 1
ATOM 2993 N N . ILE A 1 385 ? -16.933 -4.991 -20.018 1.00 93.56 385 ILE A N 1
ATOM 2994 C CA . ILE A 1 385 ? -15.948 -4.084 -19.438 1.00 93.56 385 ILE A CA 1
ATOM 2995 C C . ILE A 1 385 ? -16.242 -3.940 -17.947 1.00 93.56 385 ILE A C 1
ATOM 2997 O O . ILE A 1 385 ? -17.372 -3.639 -17.573 1.00 93.56 385 ILE A O 1
ATOM 3001 N N . GLN A 1 386 ? -15.213 -4.091 -17.118 1.00 92.88 386 GLN A N 1
ATOM 3002 C CA . GLN A 1 386 ? -15.218 -3.607 -15.737 1.00 92.88 386 GLN A CA 1
ATOM 3003 C C . GLN A 1 386 ? -14.162 -2.504 -15.606 1.00 92.88 386 GLN A C 1
ATOM 3005 O O . GLN A 1 386 ? -13.111 -2.571 -16.252 1.00 92.88 386 GLN A O 1
ATOM 3010 N N . THR A 1 387 ? -14.425 -1.499 -14.773 1.00 92.56 387 THR A N 1
ATOM 3011 C CA . THR A 1 387 ? -13.512 -0.374 -14.529 1.00 92.56 387 THR A CA 1
ATOM 3012 C C . THR A 1 387 ? -13.383 -0.153 -13.028 1.00 92.56 387 THR A C 1
ATOM 3014 O O . THR A 1 387 ? -14.397 0.066 -12.375 1.00 92.56 387 THR A O 1
ATOM 3017 N N . ALA A 1 388 ? -12.155 -0.168 -12.510 1.00 92.75 388 ALA A N 1
ATOM 3018 C CA . ALA A 1 388 ? -11.841 0.379 -11.195 1.00 92.75 388 ALA A CA 1
ATOM 3019 C C . ALA A 1 388 ? -11.333 1.803 -11.433 1.00 92.75 388 ALA A C 1
ATOM 3021 O O . ALA A 1 388 ? -10.298 1.999 -12.084 1.00 92.75 388 ALA A O 1
ATOM 3022 N N . ALA A 1 389 ? -12.118 2.795 -11.022 1.00 89.62 389 ALA A N 1
ATOM 3023 C CA . ALA A 1 389 ? -11.804 4.194 -11.275 1.00 89.62 389 ALA A CA 1
ATOM 3024 C C . ALA A 1 389 ? -10.744 4.677 -10.280 1.00 89.62 389 ALA A C 1
ATOM 3026 O O . ALA A 1 389 ? -10.897 4.494 -9.078 1.00 89.62 389 ALA A O 1
ATOM 3027 N N . GLY A 1 390 ? -9.683 5.301 -10.789 1.00 89.81 390 GLY A N 1
ATOM 3028 C CA . GLY A 1 390 ? -8.725 5.994 -9.935 1.00 89.81 390 GLY A CA 1
ATOM 3029 C C . GLY A 1 390 ? -9.317 7.254 -9.310 1.00 89.81 390 GLY A C 1
ATOM 3030 O O . GLY A 1 390 ? -10.379 7.733 -9.721 1.00 89.81 390 GLY A O 1
ATOM 3031 N N . LEU A 1 391 ? -8.572 7.827 -8.366 1.00 93.69 391 LEU A N 1
ATOM 3032 C CA . LEU A 1 391 ? -8.805 9.183 -7.869 1.00 93.69 391 LEU A CA 1
ATOM 3033 C C . LEU A 1 391 ? -8.781 10.226 -9.006 1.00 93.69 391 LEU A C 1
ATOM 3035 O O . LEU A 1 391 ? -8.450 9.947 -10.161 1.00 93.69 391 LEU A O 1
ATOM 3039 N N . GLU A 1 392 ? -9.163 11.459 -8.688 1.00 91.81 392 GLU A N 1
ATOM 3040 C CA . GLU A 1 392 ? -9.218 12.532 -9.679 1.00 91.81 392 GLU A CA 1
ATOM 3041 C C . GLU A 1 392 ? -7.867 13.243 -9.915 1.00 91.81 392 GLU A C 1
ATOM 3043 O O . GLU A 1 392 ? -6.829 12.913 -9.341 1.00 91.81 392 GLU A O 1
ATOM 3048 N N . ALA A 1 393 ? -7.879 14.245 -10.797 1.00 89.12 393 ALA A N 1
ATOM 3049 C CA . ALA A 1 393 ? -6.715 15.066 -11.113 1.00 89.12 393 ALA A CA 1
ATOM 3050 C C . ALA A 1 393 ? -6.113 15.740 -9.865 1.00 89.12 393 ALA A C 1
ATOM 3052 O O . ALA A 1 393 ? -6.839 16.386 -9.109 1.00 89.12 393 ALA A O 1
ATOM 3053 N N . GLU A 1 394 ? -4.788 15.668 -9.712 1.00 91.25 394 GLU A N 1
ATOM 3054 C CA . GLU A 1 394 ? -4.016 16.262 -8.603 1.00 91.25 394 GLU A CA 1
ATOM 3055 C C . GLU A 1 394 ? -4.449 15.801 -7.196 1.00 91.25 394 GLU A C 1
ATOM 3057 O O . GLU A 1 394 ? -4.324 16.560 -6.236 1.00 91.25 394 GLU A O 1
ATOM 3062 N N . ALA A 1 395 ? -4.960 14.569 -7.062 1.00 96.06 395 ALA A N 1
ATOM 3063 C CA . ALA A 1 395 ? -5.503 14.049 -5.802 1.00 96.06 395 ALA A CA 1
ATOM 3064 C C . ALA A 1 395 ? -4.566 14.236 -4.595 1.00 96.06 395 ALA A C 1
ATOM 3066 O O . ALA A 1 395 ? -5.023 14.712 -3.564 1.00 96.06 395 ALA A O 1
ATOM 3067 N N . VAL A 1 396 ? -3.264 13.951 -4.734 1.00 97.31 396 VAL A N 1
ATOM 3068 C CA . VAL A 1 396 ? -2.255 14.180 -3.678 1.00 97.31 396 VAL A CA 1
ATOM 3069 C C . VAL A 1 396 ? -2.284 15.625 -3.166 1.00 97.31 396 VAL A C 1
ATOM 3071 O O . VAL A 1 396 ? -2.387 15.841 -1.964 1.00 97.31 396 VAL A O 1
ATOM 3074 N N . VAL A 1 397 ? -2.248 16.615 -4.066 1.00 97.25 397 VAL A N 1
ATOM 3075 C CA . VAL A 1 397 ? -2.238 18.042 -3.697 1.00 97.25 397 VAL A CA 1
ATOM 3076 C C . VAL A 1 397 ? -3.529 18.413 -2.969 1.00 97.25 397 VAL A C 1
ATOM 3078 O O . VAL A 1 397 ? -3.480 19.001 -1.896 1.00 97.25 397 VAL A O 1
ATOM 3081 N N . LYS A 1 398 ? -4.682 18.003 -3.509 1.00 98.25 398 LYS A N 1
ATOM 3082 C CA . LYS A 1 398 ? -6.001 18.325 -2.942 1.00 98.25 398 LYS A CA 1
ATOM 3083 C C . LYS A 1 398 ? -6.234 17.688 -1.579 1.00 98.25 398 LYS A C 1
ATOM 3085 O O . LYS A 1 398 ? -6.731 18.355 -0.680 1.00 98.25 398 LYS A O 1
ATOM 3090 N N . ILE A 1 399 ? -5.846 16.423 -1.419 1.00 98.56 399 ILE A N 1
ATOM 3091 C CA . ILE A 1 399 ? -5.915 15.728 -0.133 1.00 98.56 399 ILE A CA 1
ATOM 3092 C C . ILE A 1 399 ? -5.024 16.460 0.878 1.00 98.56 399 ILE A C 1
ATOM 3094 O O . ILE A 1 399 ? -5.462 16.694 1.997 1.00 98.56 399 ILE A O 1
ATOM 3098 N N . CYS A 1 400 ? -3.834 16.924 0.488 1.00 98.69 400 CYS A N 1
ATOM 3099 C CA . CYS A 1 400 ? -3.000 17.749 1.363 1.00 98.69 400 CYS A CA 1
ATOM 3100 C C . CYS A 1 400 ? -3.621 19.116 1.695 1.00 98.69 400 CYS A C 1
ATOM 3102 O O . CYS A 1 400 ? -3.596 19.514 2.860 1.00 98.69 400 CYS A O 1
ATOM 3104 N N . ASP A 1 401 ? -4.245 19.803 0.733 1.00 98.38 401 ASP A N 1
ATOM 3105 C CA . ASP A 1 401 ? -5.004 21.036 0.988 1.00 98.38 401 ASP A CA 1
ATOM 3106 C C . ASP A 1 401 ? -6.162 20.798 1.974 1.00 98.38 401 ASP A C 1
ATOM 3108 O O . ASP A 1 401 ? -6.443 21.646 2.824 1.00 98.38 401 ASP A O 1
ATOM 3112 N N . ASP A 1 402 ? -6.849 19.657 1.876 1.00 98.56 402 ASP A N 1
ATOM 3113 C CA . ASP A 1 402 ? -7.940 19.267 2.773 1.00 98.56 402 ASP A CA 1
ATOM 3114 C C . ASP A 1 402 ? -7.436 18.838 4.160 1.00 98.56 402 ASP A C 1
ATOM 3116 O O . ASP A 1 402 ? -8.018 19.244 5.163 1.00 98.56 402 ASP A O 1
ATOM 3120 N N . LEU A 1 403 ? -6.297 18.151 4.265 1.00 98.56 403 LEU A N 1
ATOM 3121 C CA . LEU A 1 403 ? -5.648 17.827 5.544 1.00 98.56 403 LEU A CA 1
ATOM 3122 C C . LEU A 1 403 ? -5.117 19.087 6.262 1.00 98.56 403 LEU A C 1
ATOM 3124 O O . LEU A 1 403 ? -5.201 19.188 7.487 1.00 98.56 403 LEU A O 1
ATOM 3128 N N . VAL A 1 404 ? -4.663 20.104 5.515 1.00 98.38 404 VAL A N 1
ATOM 3129 C CA . VAL A 1 404 ? -4.337 21.447 6.045 1.00 98.38 404 VAL A CA 1
ATOM 3130 C C . VAL A 1 404 ? -5.580 22.173 6.580 1.00 98.38 404 VAL A C 1
ATOM 3132 O O . VAL A 1 404 ? -5.453 23.016 7.474 1.00 98.38 404 VAL A O 1
ATOM 3135 N N . LYS A 1 405 ? -6.780 21.870 6.067 1.00 98.38 405 LYS A N 1
ATOM 3136 C CA . LYS A 1 405 ? -8.053 22.361 6.628 1.00 98.38 405 LYS A CA 1
ATOM 3137 C C . LYS A 1 405 ? -8.450 21.536 7.853 1.00 98.38 405 LYS A C 1
ATOM 3139 O O . LYS A 1 405 ? -8.759 22.134 8.877 1.00 98.38 405 LYS A O 1
ATOM 3144 N N . GLN A 1 406 ? -8.358 20.206 7.791 1.00 97.81 406 GLN A N 1
ATOM 3145 C CA . GLN A 1 406 ? -8.742 19.308 8.883 1.00 97.81 406 GLN A CA 1
ATOM 3146 C C . GLN A 1 406 ? -7.939 19.569 10.167 1.00 97.81 406 GLN A C 1
ATOM 3148 O O . GLN A 1 406 ? -8.540 19.731 11.226 1.00 97.81 406 GLN A O 1
ATOM 3153 N N . ARG A 1 407 ? -6.613 19.773 10.072 1.00 96.06 407 ARG A N 1
ATOM 3154 C CA . ARG A 1 407 ? -5.779 20.191 11.220 1.00 96.06 407 ARG A CA 1
ATOM 3155 C C . ARG A 1 407 ? -6.295 21.461 11.915 1.00 96.06 407 ARG A C 1
ATOM 3157 O O . ARG A 1 407 ? -6.078 21.627 13.105 1.00 96.06 407 ARG A O 1
ATOM 3164 N N . LYS A 1 408 ? -6.977 22.369 11.207 1.00 95.69 408 LYS A N 1
ATOM 3165 C CA . LYS A 1 408 ? -7.550 23.604 11.788 1.00 95.69 408 LYS A CA 1
ATOM 3166 C C . LYS A 1 408 ? -8.915 23.385 12.455 1.00 95.69 408 LYS A C 1
ATOM 3168 O O . LYS A 1 408 ? -9.440 24.323 13.047 1.00 95.69 408 LYS A O 1
ATOM 3173 N N . ILE A 1 409 ? -9.499 22.193 12.320 1.00 97.12 409 ILE A N 1
ATOM 3174 C CA . ILE A 1 409 ? -10.795 21.809 12.896 1.00 97.12 409 ILE A CA 1
ATOM 3175 C C . ILE A 1 409 ? -10.586 21.034 14.202 1.00 97.12 409 ILE A C 1
ATOM 3177 O O . ILE A 1 409 ? -11.252 21.334 15.189 1.00 97.12 409 ILE A O 1
ATOM 3181 N N . ASP A 1 410 ? -9.665 20.064 14.219 1.00 95.25 410 ASP A N 1
ATOM 3182 C CA . ASP A 1 410 ? -9.464 19.145 15.352 1.00 95.25 410 ASP A CA 1
ATOM 3183 C C . ASP A 1 410 ? -8.069 19.205 16.009 1.00 95.25 410 ASP A C 1
ATOM 3185 O O . ASP A 1 410 ? -7.851 18.554 17.028 1.00 95.25 410 ASP A O 1
ATOM 3189 N N . ASN A 1 411 ? -7.146 20.020 15.481 1.00 92.88 411 ASN A N 1
ATOM 3190 C CA . ASN A 1 411 ? -5.752 20.174 15.929 1.00 92.88 411 ASN A CA 1
ATOM 3191 C C . ASN A 1 411 ? -4.865 18.911 15.859 1.00 92.88 411 ASN A C 1
ATOM 3193 O O . ASN A 1 411 ? -3.712 18.980 16.289 1.00 92.88 411 ASN A O 1
ATOM 3197 N N . PHE A 1 412 ? -5.320 17.797 15.276 1.00 94.62 412 PHE A N 1
ATOM 3198 C CA . PHE A 1 412 ? -4.453 16.637 15.031 1.00 94.62 412 PHE A CA 1
ATOM 3199 C C . PHE A 1 412 ? -3.499 16.902 13.857 1.00 94.62 412 PHE A C 1
ATOM 3201 O O . PHE A 1 412 ? -3.827 17.634 12.919 1.00 94.62 412 PHE A O 1
ATOM 3208 N N . GLU A 1 413 ? -2.306 16.296 13.869 1.00 94.19 413 GLU A N 1
ATOM 3209 C CA . GLU A 1 413 ? -1.239 16.557 12.885 1.00 94.19 413 GLU A CA 1
ATOM 3210 C C . GLU A 1 413 ? -1.478 15.879 11.518 1.00 94.19 413 GLU A C 1
ATOM 3212 O O . GLU A 1 413 ? -0.572 15.308 10.913 1.00 94.19 413 GLU A O 1
ATOM 3217 N N . TRP A 1 414 ? -2.696 15.987 10.984 1.00 97.44 414 TRP A N 1
ATOM 3218 C CA . TRP A 1 414 ? -3.148 15.468 9.687 1.00 97.44 414 TRP A CA 1
ATOM 3219 C C . TRP A 1 414 ? -2.217 15.762 8.507 1.00 97.44 414 TRP A C 1
ATOM 3221 O O . TRP A 1 414 ? -2.106 14.961 7.583 1.00 97.44 414 TRP A O 1
ATOM 3231 N N . THR A 1 415 ? -1.519 16.896 8.529 1.00 97.62 415 THR A N 1
ATOM 3232 C CA . THR A 1 415 ? -0.565 17.276 7.479 1.00 97.62 415 THR A CA 1
ATOM 3233 C C . THR A 1 415 ? 0.684 16.399 7.454 1.00 97.62 415 THR A C 1
ATOM 3235 O O . THR A 1 415 ? 1.327 16.316 6.414 1.00 97.62 415 THR A O 1
ATOM 3238 N N . SER A 1 416 ? 1.014 15.715 8.554 1.00 95.69 416 SER A N 1
ATOM 3239 C CA . SER A 1 416 ? 2.170 14.814 8.631 1.00 95.69 416 SER A CA 1
ATOM 3240 C C . SER A 1 416 ? 2.028 13.577 7.730 1.00 95.69 416 SER A C 1
ATOM 3242 O O . SER A 1 416 ? 3.046 13.032 7.303 1.00 95.69 416 SER A O 1
ATOM 3244 N N . LEU A 1 417 ? 0.787 13.213 7.356 1.00 98.06 417 LEU A N 1
ATOM 3245 C CA . LEU A 1 417 ? 0.482 12.223 6.312 1.00 98.06 417 LEU A CA 1
ATOM 3246 C C . LEU A 1 417 ? 1.038 12.624 4.941 1.00 98.06 417 LEU A C 1
ATOM 3248 O O . LEU A 1 417 ? 1.348 11.761 4.122 1.00 98.06 417 LEU A O 1
ATOM 3252 N N . CYS A 1 418 ? 1.115 13.923 4.653 1.00 98.50 418 CYS A N 1
ATOM 3253 C CA . CYS A 1 418 ? 1.572 14.423 3.366 1.00 98.50 418 CYS A CA 1
ATOM 3254 C C . CYS A 1 418 ? 3.091 14.406 3.291 1.00 98.50 418 CYS A C 1
ATOM 3256 O O . CYS A 1 418 ? 3.781 15.030 4.097 1.00 98.50 418 CYS A O 1
ATOM 3258 N N . ILE A 1 419 ? 3.592 13.701 2.282 1.00 98.06 419 ILE A N 1
ATOM 3259 C CA . ILE A 1 419 ? 5.009 13.472 2.049 1.00 98.06 419 ILE A CA 1
ATOM 3260 C C . ILE A 1 419 ? 5.452 14.308 0.849 1.00 98.06 419 ILE A C 1
ATOM 3262 O O . ILE A 1 419 ? 4.926 14.175 -0.263 1.00 98.06 419 ILE A O 1
ATOM 3266 N N . ALA A 1 420 ? 6.411 15.195 1.096 1.00 98.19 420 ALA A N 1
ATOM 3267 C CA . ALA A 1 420 ? 6.916 16.172 0.145 1.00 98.19 420 ALA A CA 1
ATOM 3268 C C . ALA A 1 420 ? 8.305 15.796 -0.386 1.00 98.19 420 ALA A C 1
ATOM 3270 O O . ALA A 1 420 ? 9.155 15.318 0.366 1.00 98.19 420 ALA A O 1
ATOM 3271 N N . ASP A 1 421 ? 8.538 16.051 -1.675 1.00 96.62 421 ASP A N 1
ATOM 3272 C CA . ASP A 1 421 ? 9.826 15.845 -2.344 1.00 96.62 421 ASP A CA 1
ATOM 3273 C C . ASP A 1 421 ? 10.923 16.795 -1.821 1.00 96.62 421 ASP A C 1
ATOM 3275 O O . ASP A 1 421 ? 10.670 17.708 -1.031 1.00 96.62 421 ASP A O 1
ATOM 3279 N N . THR A 1 422 ? 12.167 16.633 -2.281 1.00 95.94 422 THR A N 1
ATOM 3280 C CA . THR A 1 422 ? 13.300 17.482 -1.873 1.00 95.94 422 THR A CA 1
ATOM 3281 C C . THR A 1 422 ? 13.143 18.960 -2.258 1.00 95.94 422 THR A C 1
ATOM 3283 O O . THR A 1 422 ? 13.859 19.804 -1.713 1.00 95.94 422 THR A O 1
ATOM 3286 N N . THR A 1 423 ? 12.186 19.325 -3.120 1.00 95.69 423 THR A N 1
ATOM 3287 C CA . THR A 1 423 ? 11.819 20.732 -3.368 1.00 95.69 423 THR A CA 1
ATOM 3288 C C . THR A 1 423 ? 10.826 21.240 -2.317 1.00 95.69 423 THR A C 1
ATOM 3290 O O . THR A 1 423 ? 10.994 22.343 -1.801 1.00 95.69 423 THR A O 1
ATOM 3293 N N . GLY A 1 424 ? 9.893 20.392 -1.878 1.00 96.44 424 GLY A N 1
ATOM 3294 C CA . GLY A 1 424 ? 8.811 20.706 -0.938 1.00 96.44 424 GLY A CA 1
ATOM 3295 C C . GLY A 1 424 ? 7.410 20.515 -1.531 1.00 96.44 424 GLY A C 1
ATOM 3296 O O . GLY A 1 424 ? 6.422 20.801 -0.861 1.00 96.44 424 GLY A O 1
ATOM 3297 N N . LYS A 1 425 ? 7.299 20.022 -2.769 1.00 96.19 425 LYS A N 1
ATOM 3298 C CA . LYS A 1 425 ? 6.020 19.694 -3.411 1.00 96.19 425 LYS A CA 1
ATOM 3299 C C . LYS A 1 425 ? 5.500 18.353 -2.861 1.00 96.19 425 LYS A C 1
ATOM 3301 O O . LYS A 1 425 ? 6.270 17.393 -2.818 1.00 96.19 425 LYS A O 1
ATOM 3306 N N . PRO A 1 426 ? 4.209 18.229 -2.493 1.00 97.75 426 PRO A N 1
ATOM 3307 C CA . PRO A 1 426 ? 3.641 16.952 -2.067 1.00 97.75 426 PRO A CA 1
ATOM 3308 C C . PRO A 1 426 ? 3.602 15.959 -3.242 1.00 97.75 426 PRO A C 1
ATOM 3310 O O . PRO A 1 426 ? 3.093 16.266 -4.323 1.00 97.75 426 PRO A O 1
ATOM 3313 N N . ILE A 1 427 ? 4.151 14.763 -3.022 1.00 96.81 427 ILE A N 1
ATOM 3314 C CA . ILE A 1 427 ? 4.251 13.674 -4.016 1.00 96.81 427 ILE A CA 1
ATOM 3315 C C . ILE A 1 427 ? 3.473 12.417 -3.618 1.00 96.81 427 ILE A C 1
ATOM 3317 O O . ILE A 1 427 ? 3.251 11.550 -4.468 1.00 96.81 427 ILE A O 1
ATOM 3321 N N . ARG A 1 428 ? 3.069 12.319 -2.345 1.00 97.75 428 ARG A N 1
ATOM 3322 C CA . ARG A 1 428 ? 2.393 11.166 -1.745 1.00 97.75 428 ARG A CA 1
ATOM 3323 C C . ARG A 1 428 ? 1.665 11.572 -0.457 1.00 97.75 428 ARG A C 1
ATOM 3325 O O . ARG A 1 428 ? 2.080 12.516 0.209 1.00 97.75 428 ARG A O 1
ATOM 3332 N N . VAL A 1 429 ? 0.608 10.850 -0.094 1.00 98.56 429 VAL A N 1
ATOM 3333 C CA . VAL A 1 429 ? -0.095 10.960 1.196 1.00 98.56 429 VAL A CA 1
ATOM 3334 C C . VAL A 1 429 ? -0.173 9.570 1.816 1.00 98.56 429 VAL A C 1
ATOM 3336 O O . VAL A 1 429 ? -0.716 8.671 1.183 1.00 98.56 429 VAL A O 1
ATOM 3339 N N . LEU A 1 430 ? 0.383 9.365 3.007 1.00 98.06 430 LEU A N 1
ATOM 3340 C CA . LEU A 1 430 ? 0.282 8.100 3.743 1.00 98.06 430 LEU A CA 1
ATOM 3341 C C . LEU A 1 430 ? -1.131 7.877 4.288 1.00 98.06 430 LEU A C 1
ATOM 3343 O O . LEU A 1 430 ? -1.873 8.830 4.535 1.00 98.06 430 LEU A O 1
ATOM 3347 N N . SER A 1 431 ? -1.487 6.616 4.529 1.00 96.56 431 SER A N 1
ATOM 3348 C CA . SER A 1 431 ? -2.630 6.296 5.380 1.00 96.56 431 SER A CA 1
ATOM 3349 C C . SER A 1 431 ? -2.325 6.583 6.861 1.00 96.56 431 SER A C 1
ATOM 3351 O O . SER A 1 431 ? -1.159 6.556 7.272 1.00 96.56 431 SER A O 1
ATOM 3353 N N . PRO A 1 432 ? -3.353 6.812 7.703 1.00 94.94 432 PRO A N 1
ATOM 3354 C CA . PRO A 1 432 ? -3.172 6.936 9.149 1.00 94.94 432 PRO A CA 1
ATOM 3355 C C . PRO A 1 432 ? -2.502 5.718 9.801 1.00 94.94 432 PRO A C 1
ATOM 3357 O O . PRO A 1 432 ? -1.761 5.894 10.762 1.00 94.94 432 PRO A O 1
ATOM 3360 N N . GLY A 1 433 ? -2.694 4.507 9.258 1.00 91.44 433 GLY A N 1
ATOM 3361 C CA . GLY A 1 433 ? -2.025 3.289 9.731 1.00 91.44 433 GLY A CA 1
ATOM 3362 C C . GLY A 1 433 ? -0.512 3.330 9.506 1.00 91.44 433 GLY A C 1
ATOM 3363 O O . GLY A 1 433 ? 0.255 3.181 10.455 1.00 91.44 433 GLY A O 1
ATOM 3364 N N . ASN A 1 434 ? -0.070 3.650 8.284 1.00 91.75 434 ASN A N 1
ATOM 3365 C CA . ASN A 1 434 ? 1.359 3.822 7.996 1.00 91.75 434 ASN A CA 1
ATOM 3366 C C . ASN A 1 434 ? 1.982 4.991 8.777 1.00 91.75 434 ASN A C 1
ATOM 3368 O O . ASN A 1 434 ? 3.143 4.916 9.170 1.00 91.75 434 ASN A O 1
ATOM 3372 N N . GLN A 1 435 ? 1.221 6.056 9.050 1.00 92.69 435 GLN A N 1
ATOM 3373 C CA . GLN A 1 435 ? 1.699 7.152 9.897 1.00 92.69 435 GLN A CA 1
ATOM 3374 C C . GLN A 1 435 ? 1.782 6.766 11.378 1.00 92.69 435 GLN A C 1
ATOM 3376 O O . GLN A 1 435 ? 2.705 7.211 12.059 1.00 92.69 435 GLN A O 1
ATOM 3381 N N . TYR A 1 436 ? 0.875 5.919 11.873 1.00 88.75 436 TYR A N 1
ATOM 3382 C CA . TYR A 1 436 ? 0.956 5.365 13.224 1.00 88.75 436 TYR A CA 1
ATOM 3383 C C . TYR A 1 436 ? 2.234 4.536 13.401 1.00 88.75 436 TYR A C 1
ATOM 3385 O O . TYR A 1 436 ? 2.914 4.686 14.410 1.00 88.75 436 TYR A O 1
ATOM 3393 N N . ASP A 1 437 ? 2.613 3.718 12.416 1.00 84.62 437 ASP A N 1
ATOM 3394 C CA . ASP A 1 437 ? 3.834 2.905 12.509 1.00 84.62 437 ASP A CA 1
ATOM 3395 C C . ASP A 1 437 ? 5.137 3.730 12.389 1.00 84.62 437 ASP A C 1
ATOM 3397 O O . ASP A 1 437 ? 6.178 3.293 12.880 1.00 84.62 437 ASP A O 1
ATOM 3401 N N . ILE A 1 438 ? 5.087 4.955 11.841 1.00 87.50 438 ILE A N 1
ATOM 3402 C CA . ILE A 1 438 ? 6.182 5.945 11.934 1.00 87.50 438 ILE A CA 1
ATOM 3403 C C . ILE A 1 438 ? 6.180 6.647 13.303 1.00 87.50 438 ILE A C 1
ATOM 3405 O O . ILE A 1 438 ? 7.225 6.794 13.938 1.00 87.50 438 ILE A O 1
ATOM 3409 N N . ASN A 1 439 ? 5.018 7.139 13.742 1.00 87.88 439 ASN A N 1
ATOM 3410 C CA . ASN A 1 439 ? 4.853 7.894 14.981 1.00 87.88 439 ASN A CA 1
ATOM 3411 C C . ASN A 1 439 ? 3.457 7.650 15.600 1.00 87.88 439 ASN A C 1
ATOM 3413 O O . ASN A 1 439 ? 2.504 8.371 15.280 1.00 87.88 439 ASN A O 1
ATOM 3417 N N . PRO A 1 440 ? 3.342 6.717 16.567 1.00 85.19 440 PRO A N 1
ATOM 3418 C CA . PRO A 1 440 ? 2.081 6.394 17.244 1.00 85.19 440 PRO A CA 1
ATOM 3419 C C . PRO A 1 440 ? 1.396 7.578 17.945 1.00 85.19 440 PRO A C 1
ATOM 3421 O O . PRO A 1 440 ? 0.204 7.525 18.243 1.00 85.19 440 PRO A O 1
ATOM 3424 N N . GLY A 1 441 ? 2.137 8.655 18.233 1.00 88.12 441 GLY A N 1
ATOM 3425 C CA . GLY A 1 441 ? 1.610 9.835 18.915 1.00 88.12 441 GLY A CA 1
ATOM 3426 C C . GLY A 1 441 ? 0.658 10.686 18.066 1.00 88.12 441 GLY A C 1
ATOM 3427 O O . GLY A 1 441 ? -0.212 11.341 18.633 1.00 88.12 441 GLY A O 1
ATOM 3428 N N . VAL A 1 442 ? 0.786 10.656 16.731 1.00 89.44 442 VAL A N 1
ATOM 3429 C CA . VAL A 1 442 ? 0.126 11.601 15.798 1.00 89.44 442 VAL A CA 1
ATOM 3430 C C . VAL A 1 442 ? -1.400 11.610 15.919 1.00 89.44 442 VAL A C 1
ATOM 3432 O O . VAL A 1 442 ? -2.014 12.670 15.819 1.00 89.44 442 VAL A O 1
ATOM 3435 N N . PHE A 1 443 ? -2.007 10.442 16.150 1.00 92.62 443 PHE A N 1
ATOM 3436 C CA . PHE A 1 443 ? -3.461 10.257 16.270 1.00 92.62 443 PHE A CA 1
ATOM 3437 C C . PHE A 1 443 ? -3.858 9.596 17.598 1.00 92.62 443 PHE A C 1
ATOM 3439 O O . PHE A 1 443 ? -4.895 8.942 17.683 1.00 92.62 443 PHE A O 1
ATOM 3446 N N . SER A 1 444 ? -3.029 9.734 18.637 1.00 92.19 444 SER A N 1
ATOM 3447 C CA . SER A 1 444 ? -3.255 9.066 19.921 1.00 92.19 444 SER A CA 1
ATOM 3448 C C . SER A 1 444 ? -4.551 9.544 20.590 1.00 92.19 444 SER A C 1
ATOM 3450 O O . SER A 1 444 ? -4.700 10.720 20.923 1.00 92.19 444 SER A O 1
ATOM 3452 N N . GLY A 1 445 ? -5.496 8.625 20.788 1.00 93.00 445 GLY A N 1
ATOM 3453 C CA . GLY A 1 445 ? -6.814 8.898 21.349 1.00 93.00 445 GLY A CA 1
ATOM 3454 C C . GLY A 1 445 ? -7.830 9.491 20.368 1.00 93.00 445 GLY A C 1
ATOM 3455 O O . GLY A 1 445 ? -8.909 9.875 20.824 1.00 93.00 445 GLY A O 1
ATOM 3456 N N . TYR A 1 446 ? -7.534 9.563 19.063 1.00 95.81 446 TYR A N 1
ATOM 3457 C CA . TYR A 1 446 ? -8.419 10.158 18.052 1.00 95.81 446 TYR A CA 1
ATOM 3458 C C . TYR A 1 446 ? -9.811 9.511 18.045 1.00 95.81 446 TYR A C 1
ATOM 3460 O O . TYR A 1 446 ? -10.836 10.191 18.133 1.00 95.81 446 TYR A O 1
ATOM 3468 N N . TRP A 1 447 ? -9.861 8.179 18.009 1.00 95.94 447 TRP A N 1
ATOM 3469 C CA . TRP A 1 447 ? -11.109 7.422 17.981 1.00 95.94 447 TRP A CA 1
ATOM 3470 C C . TRP A 1 447 ? -11.741 7.234 19.358 1.00 95.94 447 TRP A C 1
ATOM 3472 O O . TRP A 1 447 ? -12.933 6.930 19.440 1.00 95.94 447 TRP A O 1
ATOM 3482 N N . ARG A 1 448 ? -10.991 7.440 20.448 1.00 95.62 448 ARG A N 1
ATOM 3483 C CA . ARG A 1 448 ? -11.399 7.080 21.816 1.00 95.62 448 ARG A CA 1
ATOM 3484 C C . ARG A 1 448 ? -12.806 7.563 22.174 1.00 95.62 448 ARG A C 1
ATOM 3486 O O . ARG A 1 448 ? -13.633 6.754 22.575 1.00 95.62 448 ARG A O 1
ATOM 3493 N N . THR A 1 449 ? -13.117 8.845 21.978 1.00 96.62 449 THR A N 1
ATOM 3494 C CA . THR A 1 449 ? -14.435 9.416 22.328 1.00 96.62 449 THR A CA 1
ATOM 3495 C C . THR A 1 449 ? -15.588 8.857 21.483 1.00 96.62 449 THR A C 1
ATOM 3497 O O . THR A 1 449 ? -16.738 8.867 21.925 1.00 96.62 449 THR A O 1
ATOM 3500 N N . PHE A 1 450 ? -15.311 8.361 20.275 1.00 97.44 450 PHE A N 1
ATOM 3501 C CA . PHE A 1 450 ? -16.293 7.667 19.442 1.00 97.44 450 PHE A CA 1
ATOM 3502 C C . PHE A 1 450 ? -16.474 6.214 19.905 1.00 97.44 450 PHE A C 1
ATOM 3504 O O . PHE A 1 450 ? -17.600 5.789 20.162 1.00 97.44 450 PHE A O 1
ATOM 3511 N N . VAL A 1 451 ? -15.372 5.484 20.112 1.00 97.62 451 VAL A N 1
ATOM 3512 C CA . VAL A 1 451 ? -15.371 4.094 20.605 1.00 97.62 451 VAL A CA 1
ATOM 3513 C C . VAL A 1 451 ? -15.996 3.996 22.002 1.00 97.62 451 VAL A C 1
ATOM 3515 O O . VAL A 1 451 ? -16.744 3.060 22.272 1.00 97.62 451 VAL A O 1
ATOM 3518 N N . ASP A 1 452 ? -15.772 4.982 22.878 1.00 97.81 452 ASP A N 1
ATOM 3519 C CA . ASP A 1 452 ? -16.420 5.093 24.191 1.00 97.81 452 ASP A CA 1
ATOM 3520 C C . ASP A 1 452 ? -17.956 5.070 24.066 1.00 97.81 452 ASP A C 1
ATOM 3522 O O . ASP A 1 452 ? -18.601 4.222 24.685 1.00 97.81 452 ASP A O 1
ATOM 3526 N N . LYS A 1 453 ? -18.528 5.910 23.191 1.00 98.12 453 LYS A N 1
ATOM 3527 C CA . LYS A 1 453 ? -19.981 5.996 22.942 1.00 98.12 453 LYS A CA 1
ATOM 3528 C C . LYS A 1 453 ? -20.549 4.750 22.258 1.00 98.12 453 LYS A C 1
ATOM 3530 O O . LYS A 1 453 ? -21.662 4.327 22.567 1.00 98.12 453 LYS A O 1
ATOM 3535 N N . VAL A 1 454 ? -19.798 4.156 21.327 1.00 97.44 454 VAL A N 1
ATOM 3536 C CA . VAL A 1 454 ? -20.190 2.907 20.651 1.00 97.44 454 VAL A CA 1
ATOM 3537 C C . VAL A 1 454 ? -20.273 1.758 21.660 1.00 97.44 454 VAL A C 1
ATOM 3539 O O . VAL A 1 454 ? -21.265 1.028 21.668 1.00 97.44 454 VAL A O 1
ATOM 3542 N N . TRP A 1 455 ? -19.285 1.634 22.554 1.00 97.12 455 TRP A N 1
ATOM 3543 C CA . TRP A 1 455 ? -19.293 0.613 23.605 1.00 97.12 455 TRP A CA 1
ATOM 3544 C C . TRP A 1 455 ? -20.429 0.838 24.606 1.00 97.12 455 TRP A C 1
ATOM 3546 O O . TRP A 1 455 ? -21.142 -0.111 24.923 1.00 97.12 455 TRP A O 1
ATOM 3556 N N . GLU A 1 456 ? -20.645 2.079 25.052 1.00 97.62 456 GLU A N 1
ATOM 3557 C CA . GLU A 1 456 ? -21.744 2.438 25.956 1.00 97.62 456 GLU A CA 1
ATOM 3558 C C . GLU A 1 456 ? -23.113 2.040 25.376 1.00 97.62 456 GLU A C 1
ATOM 3560 O O . GLU A 1 456 ? -23.872 1.317 26.026 1.00 97.62 456 GLU A O 1
ATOM 3565 N N . ASN A 1 457 ? -23.403 2.415 24.124 1.00 97.88 457 ASN A N 1
ATOM 3566 C CA . ASN A 1 457 ? -24.658 2.071 23.445 1.00 97.88 457 ASN A CA 1
ATOM 3567 C C . ASN A 1 457 ? -24.910 0.550 23.390 1.00 97.88 457 ASN A C 1
ATOM 3569 O O . ASN A 1 457 ? -26.043 0.108 23.592 1.00 97.88 457 ASN A O 1
ATOM 3573 N N . TYR A 1 458 ? -23.869 -0.255 23.156 1.00 98.12 458 TYR A N 1
ATOM 3574 C CA . TYR A 1 458 ? -23.986 -1.714 23.059 1.00 98.12 458 TYR A CA 1
ATOM 3575 C C . TYR A 1 458 ? -23.877 -2.461 24.403 1.00 98.12 458 TYR A C 1
ATOM 3577 O O . TYR A 1 458 ? -23.915 -3.691 24.417 1.00 98.12 458 TYR A O 1
ATOM 3585 N N . THR A 1 459 ? -23.838 -1.765 25.547 1.00 97.75 459 THR A N 1
ATOM 3586 C CA . THR A 1 459 ? -24.099 -2.402 26.858 1.00 97.75 459 THR A CA 1
ATOM 3587 C C . THR A 1 459 ? -25.574 -2.798 27.009 1.00 97.75 459 THR A C 1
ATOM 3589 O O . THR A 1 459 ? -25.899 -3.884 27.491 1.00 97.75 459 THR A O 1
ATOM 3592 N N . THR A 1 460 ? -26.493 -1.945 26.544 1.00 97.00 460 THR A N 1
ATOM 3593 C CA . THR A 1 460 ? -27.949 -2.115 26.722 1.00 97.00 460 THR A CA 1
ATOM 3594 C C . THR A 1 460 ? -28.672 -2.625 25.473 1.00 97.00 460 THR A C 1
ATOM 3596 O O . THR A 1 460 ? -29.802 -3.103 25.579 1.00 97.00 460 THR A O 1
ATOM 3599 N N . ARG A 1 461 ? -28.033 -2.570 24.298 1.00 97.62 461 ARG A N 1
ATOM 3600 C CA . ARG A 1 461 ? -28.614 -2.921 22.990 1.00 97.62 461 ARG A CA 1
ATOM 3601 C C . ARG A 1 461 ? -27.773 -3.969 22.269 1.00 97.62 461 ARG A C 1
ATOM 3603 O O . ARG A 1 461 ? -26.553 -3.934 22.371 1.00 97.62 461 ARG A O 1
ATOM 3610 N N . ASP A 1 462 ? -28.412 -4.850 21.501 1.00 97.31 462 ASP A N 1
ATOM 3611 C CA . ASP A 1 462 ? -27.690 -5.731 20.573 1.00 97.31 462 ASP A CA 1
ATOM 3612 C C . ASP A 1 462 ? -27.091 -4.915 19.419 1.00 97.31 462 ASP A C 1
ATOM 3614 O O . ASP A 1 462 ? -27.795 -4.151 18.755 1.00 97.31 462 ASP A O 1
ATOM 3618 N N . LEU A 1 463 ? -25.812 -5.147 19.132 1.00 97.12 463 LEU A N 1
ATOM 3619 C CA . LEU A 1 463 ? -25.281 -5.038 17.777 1.00 97.12 463 LEU A CA 1
ATOM 3620 C C . LEU A 1 463 ? -25.685 -6.320 17.038 1.00 97.12 463 LEU A C 1
ATOM 3622 O O . LEU A 1 463 ? -25.486 -7.411 17.567 1.00 97.12 463 LEU A O 1
ATOM 3626 N N . VAL A 1 464 ? -26.253 -6.215 15.837 1.00 96.38 464 VAL A N 1
ATOM 3627 C CA . VAL A 1 464 ? -26.590 -7.382 15.004 1.00 96.38 464 VAL A CA 1
ATOM 3628 C C . VAL A 1 464 ? -25.806 -7.291 13.703 1.00 96.38 464 VAL A C 1
ATOM 3630 O O . VAL A 1 464 ? -25.951 -6.324 12.959 1.00 96.38 464 VAL A O 1
ATOM 3633 N N . ILE A 1 465 ? -24.960 -8.288 13.457 1.00 94.06 465 ILE A N 1
ATOM 3634 C CA . ILE A 1 465 ? -24.064 -8.373 12.305 1.00 94.06 465 ILE A CA 1
ATOM 3635 C C . ILE A 1 465 ? -24.621 -9.434 11.356 1.00 94.06 465 ILE A C 1
ATOM 3637 O O . ILE A 1 465 ? -24.644 -10.617 11.695 1.00 94.06 465 ILE A O 1
ATOM 3641 N N . ASP A 1 466 ? -25.052 -9.024 10.164 1.00 93.44 466 ASP A N 1
ATOM 3642 C CA . ASP A 1 466 ? -25.281 -9.964 9.067 1.00 93.44 466 ASP A CA 1
ATOM 3643 C C . ASP A 1 466 ? -23.927 -10.338 8.462 1.00 93.44 466 ASP A C 1
ATOM 3645 O O . ASP A 1 466 ? -23.328 -9.561 7.721 1.00 93.44 466 ASP A O 1
ATOM 3649 N N . THR A 1 467 ? -23.439 -11.534 8.787 1.00 89.25 467 THR A N 1
ATOM 3650 C CA . THR A 1 467 ? -22.159 -12.037 8.268 1.00 89.25 467 THR A CA 1
ATOM 3651 C C . THR A 1 467 ? -22.194 -12.359 6.769 1.00 89.25 467 THR A C 1
ATOM 3653 O O . THR A 1 467 ? -21.165 -12.717 6.197 1.00 89.25 467 THR A O 1
ATOM 3656 N N . GLN A 1 468 ? -23.378 -12.335 6.137 1.00 88.31 468 GLN A N 1
ATOM 3657 C CA . GLN A 1 468 ? -23.633 -12.765 4.753 1.00 88.31 468 GLN A CA 1
ATOM 3658 C C . GLN A 1 468 ? -23.082 -14.171 4.430 1.00 88.31 468 GLN A C 1
ATOM 3660 O O . GLN A 1 468 ? -22.823 -14.527 3.278 1.00 88.31 468 GLN A O 1
ATOM 3665 N N . SER A 1 469 ? -22.910 -14.992 5.470 1.00 87.62 469 SER A N 1
ATOM 3666 C CA . SER A 1 469 ? -22.275 -16.307 5.437 1.00 87.62 469 SER A CA 1
ATOM 3667 C C . SER A 1 469 ? -23.226 -17.393 5.953 1.00 87.62 469 SER A C 1
ATOM 3669 O O . SER A 1 469 ? -24.351 -17.118 6.368 1.00 87.62 469 SER A O 1
ATOM 3671 N N . LYS A 1 470 ? -22.757 -18.647 6.019 1.00 89.12 470 LYS A N 1
ATOM 3672 C CA . LYS A 1 470 ? -23.503 -19.746 6.663 1.00 89.12 470 LYS A CA 1
ATOM 3673 C C . LYS A 1 470 ? -23.717 -19.572 8.180 1.00 89.12 470 LYS A C 1
ATOM 3675 O O . LYS A 1 470 ? -24.424 -20.383 8.766 1.00 89.12 470 LYS A O 1
ATOM 3680 N N . VAL A 1 471 ? -23.090 -18.572 8.808 1.00 90.44 471 VAL A N 1
ATOM 3681 C CA . VAL A 1 471 ? -23.348 -18.167 10.203 1.00 90.44 471 VAL A CA 1
ATOM 3682 C C . VAL A 1 471 ? -24.610 -17.293 10.294 1.00 90.44 471 VAL A C 1
ATOM 3684 O O . VAL A 1 471 ? -25.328 -17.355 11.287 1.00 90.44 471 VAL A O 1
ATOM 3687 N N . GLY A 1 472 ? -24.933 -16.530 9.243 1.00 92.81 472 GLY A N 1
ATOM 3688 C CA . GLY A 1 472 ? -26.092 -15.639 9.209 1.00 92.81 472 GLY A CA 1
ATOM 3689 C C . GLY A 1 472 ? -25.946 -14.437 10.146 1.00 92.81 472 GLY A C 1
ATOM 3690 O O . GLY A 1 472 ? -24.915 -13.762 10.136 1.00 92.81 472 GLY A O 1
ATOM 3691 N N . MET A 1 473 ? -26.991 -14.169 10.930 1.00 96.00 473 MET A N 1
ATOM 3692 C CA . MET A 1 473 ? -27.074 -13.042 11.865 1.00 96.00 473 MET A CA 1
ATOM 3693 C C . MET A 1 473 ? -26.411 -13.387 13.203 1.00 96.00 473 MET A C 1
ATOM 3695 O O . MET A 1 473 ? -26.916 -14.235 13.937 1.00 96.00 473 MET A O 1
ATOM 3699 N N . VAL A 1 474 ? -25.335 -12.685 13.554 1.00 96.12 474 VAL A N 1
ATOM 3700 C CA . VAL A 1 474 ? -24.678 -12.782 14.866 1.00 96.12 474 VAL A CA 1
ATOM 3701 C C . VAL A 1 474 ? -25.090 -11.590 15.723 1.00 96.12 474 VAL A C 1
ATOM 3703 O O . VAL A 1 474 ? -24.969 -10.442 15.295 1.00 96.12 474 VAL A O 1
ATOM 3706 N N . LYS A 1 475 ? -25.562 -11.841 16.946 1.00 97.44 475 LYS A N 1
ATOM 3707 C CA . LYS A 1 475 ? -25.770 -10.786 17.946 1.00 97.44 475 LYS A CA 1
ATOM 3708 C C . LYS A 1 475 ? -24.504 -10.577 18.759 1.00 97.44 475 LYS A C 1
ATOM 3710 O O . LYS A 1 475 ? -23.829 -11.546 19.090 1.00 97.44 475 LYS A O 1
ATOM 3715 N N . CYS A 1 476 ? -24.232 -9.335 19.138 1.00 97.12 476 CYS A N 1
ATOM 3716 C CA . CYS A 1 476 ? -23.148 -8.974 20.036 1.00 97.12 476 CYS A CA 1
ATOM 3717 C C . CYS A 1 476 ? -23.605 -7.962 21.097 1.00 97.12 476 CYS A C 1
ATOM 3719 O O . CYS A 1 476 ? -24.405 -7.065 20.817 1.00 97.12 476 CYS A O 1
ATOM 3721 N N . ARG A 1 477 ? -23.059 -8.080 22.310 1.00 97.94 477 ARG A N 1
ATOM 3722 C CA . ARG A 1 477 ? -23.339 -7.212 23.462 1.00 97.94 477 ARG A CA 1
ATOM 3723 C C . ARG A 1 477 ? -22.057 -6.905 24.230 1.00 97.94 477 ARG A C 1
ATOM 3725 O O . ARG A 1 477 ? -21.229 -7.793 24.420 1.00 97.94 477 ARG A O 1
ATOM 3732 N N . VAL A 1 478 ? -21.889 -5.672 24.701 1.00 98.19 478 VAL A N 1
ATOM 3733 C CA . VAL A 1 478 ? -20.784 -5.321 25.604 1.00 98.19 478 VAL A CA 1
ATOM 3734 C C . VAL A 1 478 ? -21.116 -5.829 27.005 1.00 98.19 478 VAL A C 1
ATOM 3736 O O . VAL A 1 478 ? -22.102 -5.410 27.609 1.00 98.19 478 VAL A O 1
ATOM 3739 N N . ILE A 1 479 ? -20.304 -6.758 27.512 1.00 96.31 479 ILE A N 1
ATOM 3740 C CA . ILE A 1 479 ? -20.478 -7.415 28.811 1.00 96.31 479 ILE A CA 1
ATOM 3741 C C . ILE A 1 479 ? -19.153 -7.318 29.571 1.00 96.31 479 ILE A C 1
ATOM 3743 O O . ILE A 1 479 ? -18.160 -7.953 29.212 1.00 96.31 479 ILE A O 1
ATOM 3747 N N . GLY A 1 480 ? -19.134 -6.507 30.630 1.00 93.94 480 GLY A N 1
ATOM 3748 C CA . GLY A 1 480 ? -17.893 -6.114 31.296 1.00 93.94 480 GLY A CA 1
ATOM 3749 C C . GLY A 1 480 ? -17.117 -5.118 30.432 1.00 93.94 480 GLY A C 1
ATOM 3750 O O . GLY A 1 480 ? -17.629 -4.045 30.129 1.00 93.94 480 GLY A O 1
ATOM 3751 N N . GLN A 1 481 ? -15.892 -5.471 30.037 1.00 93.06 481 GLN A N 1
ATOM 3752 C CA . GLN A 1 481 ? -15.037 -4.644 29.167 1.00 93.06 481 GLN A CA 1
ATOM 3753 C C . GLN A 1 481 ? -14.934 -5.186 27.726 1.00 93.06 481 GLN A C 1
ATOM 3755 O O . GLN A 1 481 ? -14.237 -4.608 26.895 1.00 93.06 481 GLN A O 1
ATOM 3760 N N . GLU A 1 482 ? -15.633 -6.282 27.422 1.00 96.81 482 GLU A N 1
ATOM 3761 C CA . GLU A 1 482 ? -15.528 -7.019 26.159 1.00 96.81 482 GLU A CA 1
ATOM 3762 C C . GLU A 1 482 ? -16.839 -6.955 25.369 1.00 96.81 482 GLU A C 1
ATOM 3764 O O . GLU A 1 482 ? -17.923 -7.049 25.948 1.00 96.81 482 GLU A O 1
ATOM 3769 N N . LEU A 1 483 ? -16.754 -6.886 24.040 1.00 97.00 483 LEU A N 1
ATOM 3770 C CA . LEU A 1 483 ? -17.876 -7.186 23.152 1.00 97.00 483 LEU A CA 1
ATOM 3771 C C . LEU A 1 483 ? -17.961 -8.714 22.990 1.00 97.00 483 LEU A C 1
ATOM 3773 O O . LEU A 1 483 ? -17.036 -9.339 22.475 1.00 97.00 483 LEU A O 1
ATOM 3777 N N . LYS A 1 484 ? -19.048 -9.331 23.457 1.00 96.50 484 LYS A N 1
ATOM 3778 C CA . LYS A 1 484 ? -19.286 -10.782 23.363 1.00 96.50 484 LYS A CA 1
ATOM 3779 C C . LYS A 1 484 ? -20.335 -11.050 22.297 1.00 96.50 484 LYS A C 1
ATOM 3781 O O . LYS A 1 484 ? -21.326 -10.326 22.248 1.00 96.50 484 LYS A O 1
ATOM 3786 N N . CYS A 1 485 ? -20.117 -12.064 21.465 1.00 95.75 485 CYS A N 1
ATOM 3787 C CA . CYS A 1 485 ? -20.967 -12.375 20.317 1.00 95.75 485 CYS A CA 1
ATOM 3788 C C . CYS A 1 485 ? -21.493 -13.815 20.375 1.00 95.75 485 CYS A C 1
ATOM 3790 O O . CYS A 1 485 ? -20.777 -14.721 20.804 1.00 95.75 485 CYS A O 1
ATOM 3792 N N . ASP A 1 486 ? -22.728 -14.032 19.925 1.00 94.88 486 ASP A N 1
ATOM 3793 C CA . ASP A 1 486 ? -23.368 -15.350 19.913 1.00 94.88 486 ASP A CA 1
ATOM 3794 C C . ASP A 1 486 ? -22.569 -16.341 19.050 1.00 94.88 486 ASP A C 1
ATOM 3796 O O . ASP A 1 486 ? -22.240 -16.073 17.894 1.00 94.88 486 ASP A O 1
ATOM 3800 N N . GLY A 1 487 ? -22.233 -17.500 19.624 1.00 88.38 487 GLY A N 1
ATOM 3801 C CA . GLY A 1 487 ? -21.415 -18.527 18.967 1.00 88.38 487 GLY A CA 1
ATOM 3802 C C . GLY A 1 487 ? -19.914 -18.215 18.873 1.00 88.38 487 GLY A C 1
ATOM 3803 O O . GLY A 1 487 ? -19.172 -19.033 18.329 1.00 88.38 487 GLY A O 1
ATOM 3804 N N . HIS A 1 488 ? -19.452 -17.077 19.399 1.00 89.38 488 HIS A N 1
ATOM 3805 C CA . HIS A 1 488 ? -18.032 -16.738 19.482 1.00 89.38 488 HIS A CA 1
ATOM 3806 C C . HIS A 1 488 ? -17.393 -17.299 20.765 1.00 89.38 488 HIS A C 1
ATOM 3808 O O . HIS A 1 488 ? -18.013 -17.337 21.826 1.00 89.38 488 HIS A O 1
ATOM 3814 N N . ASP A 1 489 ? -16.138 -17.734 20.671 1.00 82.25 489 ASP A N 1
ATOM 3815 C CA . ASP A 1 489 ? -15.414 -18.485 21.707 1.00 82.25 489 ASP A CA 1
ATOM 3816 C C . ASP A 1 489 ? -14.794 -17.617 22.818 1.00 82.25 489 ASP A C 1
ATOM 3818 O O . ASP A 1 489 ? -14.402 -18.130 23.867 1.00 82.25 489 ASP A O 1
ATOM 3822 N N . ARG A 1 490 ? -14.725 -16.296 22.615 1.00 85.94 490 ARG A N 1
ATOM 3823 C CA . ARG A 1 490 ? -14.066 -15.337 23.518 1.00 85.94 490 ARG A CA 1
ATOM 3824 C C . ARG A 1 490 ? -14.750 -13.967 23.511 1.00 85.94 490 ARG A C 1
ATOM 3826 O O . ARG A 1 490 ? -15.603 -13.683 22.670 1.00 85.94 490 ARG A O 1
ATOM 3833 N N . GLY A 1 491 ? -14.351 -13.085 24.422 1.00 90.56 491 GLY A N 1
ATOM 3834 C CA . GLY A 1 491 ? -14.633 -11.660 24.274 1.00 90.56 491 GLY A CA 1
ATOM 3835 C C . GLY A 1 491 ? -13.743 -11.015 23.208 1.00 90.56 491 GLY A C 1
ATOM 3836 O O . GLY A 1 491 ? -12.596 -11.422 22.998 1.00 90.56 491 GLY A O 1
ATOM 3837 N N . LEU A 1 492 ? -14.274 -10.002 22.528 1.00 93.62 492 LEU A N 1
ATOM 3838 C CA . LEU A 1 492 ? -13.491 -9.069 21.726 1.00 93.62 492 LEU A CA 1
ATOM 3839 C C . LEU A 1 492 ? -13.129 -7.854 22.597 1.00 93.62 492 LEU A C 1
ATOM 3841 O O . LEU A 1 492 ? -14.027 -7.277 23.222 1.00 93.62 492 LEU A O 1
ATOM 3845 N N . PRO A 1 493 ? -11.846 -7.455 22.670 1.00 95.12 493 PRO A N 1
ATOM 3846 C CA . PRO A 1 493 ? -11.441 -6.269 23.415 1.00 95.12 493 PRO A CA 1
ATOM 3847 C C . PRO A 1 493 ? -11.993 -4.991 22.770 1.00 95.12 493 PRO A C 1
ATOM 3849 O O . PRO A 1 493 ? -12.427 -4.974 21.617 1.00 95.12 493 PRO A O 1
ATOM 3852 N N . LYS A 1 494 ? -11.960 -3.895 23.526 1.00 96.06 494 LYS A N 1
ATOM 3853 C CA . LY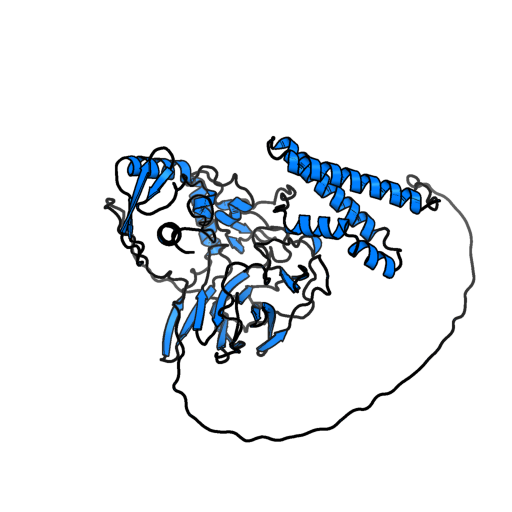S A 1 494 ? -12.222 -2.557 22.996 1.00 96.06 494 LYS A CA 1
ATOM 3854 C C . LYS A 1 494 ? -11.041 -2.122 22.109 1.00 96.06 494 LYS A C 1
ATOM 3856 O O . LYS A 1 494 ? -9.919 -2.196 22.607 1.00 96.06 494 LYS A O 1
ATOM 3861 N N . PRO A 1 495 ? -11.264 -1.698 20.851 1.00 95.75 495 PRO A N 1
ATOM 3862 C CA . PRO A 1 495 ? -10.184 -1.320 19.949 1.00 95.75 495 PRO A CA 1
ATOM 3863 C C . PRO A 1 495 ? -9.533 0.002 20.357 1.00 95.75 495 PRO A C 1
ATOM 3865 O O . PRO A 1 495 ? -10.204 0.889 20.899 1.00 95.75 495 PRO A O 1
ATOM 3868 N N . ASP A 1 496 ? -8.251 0.143 20.031 1.00 93.31 496 ASP A N 1
ATOM 3869 C CA . ASP A 1 496 ? -7.540 1.423 20.040 1.00 93.31 496 ASP A CA 1
ATOM 3870 C C . ASP A 1 496 ? -7.448 2.061 18.635 1.00 93.31 496 ASP A C 1
ATOM 3872 O O . ASP A 1 496 ? -8.103 1.630 17.680 1.00 93.31 496 ASP A O 1
ATOM 3876 N N . ASP A 1 497 ? -6.667 3.137 18.509 1.00 92.00 497 ASP A N 1
ATOM 3877 C CA . ASP A 1 497 ? -6.474 3.825 17.232 1.00 92.00 497 ASP A CA 1
ATOM 3878 C C . ASP A 1 497 ? -5.716 2.962 16.203 1.00 92.00 497 ASP A C 1
ATOM 3880 O O . ASP A 1 497 ? -6.037 3.030 15.017 1.00 92.00 497 ASP A O 1
ATOM 3884 N N . LYS A 1 498 ? -4.754 2.119 16.620 1.00 90.00 498 LYS A N 1
ATOM 3885 C CA . LYS A 1 498 ? -4.030 1.213 15.710 1.00 90.00 498 LYS A CA 1
ATOM 3886 C C . LYS A 1 498 ? -4.967 0.140 15.175 1.00 90.00 498 LYS A C 1
ATOM 3888 O O . LYS A 1 498 ? -4.957 -0.111 13.973 1.00 90.00 498 LYS A O 1
ATOM 3893 N N . ASP A 1 499 ? -5.796 -0.443 16.038 1.00 92.38 499 ASP A N 1
ATOM 3894 C CA . ASP A 1 499 ? -6.783 -1.449 15.644 1.00 92.38 499 ASP A CA 1
ATOM 3895 C C . ASP A 1 499 ? -7.716 -0.919 14.546 1.00 92.38 499 ASP A C 1
ATOM 3897 O O . ASP A 1 499 ? -7.967 -1.605 13.557 1.00 92.38 499 ASP A O 1
ATOM 3901 N N . ILE A 1 500 ? -8.190 0.324 14.684 1.00 93.31 500 ILE A N 1
ATOM 3902 C CA . ILE A 1 500 ? -9.110 0.952 13.723 1.00 93.31 500 ILE A CA 1
ATOM 3903 C C . ILE A 1 500 ? -8.394 1.381 12.436 1.00 93.31 500 ILE A C 1
ATOM 3905 O O . ILE A 1 500 ? -8.950 1.215 11.351 1.00 93.31 500 ILE A O 1
ATOM 3909 N N . TRP A 1 501 ? -7.173 1.919 12.517 1.00 91.44 501 TRP A N 1
ATOM 3910 C CA . TRP A 1 501 ? -6.426 2.338 11.325 1.00 91.44 501 TRP A CA 1
ATOM 3911 C C . TRP A 1 501 ? -5.810 1.174 10.539 1.00 91.44 501 TRP A C 1
ATOM 3913 O O . TRP A 1 501 ? -5.651 1.292 9.325 1.00 91.44 501 TRP A O 1
ATOM 3923 N N . GLY A 1 502 ? -5.442 0.084 11.216 1.00 86.81 502 GLY A N 1
ATOM 3924 C CA . GLY A 1 502 ? -4.806 -1.093 10.623 1.00 86.81 502 GLY A CA 1
ATOM 3925 C C . GLY A 1 502 ? -5.768 -2.225 10.261 1.00 86.81 502 GLY A C 1
ATOM 3926 O O . GLY A 1 502 ? -5.406 -3.056 9.443 1.00 86.81 502 GLY A O 1
ATOM 3927 N N . CYS A 1 503 ? -6.971 -2.276 10.848 1.00 89.00 503 CYS A N 1
ATOM 3928 C CA . CYS A 1 503 ? -7.993 -3.316 10.627 1.00 89.00 503 CYS A CA 1
ATOM 3929 C C . CYS A 1 503 ? -7.570 -4.775 10.928 1.00 89.00 503 CYS A C 1
ATOM 3931 O O . CYS A 1 503 ? -8.359 -5.687 10.699 1.00 89.00 503 CYS A O 1
ATOM 3933 N N . ASN A 1 504 ? -6.376 -5.011 11.486 1.00 85.25 504 ASN A N 1
ATOM 3934 C CA . ASN A 1 504 ? -5.789 -6.350 11.646 1.00 85.25 504 ASN A CA 1
ATOM 3935 C C . ASN A 1 504 ? -5.209 -6.654 13.044 1.00 85.25 504 ASN A C 1
ATOM 3937 O O . ASN A 1 504 ? -4.680 -7.745 13.265 1.00 85.25 504 ASN A O 1
ATOM 3941 N N . SER A 1 505 ? -5.340 -5.739 14.010 1.00 88.75 505 SER A N 1
ATOM 3942 C CA . SER A 1 505 ? -4.930 -5.942 15.408 1.00 88.75 505 SER A CA 1
ATOM 3943 C C . SER A 1 505 ? -6.123 -5.964 16.384 1.00 88.75 505 SER A C 1
ATOM 3945 O O . SER A 1 505 ? -7.282 -5.819 15.987 1.00 8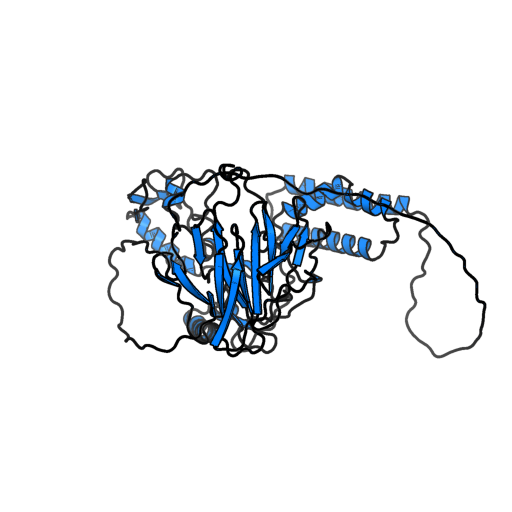8.75 505 SER A O 1
ATOM 3947 N N . GLY A 1 506 ? -5.854 -6.264 17.661 1.00 90.81 506 GLY A N 1
ATOM 3948 C CA . GLY A 1 506 ? -6.841 -6.203 18.746 1.00 90.81 506 GLY A CA 1
ATOM 3949 C C . GLY A 1 506 ? -8.091 -7.065 18.501 1.00 90.81 506 GLY A C 1
ATOM 3950 O O . GLY A 1 506 ? -7.970 -8.293 18.405 1.00 90.81 506 GLY A O 1
ATOM 3951 N N . PRO A 1 507 ? -9.305 -6.484 18.423 1.00 91.25 507 PRO A N 1
ATOM 3952 C CA . PRO A 1 507 ? -10.522 -7.238 18.134 1.00 91.25 507 PRO A CA 1
ATOM 3953 C C . PRO A 1 507 ? -10.628 -7.694 16.673 1.00 91.25 507 PRO A C 1
ATOM 3955 O O . PRO A 1 507 ? -11.420 -8.590 16.399 1.00 91.25 507 PRO A O 1
ATOM 3958 N N . PHE A 1 508 ? -9.843 -7.132 15.752 1.00 91.12 508 PHE A N 1
ATOM 3959 C CA . PHE A 1 508 ? -9.865 -7.483 14.329 1.00 91.12 508 PHE A CA 1
ATOM 3960 C C . PHE A 1 508 ? -8.808 -8.534 13.950 1.00 91.12 508 PHE A C 1
ATOM 3962 O O . PHE A 1 508 ? -8.892 -9.140 12.888 1.00 91.12 508 PHE A O 1
ATOM 3969 N N . ALA A 1 509 ? -7.849 -8.828 14.834 1.00 87.75 509 ALA A N 1
ATOM 3970 C CA . ALA A 1 509 ? -6.821 -9.839 14.590 1.00 87.75 509 ALA A CA 1
ATOM 3971 C C . ALA A 1 509 ? -7.416 -11.237 14.335 1.00 87.75 509 ALA A C 1
ATOM 3973 O O . ALA A 1 509 ? -8.078 -11.810 15.208 1.00 87.75 509 ALA A O 1
ATOM 3974 N N . ILE A 1 510 ? -7.147 -11.811 13.159 1.00 84.81 510 ILE A N 1
ATOM 3975 C CA . ILE A 1 510 ? -7.504 -13.189 12.785 1.00 84.81 510 ILE A CA 1
ATOM 3976 C C . ILE A 1 510 ? -6.256 -14.079 12.896 1.00 84.81 510 ILE A C 1
ATOM 3978 O O . ILE A 1 510 ? -5.195 -13.748 12.376 1.00 84.81 510 ILE A O 1
ATOM 3982 N N . SER A 1 511 ? -6.382 -15.227 13.565 1.00 79.50 511 SER A N 1
ATOM 3983 C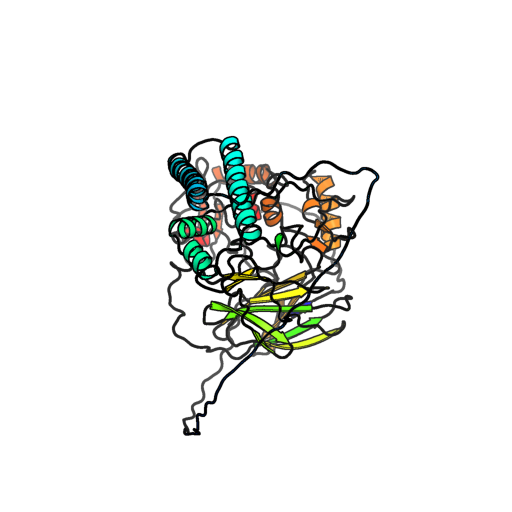 CA . SER A 1 511 ? -5.326 -16.242 13.701 1.00 79.50 511 SER A CA 1
ATOM 3984 C C . SER A 1 511 ? -5.711 -17.549 12.994 1.00 79.50 511 SER A C 1
ATOM 3986 O O . SER A 1 511 ? -6.884 -17.768 12.697 1.00 79.50 511 SER A O 1
ATOM 3988 N N . GLU A 1 512 ? -4.751 -18.457 12.762 1.00 76.62 512 GLU A N 1
ATOM 3989 C CA . GLU A 1 512 ? -5.015 -19.761 12.112 1.00 76.62 512 GLU A CA 1
ATOM 3990 C C . GLU A 1 512 ? -6.073 -20.615 12.849 1.00 76.62 512 GLU A C 1
ATOM 3992 O O . GLU A 1 512 ? -6.728 -21.448 12.229 1.00 76.62 512 GLU A O 1
ATOM 3997 N N . ASN A 1 513 ? -6.268 -20.383 14.155 1.00 79.12 513 ASN A N 1
ATOM 3998 C CA . ASN A 1 513 ? -7.242 -21.082 15.003 1.00 79.12 513 ASN A CA 1
ATOM 3999 C C . ASN A 1 513 ? -8.514 -20.257 15.288 1.00 79.12 513 ASN A C 1
ATOM 4001 O O . ASN A 1 513 ? -9.294 -20.627 16.165 1.00 79.12 513 ASN A O 1
ATOM 4005 N N . ALA A 1 514 ? -8.723 -19.128 14.602 1.00 82.50 514 ALA A N 1
ATOM 4006 C CA . ALA A 1 514 ? -9.907 -18.297 14.793 1.00 82.50 514 ALA A CA 1
ATOM 4007 C C . ALA A 1 514 ? -11.199 -19.073 14.481 1.00 82.50 514 ALA A C 1
ATOM 4009 O O . ALA A 1 514 ? -11.296 -19.776 13.472 1.00 82.50 514 ALA A O 1
ATOM 4010 N N . SER A 1 515 ? -12.219 -18.924 15.331 1.00 86.25 515 SER A N 1
ATOM 4011 C CA . SER A 1 515 ? -13.524 -19.532 15.078 1.00 86.25 515 SER A CA 1
ATOM 4012 C C . SER A 1 515 ? -14.169 -18.957 13.814 1.00 86.25 515 SER A C 1
ATOM 4014 O O . SER A 1 515 ? -13.939 -17.807 13.437 1.00 86.25 515 SER A O 1
ATOM 4016 N N . LEU A 1 516 ? -15.035 -19.746 13.167 1.00 87.88 516 LEU A N 1
ATOM 4017 C CA . LEU A 1 516 ? -15.756 -19.293 11.973 1.00 87.88 516 LEU A CA 1
ATOM 4018 C C . LEU A 1 516 ? -16.523 -17.987 12.240 1.00 87.88 516 LEU A C 1
ATOM 4020 O O . LEU A 1 516 ? -16.549 -17.108 11.381 1.00 87.88 516 LEU A O 1
ATOM 4024 N N . VAL A 1 517 ? -17.111 -17.854 13.434 1.00 89.25 517 VAL A N 1
ATOM 4025 C CA . VAL A 1 517 ? -17.797 -16.631 13.863 1.00 89.25 517 VAL A CA 1
ATOM 4026 C C . VAL A 1 517 ? -16.819 -15.457 13.866 1.00 89.25 517 VAL A C 1
ATOM 4028 O O . VAL A 1 517 ? -17.104 -14.471 13.197 1.00 89.25 517 VAL A O 1
ATOM 4031 N N . HIS A 1 518 ? -15.632 -15.588 14.478 1.00 89.00 518 HIS A N 1
ATOM 4032 C CA . HIS A 1 518 ? -14.595 -14.543 14.442 1.00 89.00 518 HIS A CA 1
ATOM 4033 C C . HIS A 1 518 ? -14.265 -14.104 13.010 1.00 89.00 518 HIS A C 1
ATOM 4035 O O . HIS A 1 518 ? -14.373 -12.929 12.672 1.00 89.00 518 HIS A O 1
ATOM 4041 N N . THR A 1 519 ? -13.965 -15.069 12.133 1.00 87.56 519 THR A N 1
ATOM 4042 C CA . THR A 1 519 ? -13.600 -14.824 10.721 1.00 87.56 519 THR A CA 1
ATOM 4043 C C . THR A 1 519 ? -14.728 -14.263 9.846 1.00 87.56 519 THR A C 1
ATOM 4045 O O . THR A 1 519 ? -14.511 -14.032 8.660 1.00 87.56 519 THR A O 1
ATOM 4048 N N . THR A 1 520 ? -15.941 -14.104 10.386 1.00 87.88 520 THR A N 1
ATOM 4049 C CA . THR A 1 520 ? -17.115 -13.622 9.640 1.00 87.88 520 THR A CA 1
ATOM 4050 C C . THR A 1 520 ? -17.832 -12.434 10.292 1.00 87.88 520 THR A C 1
ATOM 4052 O O . THR A 1 520 ? -18.649 -11.803 9.625 1.00 87.88 520 THR A O 1
ATOM 4055 N N . ILE A 1 521 ? -17.512 -12.086 11.548 1.00 88.88 521 ILE A N 1
ATOM 4056 C CA . ILE A 1 521 ? -17.900 -10.807 12.178 1.00 88.88 521 ILE A CA 1
ATOM 4057 C C . ILE A 1 521 ? -16.827 -9.722 12.035 1.00 88.88 521 ILE A C 1
ATOM 4059 O O . ILE A 1 521 ? -17.161 -8.538 12.041 1.00 88.88 521 ILE A O 1
ATOM 4063 N N . VAL A 1 522 ? -15.553 -10.105 11.897 1.00 84.31 522 VAL A N 1
ATOM 4064 C CA . VAL A 1 522 ? -14.486 -9.186 11.483 1.00 84.31 522 VAL A CA 1
ATOM 4065 C C . VAL A 1 522 ? -14.660 -8.890 9.985 1.00 84.31 522 VAL A C 1
ATOM 4067 O O . VAL A 1 522 ? -14.795 -9.838 9.206 1.00 84.31 522 VAL A O 1
ATOM 4070 N N . PRO A 1 523 ? -14.673 -7.613 9.551 1.00 68.19 523 PRO A N 1
ATOM 4071 C CA . PRO A 1 523 ? -14.708 -7.277 8.131 1.00 68.19 523 PRO A CA 1
ATOM 4072 C C . PRO A 1 523 ? -13.476 -7.836 7.397 1.00 68.19 523 PRO A C 1
ATOM 4074 O O . PRO A 1 523 ? -12.371 -7.704 7.917 1.00 68.19 523 PRO A O 1
ATOM 4077 N N . PRO A 1 524 ? -13.625 -8.433 6.201 1.00 58.25 524 PRO A N 1
ATOM 4078 C CA . PRO A 1 524 ? -12.477 -8.854 5.404 1.00 58.25 524 PRO A CA 1
ATOM 4079 C C . PRO A 1 524 ? -11.715 -7.645 4.836 1.00 58.25 524 PRO A C 1
ATOM 4081 O O . PRO A 1 524 ? -12.344 -6.677 4.398 1.00 58.25 524 PRO A O 1
ATOM 4084 N N . GLU A 1 525 ? -10.381 -7.748 4.813 1.00 47.44 525 GLU A N 1
ATOM 4085 C CA . GLU A 1 525 ? -9.462 -6.870 4.060 1.00 47.44 525 GLU A CA 1
ATOM 4086 C C . GLU A 1 525 ? -9.621 -7.041 2.528 1.00 47.44 525 GLU A C 1
ATOM 4088 O O . GLU A 1 525 ? -9.817 -8.193 2.066 1.00 47.44 525 GLU A O 1
#

Organism: NCBI:txid33205

Sequence (525 aa):
MAITRSSRIRSSTSSPEDTKPGYIHHKPSANSFTSVSTWSPRHRRRQQRQPYRYEFRHSGCRSSGRKLRSPLQSARSAPLPKEPQLIPTHPMKDPKSYNARNLRCADQAIDALETLDALARESSDKIRRNAALAFAATQTFNYFVQHFGNATSDDTAKLHKHEIIQRLNVALLTSSFSAVPSAHKHSVTPEGFTKVHPGGLEDVEVTTGNLLSEALSKGASRVLTDRGSDSRPLPIRLVNNLNAGNAKAYITGLDSSGKVFFILDHGDYIYPDARSSRLPVKIAKNVAISLPSKGGSLSITLPPFIRSGRIYFSDDDLQFFVVDIGDGNSLVQPSVTNMRDPNANVSWGFVEFTYIKNLLYANISYVDFVGIVLGMKLVTKDGKIQTAAGLEAEAVVKICDDLVKQRKIDNFEWTSLCIADTTGKPIRVLSPGNQYDINPGVFSGYWRTFVDKVWENYTTRDLVIDTQSKVGMVKCRVIGQELKCDGHDRGLPKPDDKDIWGCNSGPFAISENASLVHTTIVPPE

InterPro domains:
  IPR032477 Glycoside hydrolase 64 [PF16483] (233-521)
  IPR032477 Glycoside hydrolase 64 [PS52006] (231-525)
  IPR037176 Osmotin/thaumatin-like superfamily [G3DSA:2.60.110.10] (230-459)
  IPR037398 Glucan endo-1,3-beta-glucosidase [PTHR38165] (231-514)

Radius of gyration: 29.32 Å; chains: 1; bounding box: 98×63×67 Å